Protein AF-A0A1G5JCK6-F1 (afdb_monomer_lite)

Foldseek 3Di:
DDDDPDDPPDWDKDWDQDPNKTWIFTADPVRHGDPPDDIDIDNDPVVVVVVVVVVVVPPPDPVVVVVNVVPDDDPPPDPPVDPVVVVVVVVCCVVVVPDDDDDDDPDDPPDDPPVDPVCVVVVVVVVPDDPPPLPDFFKEKEFEAALPPRQGDWQEWWWFQAPVRDIDIFTQDPRNMDMDTRGRFFTQWTKPPDPAVPPAALQQEWAFDDKDDHRDPPPDDQAWDFPQPPPVPPPPDPRDHHYYFNKDWDQDAFFDFCQNVQVVQVHGSQRQLCHHPVDSDQVVSQVCCCQQQVFDAADPVNRGTTDGSPTVVRTRIDTHMDIDGGDGTPDYMYTHTHRAHGKQKAKEFADLVPPQQQQKKKKKAWPVRSGIIIGGSVNWDDPDHRITIDTGGDDNAQTFIWIWIGGRVDRDIQTLDPRHHPVVSRRPRHDHSDRPPHD

Radius of gyration: 36.02 Å; chains: 1; bounding box: 83×67×106 Å

Sequence (439 aa):
MDTVDLETTQEACDLILTDGVYDFHVLASDGTADPGAETIRYSTVREAEELIETSISCTGDTHDLQSFVAKHHHGSAWTSSDIMLRKKAAELVVTRDIAVELRAVTDTAHGMSANHTPTEAIAKNFSMGSLLPDFGSSTITYKIVEDQPDDYIPGVMLKVTLTDDRYKELISANDGRVVIENVKGRTSGFELDGPGLFGATLDNTFAYVAMGNTPTGSEEESPGKATRVHHRRSIKNRQSMRYIAQINEHKVSEGETLSSIAKDNNTTFRDLAFFNWGTHDREKVLARMTHDVGCKTKSPDGRDLRFTGDESPGIVFVPTPLAISDLPTNTEHTIRVKKTGFDLTYLYKIDLDDPEVKNDTVTLTSDDDTWKYTLPMSDLQEAEENWVRLVFPCPPKKKKYTLTHNSGDTKDAVVIFDSLPEDQLRYDVTKALEPGAFT

Organism: NCBI:txid419481

Structure (mmCIF, N/CA/C/O backbone):
data_AF-A0A1G5JCK6-F1
#
_entry.id   AF-A0A1G5JCK6-F1
#
loop_
_atom_site.group_PDB
_atom_site.id
_atom_site.type_symbol
_atom_site.label_atom_id
_atom_site.label_alt_id
_atom_site.label_comp_id
_atom_site.label_asym_id
_atom_site.label_entity_id
_atom_site.label_seq_id
_atom_site.pdbx_PDB_ins_code
_atom_site.Cartn_x
_atom_site.Cartn_y
_atom_site.Cartn_z
_atom_site.occupancy
_atom_site.B_iso_or_equiv
_atom_site.auth_seq_id
_atom_site.auth_comp_id
_atom_site.auth_asym_id
_atom_site.auth_atom_id
_atom_site.pdbx_PDB_model_num
ATOM 1 N N . MET A 1 1 ? -2.353 -47.856 76.511 1.00 37.41 1 MET A N 1
ATOM 2 C CA . MET A 1 1 ? -2.169 -46.394 76.467 1.00 37.41 1 MET A CA 1
ATOM 3 C C . MET A 1 1 ? -2.928 -45.962 75.244 1.00 37.41 1 MET A C 1
ATOM 5 O O . MET A 1 1 ? -2.419 -46.108 74.142 1.00 37.41 1 MET A O 1
ATOM 9 N N . ASP A 1 2 ? -4.188 -45.622 75.472 1.00 27.52 2 ASP A N 1
ATOM 10 C CA . ASP A 1 2 ? -5.135 -45.263 74.429 1.00 27.52 2 ASP A CA 1
ATOM 11 C C . ASP A 1 2 ? -4.779 -43.875 73.899 1.00 27.52 2 ASP A C 1
ATOM 13 O O . ASP A 1 2 ? -4.561 -42.936 74.668 1.00 27.52 2 ASP A O 1
ATOM 17 N N . THR A 1 3 ? -4.654 -43.773 72.582 1.00 26.03 3 THR A N 1
ATOM 18 C CA . THR A 1 3 ? -4.570 -42.507 71.861 1.00 26.03 3 THR A CA 1
ATOM 19 C C . THR A 1 3 ? -5.957 -41.882 71.861 1.00 26.03 3 THR A C 1
ATOM 21 O O . THR A 1 3 ? -6.896 -42.455 71.316 1.00 26.03 3 THR A O 1
ATOM 24 N N . VAL A 1 4 ? -6.083 -40.732 72.520 1.00 25.19 4 VAL A N 1
ATOM 25 C CA . VAL A 1 4 ? -7.269 -39.878 72.454 1.00 25.19 4 VAL A CA 1
ATOM 26 C C . VAL A 1 4 ? -7.279 -39.228 71.073 1.00 25.19 4 VAL A C 1
ATOM 28 O O . VAL A 1 4 ? -6.418 -38.396 70.785 1.00 25.19 4 VAL A O 1
ATOM 31 N N . ASP A 1 5 ? -8.224 -39.629 70.225 1.00 26.97 5 ASP A N 1
ATOM 32 C CA . ASP A 1 5 ? -8.593 -38.867 69.035 1.00 26.97 5 ASP A CA 1
ATOM 33 C C . ASP A 1 5 ? -9.167 -37.520 69.495 1.00 26.97 5 ASP A C 1
ATOM 35 O O . ASP A 1 5 ? -10.172 -37.460 70.206 1.00 26.97 5 ASP A O 1
ATOM 39 N N . LEU A 1 6 ? -8.491 -36.430 69.134 1.00 24.83 6 LEU A N 1
ATOM 40 C CA . LEU A 1 6 ? -9.034 -35.081 69.249 1.00 24.83 6 LEU A CA 1
ATOM 41 C C . LEU A 1 6 ? -9.969 -34.864 68.056 1.00 24.83 6 LEU A C 1
ATOM 43 O O . LEU A 1 6 ? -9.512 -34.575 66.950 1.00 24.83 6 LEU A O 1
ATOM 47 N N . GLU A 1 7 ? -11.273 -35.022 68.276 1.00 26.86 7 GLU A N 1
ATOM 48 C CA . GLU A 1 7 ? -12.281 -34.532 67.338 1.00 26.86 7 GLU A CA 1
ATOM 49 C C . GLU A 1 7 ? -12.139 -33.009 67.202 1.00 26.86 7 GLU A C 1
ATOM 51 O O . GLU A 1 7 ? -12.117 -32.268 68.185 1.00 26.86 7 GLU A O 1
ATOM 56 N N . THR A 1 8 ? -12.017 -32.534 65.965 1.00 29.70 8 THR A N 1
ATOM 57 C CA . THR A 1 8 ? -12.055 -31.109 65.636 1.00 29.70 8 THR A CA 1
ATOM 58 C C . THR A 1 8 ? -13.509 -30.651 65.677 1.00 29.70 8 THR A C 1
ATOM 60 O O . THR A 1 8 ? -14.268 -30.863 64.735 1.00 29.70 8 THR A O 1
ATOM 63 N N . THR A 1 9 ? -13.923 -30.023 66.773 1.00 32.25 9 THR A N 1
ATOM 64 C CA . THR A 1 9 ? -15.213 -29.331 66.841 1.00 32.25 9 THR A CA 1
ATOM 65 C C . THR A 1 9 ? -15.115 -28.032 66.038 1.00 32.25 9 THR A C 1
ATOM 67 O O . THR A 1 9 ? -14.551 -27.044 66.502 1.00 32.25 9 THR A O 1
ATOM 70 N N . GLN A 1 10 ? -15.605 -28.049 64.794 1.00 41.53 10 GLN A N 1
ATOM 71 C CA . GLN A 1 10 ? -15.808 -26.845 63.982 1.00 41.53 10 GLN A CA 1
ATOM 72 C C . GLN A 1 10 ? -17.083 -26.139 64.453 1.00 41.53 10 GLN A C 1
ATOM 74 O O . GLN A 1 10 ? -18.188 -26.587 64.151 1.00 41.53 10 GLN A O 1
ATOM 79 N N . GLU A 1 11 ? -16.926 -25.047 65.192 1.00 37.81 11 GLU A N 1
ATOM 80 C CA . GLU A 1 11 ? -18.022 -24.140 65.535 1.00 37.81 11 GLU A CA 1
ATOM 81 C C . GLU A 1 11 ? -18.329 -23.237 64.327 1.00 37.81 11 GLU A C 1
ATOM 83 O O . GLU A 1 11 ? -17.421 -22.669 63.716 1.00 37.81 11 GLU A O 1
ATOM 88 N N . ALA A 1 12 ? -19.603 -23.150 63.937 1.00 46.16 12 ALA A N 1
ATOM 89 C CA . ALA A 1 12 ? -20.076 -22.245 62.889 1.00 46.16 12 ALA A CA 1
ATOM 90 C C . ALA A 1 12 ? -20.621 -20.965 63.534 1.00 46.16 12 ALA A C 1
ATOM 92 O O . ALA A 1 12 ? -21.139 -21.023 64.644 1.00 46.16 12 ALA A O 1
ATOM 93 N N . CYS A 1 13 ? -20.543 -19.820 62.853 1.00 41.06 13 CYS A N 1
ATOM 94 C CA . CYS A 1 13 ? -21.027 -18.548 63.397 1.00 41.06 13 CYS A CA 1
ATOM 95 C C . CYS A 1 13 ? -21.953 -17.821 62.419 1.00 41.06 13 CYS A C 1
ATOM 97 O O . CYS A 1 13 ? -21.781 -17.951 61.210 1.00 41.06 13 CYS A O 1
ATOM 99 N N . ASP A 1 14 ? -22.896 -17.031 62.935 1.00 47.75 14 ASP A N 1
ATOM 100 C CA . ASP A 1 14 ? -23.814 -16.198 62.148 1.00 47.75 14 ASP A CA 1
ATOM 101 C C . ASP A 1 14 ? -23.847 -14.755 62.671 1.00 47.75 14 ASP A C 1
ATOM 103 O O . ASP A 1 14 ? -23.675 -14.517 63.869 1.00 47.75 14 ASP A O 1
ATOM 107 N N . LEU A 1 15 ? -24.076 -13.790 61.775 1.00 42.56 15 LEU A N 1
ATOM 108 C CA . LEU A 1 15 ? -24.201 -12.371 62.111 1.00 42.56 15 LEU A CA 1
ATOM 109 C C . LEU A 1 15 ? -25.596 -11.880 61.721 1.00 42.56 15 LEU A C 1
ATOM 111 O O . LEU A 1 15 ? -25.904 -11.692 60.542 1.00 42.56 15 LEU A O 1
ATOM 115 N N . ILE A 1 16 ? -26.435 -11.633 62.722 1.00 50.38 16 ILE A N 1
ATOM 116 C CA . ILE A 1 16 ? -27.846 -11.298 62.536 1.00 50.38 16 ILE A CA 1
ATOM 117 C C . ILE A 1 16 ? -28.070 -9.839 62.940 1.00 50.38 16 ILE A C 1
ATOM 119 O O . ILE A 1 16 ? -27.734 -9.429 64.048 1.00 50.38 16 ILE A O 1
ATOM 123 N N . LEU A 1 17 ? -28.656 -9.032 62.049 1.00 37.78 17 LEU A N 1
ATOM 124 C CA . LEU A 1 17 ? -29.083 -7.672 62.388 1.00 37.78 17 LEU A CA 1
ATOM 125 C C . LEU A 1 17 ? -30.497 -7.712 62.976 1.00 37.78 17 LEU A C 1
ATOM 127 O O . LEU A 1 17 ? -31.464 -7.925 62.242 1.00 37.78 17 LEU A O 1
ATOM 131 N N . THR A 1 18 ? -30.619 -7.437 64.273 1.00 43.97 18 THR A N 1
ATOM 132 C CA . THR A 1 18 ? -31.908 -7.385 64.977 1.00 43.97 18 THR A CA 1
ATOM 133 C C . THR A 1 18 ? -32.078 -6.004 65.608 1.00 43.97 18 THR A C 1
ATOM 135 O O . THR A 1 18 ? -31.216 -5.544 66.349 1.00 43.97 18 THR A O 1
ATOM 138 N N . ASP A 1 19 ? -33.161 -5.295 65.274 1.00 43.72 19 ASP A N 1
ATOM 139 C CA . ASP A 1 19 ? -33.493 -3.964 65.819 1.00 43.72 19 ASP A CA 1
ATOM 140 C C . ASP A 1 19 ? -32.372 -2.900 65.725 1.00 43.72 19 ASP A C 1
ATOM 142 O O . ASP A 1 19 ? -32.271 -1.995 66.553 1.00 43.72 19 ASP A O 1
ATOM 146 N N . GLY A 1 20 ? -31.535 -2.972 64.683 1.00 39.78 20 GLY A N 1
ATOM 147 C CA . GLY A 1 20 ? -30.445 -2.013 64.448 1.00 39.78 20 GLY A CA 1
ATOM 148 C C . GLY A 1 20 ? -29.151 -2.315 65.211 1.00 39.78 20 GLY A C 1
ATOM 149 O O . GLY A 1 20 ? -28.247 -1.481 65.207 1.00 39.78 20 GLY A O 1
ATOM 150 N N . VAL A 1 21 ? -29.053 -3.494 65.828 1.00 42.94 21 VAL A N 1
ATOM 151 C CA . VAL A 1 21 ? -27.868 -4.005 66.526 1.00 42.94 21 VAL A CA 1
ATOM 152 C C . VAL A 1 21 ? -27.429 -5.309 65.858 1.00 42.94 21 VAL A C 1
ATOM 154 O O . VAL A 1 21 ? -28.268 -6.122 65.467 1.00 42.94 21 VAL A O 1
ATOM 157 N N . TYR A 1 22 ? -26.121 -5.480 65.663 1.00 54.12 22 TYR A N 1
ATOM 158 C CA . TYR A 1 22 ? -25.562 -6.697 65.073 1.00 54.12 22 TYR A CA 1
ATOM 159 C C . TYR A 1 22 ? -25.262 -7.696 66.192 1.00 54.12 22 TYR A C 1
ATOM 161 O O . TYR A 1 22 ? -24.405 -7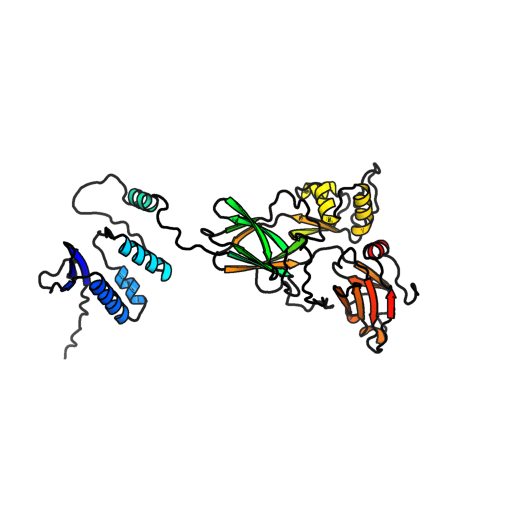.425 67.033 1.00 54.12 22 TYR A O 1
ATOM 169 N N . ASP A 1 23 ? -25.949 -8.834 66.184 1.00 52.75 23 ASP A N 1
ATOM 170 C CA . ASP A 1 23 ? -25.770 -9.918 67.147 1.00 52.75 23 ASP A CA 1
ATOM 171 C C . ASP A 1 23 ? -24.993 -11.063 66.474 1.00 52.75 23 ASP A C 1
ATOM 173 O O . ASP A 1 23 ? -25.353 -11.533 65.392 1.00 52.75 23 ASP A O 1
ATOM 177 N N . PHE A 1 24 ? -23.892 -11.486 67.098 1.00 50.25 24 PHE A N 1
ATOM 178 C CA . PHE A 1 24 ? -23.078 -12.615 66.649 1.00 50.25 24 PHE A CA 1
ATOM 179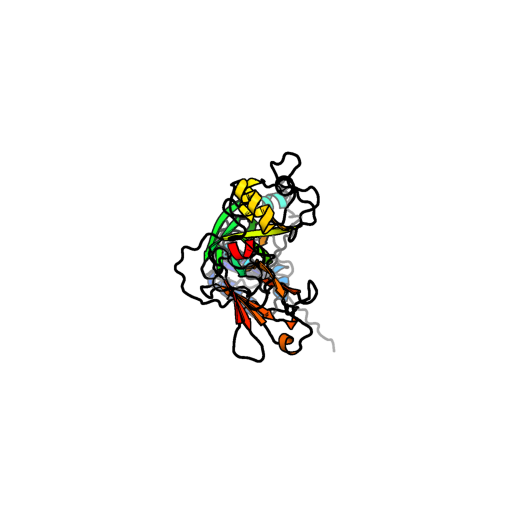 C C . PHE A 1 24 ? -23.435 -13.867 67.445 1.00 50.25 24 PHE A C 1
ATOM 181 O O . PHE A 1 24 ? -23.395 -13.854 68.679 1.00 50.25 24 PHE A O 1
ATOM 188 N N . HIS A 1 25 ? -23.771 -14.940 66.733 1.00 54.22 25 HIS A N 1
ATOM 189 C CA . HIS A 1 25 ? -24.193 -16.210 67.311 1.00 54.22 25 HIS A CA 1
ATOM 190 C C . HIS A 1 25 ? -23.226 -17.323 66.936 1.00 54.22 25 HIS A C 1
ATOM 192 O O . HIS A 1 25 ? -22.870 -17.459 65.767 1.00 54.22 25 HIS A O 1
ATOM 198 N N . VAL A 1 26 ? -22.873 -18.161 67.911 1.00 47.97 26 VAL A N 1
ATOM 199 C CA . VAL A 1 26 ? -22.280 -19.473 67.638 1.00 47.97 26 VAL A CA 1
ATOM 200 C C . VAL A 1 26 ? -23.424 -20.452 67.391 1.00 47.97 26 VAL A C 1
ATOM 202 O O . VAL A 1 26 ? -24.375 -20.544 68.173 1.00 47.97 26 VAL A O 1
ATOM 205 N N . LEU A 1 27 ? -23.369 -21.127 66.252 1.00 48.47 27 LEU A N 1
ATOM 206 C CA . LEU A 1 27 ? -24.352 -22.106 65.828 1.00 48.47 27 LEU A CA 1
ATOM 207 C C . LEU A 1 27 ? -23.920 -23.501 66.274 1.00 48.47 27 LEU A C 1
ATOM 209 O O . LEU A 1 27 ? -22.754 -23.887 66.152 1.00 48.47 27 LEU A O 1
ATOM 213 N N . ALA A 1 28 ? -24.894 -24.285 66.724 1.00 53.06 28 ALA A N 1
ATOM 214 C CA . ALA A 1 28 ? -24.737 -25.717 66.884 1.00 53.06 28 ALA A CA 1
ATOM 215 C C . ALA A 1 28 ? -24.537 -26.397 65.515 1.00 53.06 28 ALA A C 1
ATOM 217 O O . ALA A 1 28 ? -24.781 -25.825 64.450 1.00 53.06 28 ALA A O 1
ATOM 218 N N . SER A 1 29 ? -24.115 -27.662 65.534 1.00 52.84 29 SER A N 1
ATOM 219 C CA . SER A 1 29 ? -23.849 -28.447 64.317 1.00 52.84 29 SER A CA 1
ATOM 220 C C . SER A 1 29 ? -25.069 -28.645 63.403 1.00 52.84 29 SER A C 1
ATOM 222 O O . SER A 1 29 ? -24.902 -28.993 62.234 1.00 52.84 29 SER A O 1
ATOM 224 N N . ASP A 1 30 ? -26.281 -28.398 63.904 1.00 58.72 30 ASP A N 1
ATOM 225 C CA . ASP A 1 30 ? -27.534 -28.435 63.146 1.00 58.72 30 ASP A CA 1
ATOM 226 C C . ASP A 1 30 ? -27.945 -27.075 62.546 1.00 58.72 30 ASP A C 1
ATOM 228 O O . ASP A 1 30 ? -28.999 -26.981 61.917 1.00 58.72 30 ASP A O 1
ATOM 232 N N . GLY A 1 31 ? -27.119 -26.035 62.709 1.00 50.44 31 GLY A N 1
ATOM 233 C CA . GLY A 1 31 ? -27.362 -24.690 62.185 1.00 50.44 31 GLY A CA 1
ATOM 234 C C . GLY A 1 31 ? -28.291 -23.830 63.043 1.00 50.44 31 GLY A C 1
ATOM 235 O O . GLY A 1 31 ? -28.572 -22.691 62.674 1.00 50.44 31 GLY A O 1
ATOM 236 N N . THR A 1 32 ? -28.760 -24.333 64.188 1.00 61.62 32 THR A N 1
ATOM 237 C CA . THR A 1 32 ? -29.529 -23.525 65.141 1.00 61.62 32 THR A CA 1
ATOM 238 C C . THR A 1 32 ? -28.602 -22.733 66.059 1.00 61.62 32 THR A C 1
ATOM 240 O O . THR A 1 32 ? -27.489 -23.164 66.359 1.00 61.62 32 THR A O 1
ATOM 243 N N . ALA A 1 33 ? -29.038 -21.547 66.495 1.00 54.50 33 ALA A N 1
ATOM 244 C CA . ALA A 1 33 ? -28.288 -20.769 67.477 1.00 54.50 33 ALA A CA 1
ATOM 245 C C . ALA A 1 33 ? -28.167 -21.580 68.772 1.00 54.50 33 ALA A C 1
ATOM 247 O O . ALA A 1 33 ? -29.191 -21.985 69.328 1.00 54.50 33 ALA A O 1
ATOM 248 N N . ASP A 1 34 ? -26.937 -21.819 69.237 1.00 62.19 34 ASP A N 1
ATOM 249 C CA . ASP A 1 34 ? -26.717 -22.555 70.477 1.00 62.19 34 ASP A CA 1
ATOM 250 C C . ASP A 1 34 ? -27.310 -21.739 71.642 1.00 62.19 34 ASP A C 1
ATOM 252 O O . ASP A 1 34 ? -26.843 -20.630 71.921 1.00 62.19 34 ASP A O 1
ATOM 256 N N . PRO A 1 35 ? -28.349 -22.245 72.337 1.00 52.44 35 PRO A N 1
ATOM 257 C CA . PRO A 1 35 ? -28.997 -21.510 73.419 1.00 52.44 35 PRO A CA 1
ATOM 258 C C . PRO A 1 35 ? -28.080 -21.292 74.636 1.00 52.44 35 PRO A C 1
ATOM 260 O O . PRO A 1 35 ? -28.446 -20.527 75.530 1.00 52.44 35 PRO A O 1
ATOM 263 N N . GLY A 1 36 ? -26.922 -21.962 74.696 1.00 55.00 36 GLY A N 1
ATOM 264 C CA . GLY A 1 36 ? -25.879 -21.761 75.700 1.00 55.00 36 GLY A CA 1
ATOM 265 C C . GLY A 1 36 ? -24.739 -20.827 75.276 1.00 55.00 36 GLY A C 1
ATOM 266 O O . GLY A 1 36 ? -23.918 -20.485 76.129 1.00 55.00 36 GLY A O 1
ATOM 267 N N . ALA A 1 37 ? -24.674 -20.403 74.009 1.00 54.31 37 ALA A N 1
ATOM 268 C CA . ALA A 1 37 ? -23.577 -19.585 73.501 1.00 54.31 37 ALA A CA 1
ATOM 269 C C . ALA A 1 37 ? -23.735 -18.093 73.836 1.00 54.31 37 ALA A C 1
ATOM 271 O O . ALA A 1 37 ? -24.825 -17.515 73.801 1.00 54.31 37 ALA A O 1
ATOM 272 N N . GLU A 1 38 ? -22.610 -17.450 74.150 1.00 46.50 38 GLU A N 1
ATOM 273 C CA . GLU A 1 38 ? -22.549 -16.023 74.457 1.00 46.50 38 GLU A CA 1
ATOM 274 C C . GLU A 1 38 ? -22.842 -15.196 73.194 1.00 46.50 38 GLU A C 1
ATOM 276 O O . GLU A 1 38 ? -22.148 -15.304 72.186 1.00 46.50 38 GLU A O 1
ATOM 281 N N . THR A 1 39 ? -23.896 -14.373 73.232 1.00 50.88 39 THR A N 1
ATOM 282 C CA . THR A 1 39 ? -24.232 -13.455 72.132 1.00 50.88 39 THR A CA 1
ATOM 283 C C . THR A 1 39 ? -23.423 -12.174 72.280 1.00 50.88 39 THR A C 1
ATOM 285 O O . THR A 1 39 ? -23.599 -11.437 73.255 1.00 50.88 39 THR A O 1
ATOM 288 N N . ILE A 1 40 ? -22.562 -11.881 71.307 1.00 55.03 40 ILE A N 1
ATOM 289 C CA . ILE A 1 40 ? -21.782 -10.640 71.291 1.00 55.03 40 ILE A CA 1
ATOM 290 C C . ILE A 1 40 ? -22.547 -9.600 70.475 1.00 55.03 40 ILE A C 1
ATOM 292 O O . ILE A 1 40 ? -22.866 -9.827 69.309 1.00 55.03 40 ILE A O 1
ATOM 296 N N . ARG A 1 41 ? -22.847 -8.458 71.102 1.00 57.19 41 ARG A N 1
ATOM 297 C CA . ARG A 1 41 ? -23.572 -7.348 70.473 1.00 57.19 41 ARG A CA 1
ATOM 298 C C . ARG A 1 41 ? -22.617 -6.265 70.003 1.00 57.19 41 ARG A C 1
ATOM 300 O O . ARG A 1 41 ? -21.861 -5.730 70.815 1.00 57.19 41 ARG A O 1
ATOM 307 N N . TYR A 1 42 ? -22.727 -5.873 68.740 1.00 61.06 42 TYR A N 1
ATOM 308 C CA . TYR A 1 42 ? -21.967 -4.761 68.176 1.00 61.06 42 TYR A CA 1
ATOM 309 C C . TYR A 1 42 ? -22.856 -3.550 67.941 1.00 61.06 42 TYR A C 1
ATOM 311 O O . TYR A 1 42 ? -23.969 -3.640 67.418 1.00 61.06 42 TYR A O 1
ATOM 319 N N . SER A 1 43 ? -22.336 -2.393 68.337 1.00 43.38 43 SER A N 1
ATOM 320 C CA . SER A 1 43 ? -23.078 -1.137 68.338 1.00 43.38 43 SER A CA 1
ATOM 321 C C . SER A 1 43 ? -22.955 -0.374 67.020 1.00 43.38 43 SER A C 1
ATOM 323 O O . SER A 1 43 ? -23.753 0.526 66.755 1.00 43.38 43 SER A O 1
ATOM 325 N N . THR A 1 44 ? -21.978 -0.729 66.173 1.00 57.78 44 THR A N 1
ATOM 326 C CA . THR A 1 44 ? -21.748 -0.070 64.882 1.00 57.78 44 THR A CA 1
ATOM 327 C C . THR A 1 44 ? -21.336 -1.039 63.769 1.00 57.78 44 THR A C 1
ATOM 329 O O . THR A 1 44 ? -20.717 -2.071 64.009 1.00 57.78 44 THR A O 1
ATOM 332 N N . VAL A 1 45 ? -21.625 -0.660 62.517 1.00 48.28 45 VAL A N 1
ATOM 333 C CA . VAL A 1 45 ? -21.222 -1.400 61.300 1.00 48.28 45 VAL A CA 1
ATOM 334 C C . VAL A 1 45 ? -19.707 -1.584 61.226 1.00 48.28 45 VAL A C 1
ATOM 336 O O . VAL A 1 45 ? -19.232 -2.633 60.811 1.00 48.28 45 VAL A O 1
ATOM 339 N N . ARG A 1 46 ? -18.947 -0.577 61.669 1.00 54.91 46 ARG A N 1
ATOM 340 C CA . ARG A 1 46 ? -17.484 -0.597 61.616 1.00 54.91 46 ARG A CA 1
ATOM 341 C C . ARG A 1 46 ? -16.891 -1.679 62.519 1.00 54.91 46 ARG A C 1
ATOM 343 O O . ARG A 1 46 ? -15.916 -2.301 62.131 1.00 54.91 46 ARG A O 1
ATOM 350 N N . GLU A 1 47 ? -17.498 -1.924 63.680 1.00 54.66 47 GLU A N 1
ATOM 351 C CA . GLU A 1 47 ? -17.077 -2.990 64.603 1.00 54.66 47 GLU A CA 1
ATOM 352 C C . GLU A 1 47 ? -17.321 -4.384 64.003 1.00 54.66 47 GLU A C 1
ATOM 354 O O . GLU A 1 47 ? -16.485 -5.273 64.149 1.00 54.66 47 GLU A O 1
ATOM 359 N N . ALA A 1 48 ? -18.426 -4.561 63.270 1.00 53.41 48 ALA A N 1
ATOM 360 C CA . ALA A 1 48 ? -18.712 -5.804 62.556 1.00 53.41 48 ALA A CA 1
ATOM 361 C C . ALA A 1 48 ? -17.776 -6.009 61.346 1.00 53.41 48 ALA A C 1
ATOM 363 O O . ALA A 1 48 ? -17.283 -7.114 61.128 1.00 53.41 48 ALA A O 1
ATOM 364 N N . GLU A 1 49 ? -17.488 -4.946 60.585 1.00 54.12 49 GLU A N 1
ATOM 365 C CA . GLU A 1 49 ? -16.536 -4.978 59.463 1.00 54.12 49 GLU A CA 1
ATOM 366 C C . GLU A 1 49 ? -15.109 -5.313 59.931 1.00 54.12 49 GLU A C 1
ATOM 368 O O . GLU A 1 49 ? -14.449 -6.150 59.322 1.00 54.12 49 GLU A O 1
ATOM 373 N N . GLU A 1 50 ? -14.652 -4.723 61.039 1.00 57.34 50 GLU A N 1
ATOM 374 C CA . GLU A 1 50 ? -13.309 -4.941 61.593 1.00 57.34 50 GLU A CA 1
ATOM 375 C C . GLU A 1 50 ? -13.136 -6.387 62.094 1.00 57.34 50 GLU A C 1
ATOM 377 O O . GLU A 1 50 ? -12.076 -6.986 61.911 1.00 57.34 50 GLU A O 1
ATOM 382 N N . LEU A 1 51 ? -14.193 -7.010 62.629 1.00 55.84 51 LEU A N 1
ATOM 383 C CA . LEU A 1 51 ? -14.183 -8.424 63.012 1.00 55.84 51 LEU A CA 1
ATOM 384 C C . LEU A 1 51 ? -14.112 -9.354 61.792 1.00 55.84 51 LEU A C 1
ATOM 386 O O . LEU A 1 51 ? -13.349 -10.321 61.813 1.00 55.84 51 LEU A O 1
ATOM 390 N N . ILE A 1 52 ? -14.869 -9.059 60.728 1.00 53.25 52 ILE A N 1
ATOM 391 C CA . ILE A 1 52 ? -14.850 -9.816 59.464 1.00 53.25 52 ILE A CA 1
ATOM 392 C C . ILE A 1 52 ? -13.466 -9.712 58.814 1.00 53.25 52 ILE A C 1
ATOM 394 O O . ILE A 1 52 ? -12.884 -10.721 58.426 1.00 53.25 52 ILE A O 1
ATOM 398 N N . GLU A 1 53 ? -12.886 -8.514 58.755 1.00 50.06 53 GLU A N 1
ATOM 399 C CA . GLU A 1 53 ? -11.530 -8.317 58.235 1.00 50.06 53 GLU A CA 1
ATOM 400 C C . GLU A 1 53 ? -10.477 -9.041 59.088 1.00 50.06 53 GLU A C 1
ATOM 402 O O . GLU A 1 53 ? -9.572 -9.674 58.540 1.00 50.06 53 GLU A O 1
ATOM 407 N N . THR A 1 54 ? -10.621 -9.031 60.418 1.00 47.97 54 THR A N 1
ATOM 408 C CA . THR A 1 54 ? -9.687 -9.710 61.330 1.00 47.97 54 THR A CA 1
ATOM 409 C C . THR A 1 54 ? -9.787 -11.234 61.212 1.00 47.97 54 THR A C 1
ATOM 411 O O . THR A 1 54 ? -8.763 -11.906 61.107 1.00 47.97 54 THR A O 1
ATOM 414 N N . SER A 1 55 ? -10.997 -11.792 61.142 1.00 45.72 55 SER A N 1
ATOM 415 C CA . SER A 1 55 ? -11.221 -13.239 60.992 1.00 45.72 55 SER A CA 1
ATOM 416 C C . SER A 1 55 ? -10.801 -13.765 59.611 1.00 45.72 55 SER A C 1
ATOM 418 O O . SER A 1 55 ? -10.252 -14.863 59.516 1.00 45.72 55 SER A O 1
ATOM 420 N N . ILE A 1 56 ? -10.922 -12.950 58.557 1.00 43.50 56 ILE A N 1
ATOM 421 C CA . ILE A 1 56 ? -10.387 -13.257 57.219 1.00 43.50 56 ILE A CA 1
ATOM 422 C C . ILE A 1 56 ? -8.851 -13.148 57.185 1.00 43.50 56 ILE A C 1
ATOM 424 O O . ILE A 1 56 ? -8.197 -13.919 56.486 1.00 43.50 56 ILE A O 1
ATOM 428 N N . SER A 1 57 ? -8.242 -12.246 57.965 1.00 39.38 57 SER A N 1
ATOM 429 C CA . SER A 1 57 ? -6.775 -12.110 58.031 1.00 39.38 57 SER A CA 1
ATOM 430 C C . SER A 1 57 ? -6.071 -13.302 58.698 1.00 39.38 57 SER A C 1
ATOM 432 O O . SER A 1 57 ? -4.890 -13.541 58.446 1.00 39.38 57 SER A O 1
ATOM 434 N N . CYS A 1 58 ? -6.794 -14.074 59.516 1.00 34.34 58 CYS A N 1
ATOM 435 C CA . CYS A 1 58 ? -6.248 -15.212 60.250 1.00 34.34 58 CYS A CA 1
ATOM 436 C C . CYS A 1 58 ? -6.198 -16.523 59.447 1.00 34.34 58 CYS A C 1
ATOM 438 O O . CYS A 1 58 ? -5.507 -17.440 59.881 1.00 34.34 58 CYS A O 1
ATOM 440 N N . THR A 1 59 ? -6.895 -16.640 58.308 1.00 43.44 59 THR A N 1
ATOM 441 C CA . THR A 1 59 ? -7.051 -17.941 57.623 1.00 43.44 59 THR A CA 1
ATOM 442 C C . THR A 1 59 ? -6.021 -18.236 56.539 1.00 43.44 59 THR A C 1
ATOM 444 O O . THR A 1 59 ? -5.872 -19.402 56.211 1.00 43.44 59 THR A O 1
ATOM 447 N N . GLY A 1 60 ? -5.248 -17.255 56.052 1.00 34.16 60 GLY A N 1
ATOM 448 C CA . GLY A 1 60 ? -3.983 -17.433 55.304 1.00 34.16 60 GLY A CA 1
ATOM 449 C C . GLY A 1 60 ? -4.002 -18.202 53.967 1.00 34.16 60 GLY A C 1
ATOM 450 O O . GLY A 1 60 ? -3.139 -17.950 53.130 1.00 34.16 60 GLY A O 1
ATOM 451 N N . ASP A 1 61 ? -4.982 -19.068 53.725 1.00 36.72 61 ASP A N 1
ATOM 452 C CA . ASP A 1 61 ? -5.089 -19.972 52.590 1.00 36.72 61 ASP A CA 1
ATOM 453 C C . ASP A 1 61 ? -6.423 -19.756 51.870 1.00 36.72 61 ASP A C 1
ATOM 455 O O . ASP A 1 61 ? -7.519 -19.878 52.418 1.00 36.72 61 ASP A O 1
ATOM 459 N N . THR A 1 62 ? -6.328 -19.460 50.577 1.00 38.62 62 THR A N 1
ATOM 460 C CA . THR A 1 62 ? -7.465 -19.225 49.671 1.00 38.62 62 THR A CA 1
ATOM 461 C C . THR A 1 62 ? -8.373 -20.447 49.501 1.00 38.62 62 THR A C 1
ATOM 463 O O . THR A 1 62 ? -9.514 -20.302 49.060 1.00 38.62 62 THR A O 1
ATOM 466 N N . HIS A 1 63 ? -7.911 -21.637 49.898 1.00 33.56 63 HIS A N 1
ATOM 467 C CA . HIS A 1 63 ? -8.704 -22.863 49.871 1.00 33.56 63 HIS A CA 1
ATOM 468 C C . HIS A 1 63 ? -9.790 -22.915 50.957 1.00 33.56 63 HIS A C 1
ATOM 470 O O . HIS A 1 63 ? -10.838 -23.516 50.722 1.00 33.56 63 HIS A O 1
ATOM 476 N N . ASP A 1 64 ? -9.602 -22.238 52.094 1.00 36.78 64 ASP A N 1
ATOM 477 C CA . ASP A 1 64 ? -10.591 -22.245 53.184 1.00 36.78 64 ASP A CA 1
ATOM 478 C C . ASP A 1 64 ? -11.761 -21.280 52.939 1.00 36.78 64 ASP A C 1
ATOM 480 O O . ASP A 1 64 ? -12.866 -21.481 53.443 1.00 36.78 64 ASP A O 1
ATOM 484 N N . LEU A 1 65 ? -11.577 -20.285 52.068 1.00 33.81 65 LEU A N 1
ATOM 485 C CA . LEU A 1 65 ? -12.642 -19.368 51.649 1.00 33.81 65 LEU A CA 1
ATOM 486 C C . LEU A 1 65 ? -13.726 -20.063 50.811 1.00 33.81 65 LEU A C 1
ATOM 488 O O . LEU A 1 65 ? -14.901 -19.711 50.920 1.00 33.81 65 LEU A O 1
ATOM 492 N N . GLN A 1 66 ? -13.368 -21.087 50.028 1.00 31.86 66 GLN A N 1
ATOM 493 C CA . GLN A 1 66 ? -14.359 -21.908 49.322 1.00 31.86 66 GLN A CA 1
ATOM 494 C C . GLN A 1 66 ? -15.220 -22.714 50.303 1.00 31.86 66 GLN A C 1
ATOM 496 O O . GLN A 1 66 ? -16.429 -22.822 50.110 1.00 31.86 66 GLN A O 1
ATOM 501 N N . SER A 1 67 ? -14.630 -23.210 51.393 1.00 30.45 67 SER A N 1
ATOM 502 C CA . SER A 1 67 ? -15.342 -23.920 52.463 1.00 30.45 67 SER A CA 1
ATOM 503 C C . SER A 1 67 ? -16.220 -22.985 53.303 1.00 30.45 67 SER A C 1
ATOM 505 O O . SER A 1 67 ? -17.325 -23.370 53.689 1.00 30.45 67 SER A O 1
ATOM 507 N N . PHE A 1 68 ? -15.761 -21.749 53.533 1.00 32.38 68 PHE A N 1
ATOM 508 C CA . PHE A 1 68 ? -16.497 -20.712 54.264 1.00 32.38 68 PHE A CA 1
ATOM 509 C C . PHE A 1 68 ? -17.773 -20.283 53.524 1.00 32.38 68 PHE A C 1
ATOM 511 O O . PHE A 1 68 ? -18.837 -20.157 54.124 1.00 32.38 68 PHE A O 1
ATOM 518 N N . VAL A 1 69 ? -17.709 -20.144 52.196 1.00 35.94 69 VAL A N 1
ATOM 519 C CA . VAL A 1 69 ? -18.883 -19.791 51.378 1.00 35.94 69 VAL A CA 1
ATOM 520 C C . VAL A 1 69 ? -19.799 -21.002 51.130 1.00 35.94 69 VAL A C 1
ATOM 522 O O . VAL A 1 69 ? -21.011 -20.838 50.999 1.00 35.94 69 VAL A O 1
ATOM 525 N N . ALA A 1 70 ? -19.268 -22.231 51.128 1.00 27.47 70 ALA A N 1
ATOM 526 C CA . ALA A 1 70 ? -20.032 -23.436 50.790 1.00 27.47 70 ALA A CA 1
ATOM 527 C C . ALA A 1 70 ? -20.971 -23.972 51.893 1.00 27.47 70 ALA A C 1
ATOM 529 O O . ALA A 1 70 ? -21.803 -24.832 51.595 1.00 27.47 70 ALA A O 1
ATOM 530 N N . LYS A 1 71 ? -20.871 -23.513 53.151 1.00 31.52 71 LYS A N 1
ATOM 531 C CA . LYS A 1 71 ? -21.644 -24.088 54.278 1.00 31.52 71 LYS A CA 1
ATOM 532 C C . LYS A 1 71 ? -22.716 -23.187 54.898 1.00 31.52 71 LYS A C 1
ATOM 534 O O . LYS A 1 71 ? -23.469 -23.671 55.740 1.00 31.52 71 LYS A O 1
ATOM 539 N N . HIS A 1 72 ? -22.873 -21.940 54.458 1.00 33.31 72 HIS A N 1
ATOM 540 C CA . HIS A 1 72 ? -23.968 -21.090 54.935 1.00 33.31 72 HIS A CA 1
ATOM 541 C C . HIS A 1 72 ? -25.300 -21.459 54.259 1.00 33.31 72 HIS A C 1
ATOM 543 O O . HIS A 1 72 ? -25.625 -20.995 53.167 1.00 33.31 72 HIS A O 1
ATOM 549 N N . HIS A 1 73 ? -26.088 -22.303 54.932 1.00 31.61 73 HIS A N 1
ATOM 550 C CA . HIS A 1 73 ? -27.464 -22.635 54.565 1.00 31.61 73 HIS A CA 1
ATOM 551 C C . HIS A 1 73 ? -28.426 -22.356 55.728 1.00 31.61 73 HIS A C 1
ATOM 553 O O . HIS A 1 73 ? -28.670 -23.213 56.561 1.00 31.61 73 HIS A O 1
ATOM 559 N N . HIS A 1 74 ? -29.072 -21.196 55.681 1.00 28.91 74 HIS A N 1
ATOM 560 C CA . HIS A 1 74 ? -30.525 -21.085 55.782 1.00 28.91 74 HIS A CA 1
ATOM 561 C C . HIS A 1 74 ? -30.951 -19.997 54.791 1.00 28.91 74 HIS A C 1
ATOM 563 O O . HIS A 1 74 ? -30.219 -19.043 54.551 1.00 28.91 74 HIS A O 1
ATOM 569 N N . GLY A 1 75 ? -32.079 -20.207 54.111 1.00 31.16 75 GLY A N 1
ATOM 570 C CA . GLY A 1 75 ? -32.548 -19.420 52.966 1.00 31.16 75 GLY A CA 1
ATOM 571 C C . GLY A 1 75 ? -32.953 -17.973 53.273 1.00 31.16 75 GLY A C 1
ATOM 572 O O . GLY A 1 75 ? -34.092 -17.595 53.022 1.00 31.16 75 GLY A O 1
ATOM 573 N N . SER A 1 76 ? -32.014 -17.153 53.730 1.00 32.25 76 SER A N 1
ATOM 574 C CA . SER A 1 76 ? -32.094 -15.693 53.825 1.00 32.25 76 SER A CA 1
ATOM 575 C C . SER A 1 76 ? -30.903 -15.075 53.089 1.00 32.25 76 SER A C 1
ATOM 577 O O . SER A 1 76 ? -30.102 -14.329 53.643 1.00 32.25 76 SER A O 1
ATOM 579 N N . ALA A 1 77 ? -30.761 -15.398 51.802 1.00 34.53 77 ALA A N 1
ATOM 580 C CA . ALA A 1 77 ? -29.749 -14.782 50.955 1.00 34.53 77 ALA A CA 1
ATOM 581 C C . ALA A 1 77 ? -30.018 -13.267 50.814 1.00 34.53 77 ALA A C 1
ATOM 583 O O . ALA A 1 77 ? -30.915 -12.842 50.090 1.00 34.53 77 ALA A O 1
ATOM 584 N N . TRP A 1 78 ? -29.215 -12.461 51.513 1.00 39.22 78 TRP A N 1
ATOM 585 C CA . TRP A 1 78 ? -28.908 -11.058 51.209 1.00 39.22 78 TRP A CA 1
ATOM 586 C C . T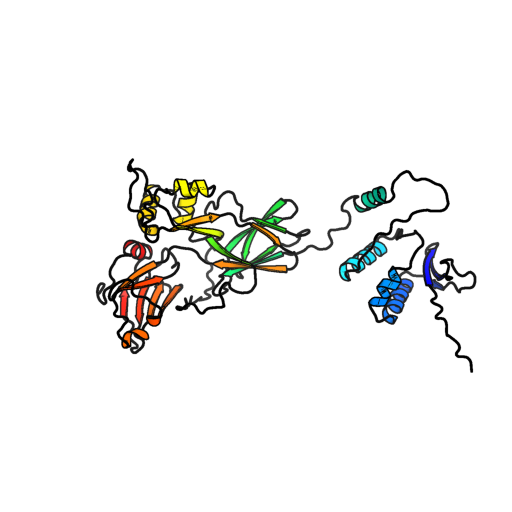RP A 1 78 ? -30.100 -10.105 51.026 1.00 39.22 78 TRP A C 1
ATOM 588 O O . TRP A 1 78 ? -30.097 -9.240 50.149 1.00 39.22 78 TRP A O 1
ATOM 598 N N . THR A 1 79 ? -31.095 -10.159 51.908 1.00 36.72 79 THR A N 1
ATOM 599 C CA . THR A 1 79 ? -32.061 -9.058 52.051 1.00 36.72 79 THR A CA 1
ATOM 600 C C . THR A 1 79 ? -31.557 -8.016 53.046 1.00 36.72 79 THR A C 1
ATOM 602 O O . THR A 1 79 ? -32.293 -7.605 53.938 1.00 36.72 79 THR A O 1
ATOM 605 N N . SER A 1 80 ? -30.306 -7.558 52.924 1.00 41.72 80 SER A N 1
ATOM 606 C CA . SER A 1 80 ? -29.952 -6.316 53.614 1.00 41.72 80 SER A CA 1
ATOM 607 C C . SER A 1 80 ? -30.722 -5.192 52.931 1.00 41.72 80 SER A C 1
ATOM 609 O O . SER A 1 80 ? -30.490 -4.921 51.755 1.00 41.72 80 SER A O 1
ATOM 611 N N . SER A 1 81 ? -31.655 -4.525 53.612 1.00 42.00 81 SER A N 1
ATOM 612 C CA . SER A 1 81 ? -32.279 -3.296 53.092 1.00 42.00 81 SER A CA 1
ATOM 613 C C . SER A 1 81 ? -31.246 -2.195 52.826 1.00 42.00 81 SER A C 1
ATOM 615 O O . SER A 1 81 ? -31.544 -1.240 52.111 1.00 42.00 81 SER A O 1
ATOM 617 N N . ASP A 1 82 ? -30.028 -2.354 53.348 1.00 47.88 82 ASP A N 1
ATOM 618 C CA . ASP A 1 82 ? -28.915 -1.449 53.140 1.00 47.88 82 ASP A CA 1
ATOM 619 C C . ASP A 1 82 ? -28.256 -1.665 51.768 1.00 47.88 82 ASP A C 1
ATOM 621 O O . ASP A 1 82 ? -27.645 -2.694 51.454 1.00 47.88 82 ASP A O 1
ATOM 625 N N . ILE A 1 83 ? -28.397 -0.648 50.923 1.00 49.66 83 ILE A N 1
ATOM 626 C CA . ILE A 1 83 ? -27.862 -0.615 49.564 1.00 49.66 83 ILE A CA 1
ATOM 627 C C . ILE A 1 83 ? -26.328 -0.516 49.528 1.00 49.66 83 ILE A C 1
ATOM 629 O O . ILE A 1 83 ? -25.722 -0.911 48.533 1.00 49.66 83 ILE A O 1
ATOM 633 N N . MET A 1 84 ? -25.688 -0.013 50.589 1.00 51.25 84 MET A N 1
ATOM 634 C CA . MET A 1 84 ? -24.231 0.155 50.652 1.00 51.25 84 MET A CA 1
ATOM 635 C C . MET A 1 84 ? -23.534 -1.187 50.871 1.00 51.25 84 MET A C 1
ATOM 637 O O . MET A 1 84 ? -22.553 -1.486 50.192 1.00 51.25 84 MET A O 1
ATOM 641 N N . LEU A 1 85 ? -24.100 -2.039 51.727 1.00 49.16 85 LEU A N 1
ATOM 642 C CA . LEU A 1 85 ? -23.620 -3.405 51.957 1.00 49.16 85 LEU A CA 1
ATOM 643 C C . LEU A 1 85 ? -23.726 -4.266 50.693 1.00 49.16 85 LEU A C 1
ATOM 645 O O . LEU A 1 85 ? -22.771 -4.946 50.320 1.00 49.16 85 LEU A O 1
ATOM 649 N N . ARG A 1 86 ? -24.848 -4.164 49.966 1.00 52.41 86 ARG A N 1
ATOM 650 C CA . ARG A 1 86 ? -25.016 -4.857 48.677 1.00 52.41 86 ARG A CA 1
ATOM 651 C C . ARG A 1 86 ? -24.008 -4.390 47.624 1.00 52.41 86 ARG A C 1
ATOM 653 O O . ARG A 1 86 ? -23.496 -5.213 46.871 1.00 52.41 86 ARG A O 1
ATOM 660 N N . LYS A 1 87 ? -23.694 -3.090 47.586 1.00 49.47 87 LYS A N 1
ATOM 661 C CA . LYS A 1 87 ? -22.675 -2.538 46.678 1.00 49.47 87 LYS A CA 1
ATOM 662 C C . LYS A 1 87 ? -21.275 -3.059 46.990 1.00 49.47 87 LYS A C 1
ATOM 664 O O . LYS A 1 87 ? -20.596 -3.509 46.076 1.00 49.47 87 LYS A O 1
ATOM 669 N N . LYS A 1 88 ? -20.868 -3.037 48.260 1.00 55.66 88 LYS A N 1
ATOM 670 C CA . LYS A 1 88 ? -19.522 -3.453 48.679 1.00 55.66 88 LYS A CA 1
ATOM 671 C C . LYS A 1 88 ? -19.299 -4.959 48.484 1.00 55.66 88 LYS A C 1
ATOM 673 O O . LYS A 1 88 ? -18.228 -5.374 48.056 1.00 55.66 88 LYS A O 1
ATOM 678 N N . ALA A 1 89 ? -20.338 -5.772 48.689 1.00 52.41 89 ALA A N 1
ATOM 679 C CA . ALA A 1 89 ? -20.303 -7.201 48.376 1.00 52.41 89 ALA A CA 1
ATOM 680 C C . ALA A 1 89 ? -20.162 -7.474 46.867 1.00 52.41 89 ALA A C 1
ATOM 682 O O . ALA A 1 89 ? -19.332 -8.286 46.467 1.00 52.41 89 ALA A O 1
ATOM 683 N N . ALA A 1 90 ? -20.917 -6.765 46.018 1.00 51.12 90 ALA A N 1
ATOM 684 C CA . ALA A 1 90 ? -20.792 -6.892 44.563 1.00 51.12 90 ALA A CA 1
ATOM 685 C C . ALA A 1 90 ? -19.406 -6.450 44.055 1.00 51.12 90 ALA A C 1
ATOM 687 O O . ALA A 1 90 ? -18.827 -7.102 43.189 1.00 51.12 90 ALA A O 1
ATOM 688 N N . GLU A 1 91 ? -18.851 -5.379 44.625 1.00 51.59 91 GLU A N 1
ATOM 689 C CA . GLU A 1 91 ? -17.498 -4.902 44.325 1.00 51.59 91 GLU A CA 1
ATOM 690 C C . GLU A 1 91 ? -16.433 -5.950 44.671 1.00 51.59 91 GLU A C 1
ATOM 692 O O . GLU A 1 91 ? -15.539 -6.209 43.866 1.00 51.59 91 GLU A O 1
ATOM 697 N N . LEU A 1 92 ? -16.547 -6.611 45.825 1.00 51.72 92 LEU A N 1
ATOM 698 C CA . LEU A 1 92 ? -15.623 -7.670 46.237 1.00 51.72 92 LEU A CA 1
ATOM 699 C C . LEU A 1 92 ? -15.690 -8.905 45.331 1.00 51.72 92 LEU A C 1
ATOM 701 O O . LEU A 1 92 ? -14.647 -9.465 45.002 1.00 51.72 92 LEU A O 1
ATOM 705 N N . VAL A 1 93 ? -16.887 -9.300 44.884 1.00 47.81 93 VAL A N 1
ATOM 706 C CA . VAL A 1 93 ? -17.062 -10.430 43.953 1.00 47.81 93 VAL A CA 1
ATOM 707 C C . VAL A 1 93 ? -16.356 -10.164 42.623 1.00 47.81 93 VAL A C 1
ATOM 709 O O . VAL A 1 93 ? -15.654 -11.038 42.122 1.00 47.81 93 VAL A O 1
ATOM 712 N N . VAL A 1 94 ? -16.490 -8.948 42.082 1.00 47.12 94 VAL A N 1
ATOM 713 C CA . VAL A 1 94 ? -15.857 -8.557 40.812 1.00 47.12 94 VAL A CA 1
ATOM 714 C C . VAL A 1 94 ? -14.349 -8.364 40.967 1.00 47.12 94 VAL A C 1
ATOM 716 O O . VAL A 1 94 ? -13.578 -8.852 40.148 1.00 47.12 94 VAL A O 1
ATOM 719 N N . THR A 1 95 ? -13.905 -7.657 42.009 1.00 48.00 95 THR A N 1
ATOM 720 C CA . THR A 1 95 ? -12.478 -7.336 42.194 1.00 48.00 95 THR A CA 1
ATOM 721 C C . THR A 1 95 ? -11.628 -8.548 42.563 1.00 48.00 95 THR A C 1
ATOM 723 O O . THR A 1 95 ? -10.426 -8.533 42.303 1.00 48.00 95 THR A O 1
ATOM 726 N N . ARG A 1 96 ? -12.223 -9.591 43.157 1.00 45.72 96 ARG A N 1
ATOM 727 C CA . ARG A 1 96 ? -11.512 -10.804 43.593 1.00 45.72 96 ARG A CA 1
ATOM 728 C C . ARG A 1 96 ? -11.881 -12.074 42.823 1.00 45.72 96 ARG A C 1
ATOM 730 O O . ARG A 1 96 ? -11.476 -13.148 43.251 1.00 45.72 96 ARG A O 1
ATOM 737 N N . ASP A 1 97 ? -12.613 -11.947 41.716 1.00 42.94 97 ASP A N 1
ATOM 738 C CA . ASP A 1 97 ? -13.001 -13.054 40.824 1.00 42.94 97 ASP A CA 1
ATOM 739 C C . ASP A 1 97 ? -13.649 -14.241 41.569 1.00 42.94 97 ASP A C 1
ATOM 741 O O . ASP A 1 97 ? -13.280 -15.407 41.423 1.00 42.94 97 ASP A O 1
ATOM 745 N N . ILE A 1 98 ? -14.598 -13.928 42.456 1.00 46.88 98 ILE A N 1
ATOM 746 C CA . ILE A 1 98 ? -15.255 -14.931 43.302 1.00 46.88 98 ILE A CA 1
ATOM 747 C C . ILE A 1 98 ? -16.353 -15.626 42.490 1.00 46.88 98 ILE A C 1
ATOM 749 O O . ILE A 1 98 ? -17.338 -15.000 42.095 1.00 46.88 98 ILE A O 1
ATOM 753 N N . ALA A 1 99 ? -16.220 -16.937 42.278 1.00 36.47 99 ALA A N 1
ATOM 754 C CA . ALA A 1 99 ? -17.250 -17.747 41.634 1.00 36.47 99 ALA A CA 1
ATOM 755 C C . ALA A 1 99 ? -18.505 -17.856 42.521 1.00 36.47 99 ALA A C 1
ATOM 757 O O . ALA A 1 99 ? -18.423 -18.243 43.687 1.00 36.47 99 ALA A O 1
ATOM 758 N N . VAL A 1 100 ? -19.674 -17.539 41.959 1.00 38.78 100 VAL A N 1
ATOM 759 C CA . VAL A 1 100 ? -20.970 -17.634 42.647 1.00 38.78 100 VAL A CA 1
ATOM 760 C C . VAL A 1 100 ? -21.783 -18.765 42.020 1.00 38.78 100 VAL A C 1
ATOM 762 O O . VAL A 1 100 ? -22.204 -18.660 40.869 1.00 38.78 100 VAL A O 1
ATOM 765 N N . GLU A 1 101 ? -22.027 -19.845 42.766 1.00 34.12 101 GLU A N 1
ATOM 766 C CA . GLU A 1 101 ? -22.925 -20.923 42.335 1.00 34.12 101 GLU A CA 1
ATOM 767 C C . GLU A 1 101 ? -24.356 -20.703 42.844 1.00 34.12 101 GLU A C 1
ATOM 769 O O . GLU A 1 101 ? -24.602 -20.476 44.029 1.00 34.12 101 GLU A O 1
ATOM 774 N N . LEU A 1 102 ? -25.329 -20.818 41.939 1.00 32.50 102 LEU A N 1
ATOM 775 C CA . LEU A 1 102 ? -26.754 -20.794 42.265 1.00 32.50 102 LEU A CA 1
ATOM 776 C C . LEU A 1 102 ? -27.232 -22.211 42.606 1.00 32.50 102 LEU A C 1
ATOM 778 O O . LEU A 1 102 ? -27.370 -23.051 41.717 1.00 32.50 102 LEU A O 1
ATOM 782 N N . ARG A 1 103 ? -27.559 -22.475 43.877 1.00 31.38 103 ARG A N 1
ATOM 783 C CA . ARG A 1 103 ? -28.309 -23.681 44.267 1.00 31.38 103 ARG A CA 1
ATOM 784 C C . ARG A 1 103 ? -29.808 -23.406 44.295 1.00 31.38 103 ARG A C 1
ATOM 786 O O . ARG A 1 103 ? -30.276 -22.523 45.010 1.00 31.38 103 ARG A O 1
ATOM 793 N N . ALA A 1 104 ? -30.570 -24.205 43.550 1.00 30.95 104 ALA A N 1
ATOM 794 C CA . ALA A 1 104 ? -32.019 -24.261 43.692 1.00 30.95 104 ALA A CA 1
ATOM 795 C C . ALA A 1 104 ? -32.372 -24.943 45.022 1.00 30.95 104 ALA A C 1
ATOM 797 O O . ALA A 1 104 ? -31.936 -26.063 45.281 1.00 30.95 104 ALA A O 1
ATOM 798 N N . VAL A 1 105 ? -33.156 -24.268 45.860 1.00 37.38 105 VAL A N 1
ATOM 799 C CA . VAL A 1 105 ? -33.695 -24.856 47.091 1.00 37.38 105 VAL A CA 1
ATOM 800 C C . VAL A 1 105 ? -35.010 -25.545 46.745 1.00 37.38 105 VAL A C 1
ATOM 802 O O . VAL A 1 105 ? -35.959 -24.891 46.314 1.00 37.38 105 VAL A O 1
ATOM 805 N N . THR A 1 106 ? -35.069 -26.860 46.929 1.00 36.81 106 THR A N 1
ATOM 806 C CA . THR A 1 106 ? -36.327 -27.611 46.976 1.00 36.81 106 THR A CA 1
ATOM 807 C C . THR A 1 106 ? -36.712 -27.851 48.432 1.00 36.81 106 THR A C 1
ATOM 809 O O . THR A 1 106 ? -35.886 -28.308 49.216 1.00 36.81 106 THR A O 1
ATOM 812 N N . ASP A 1 107 ? -37.978 -27.563 48.730 1.00 37.59 107 ASP A N 1
ATOM 813 C CA . ASP A 1 107 ? -38.740 -27.850 49.951 1.00 37.59 107 ASP A CA 1
ATOM 814 C C . ASP A 1 107 ? -38.475 -27.008 51.209 1.00 37.59 107 ASP A C 1
ATOM 816 O O . ASP A 1 107 ? -37.558 -27.235 51.994 1.00 37.59 107 ASP A O 1
ATOM 820 N N . THR A 1 108 ? -39.416 -26.098 51.479 1.00 39.41 108 THR A N 1
ATOM 821 C CA . THR A 1 108 ? -39.748 -25.667 52.840 1.00 39.41 108 THR A CA 1
ATOM 822 C C . THR A 1 108 ? -40.948 -26.470 53.346 1.00 39.41 108 THR A C 1
ATOM 824 O O . THR A 1 108 ? -41.967 -26.613 52.673 1.00 39.41 108 THR A O 1
ATOM 827 N N . ALA A 1 109 ? -40.844 -26.982 54.573 1.00 42.69 109 ALA A N 1
ATOM 828 C CA . ALA A 1 109 ? -41.823 -27.853 55.230 1.00 42.69 109 ALA A CA 1
ATOM 829 C C . ALA A 1 109 ? -43.162 -27.176 55.600 1.00 42.69 109 ALA A C 1
ATOM 831 O O . ALA A 1 109 ? -43.910 -27.694 56.428 1.00 42.69 109 ALA A O 1
ATOM 832 N N . HIS A 1 110 ? -43.481 -26.003 55.053 1.00 41.78 110 HIS A N 1
ATOM 833 C CA . HIS A 1 110 ? -44.731 -25.288 55.312 1.00 41.78 110 HIS A CA 1
ATOM 834 C C . HIS A 1 110 ? -45.398 -25.009 53.970 1.00 41.78 110 HIS A C 1
ATOM 836 O O . HIS A 1 110 ? -44.978 -24.122 53.233 1.00 41.78 110 HIS A O 1
ATOM 842 N N . GLY A 1 111 ? -46.408 -25.820 53.648 1.00 38.56 111 GLY A N 1
ATOM 843 C CA . GLY A 1 111 ? -47.037 -25.916 52.332 1.00 38.56 111 GLY A CA 1
ATOM 844 C C . GLY A 1 111 ? -47.774 -24.655 51.881 1.00 38.56 111 GLY A C 1
ATOM 845 O O . GLY A 1 111 ? -49.000 -24.632 51.823 1.00 38.56 111 GLY A O 1
ATOM 846 N N . MET A 1 112 ? -47.023 -23.630 51.490 1.00 35.12 112 MET A N 1
ATOM 847 C CA . MET A 1 112 ? -47.490 -22.576 50.604 1.00 35.12 112 MET A CA 1
ATOM 848 C C . MET A 1 112 ? -46.819 -22.768 49.247 1.00 35.12 112 MET A C 1
ATOM 850 O O . MET A 1 112 ? -45.674 -22.377 49.038 1.00 35.12 112 MET A O 1
ATOM 854 N N . SER A 1 113 ? -47.544 -23.377 48.308 1.00 34.59 113 SER A N 1
ATOM 855 C CA . SER A 1 113 ? -47.150 -23.385 46.902 1.00 34.59 113 SER A CA 1
ATOM 856 C C . SER A 1 113 ? -47.287 -21.965 46.347 1.00 34.59 113 SER A C 1
ATOM 858 O O . SER A 1 113 ? -48.360 -21.552 45.900 1.00 34.59 113 SER A O 1
ATOM 860 N N . ALA A 1 114 ? -46.208 -21.188 46.379 1.00 39.16 114 ALA A N 1
ATOM 861 C CA . ALA A 1 114 ? -46.085 -20.059 45.472 1.00 39.16 114 ALA A CA 1
ATOM 862 C C . ALA A 1 114 ? -45.954 -20.638 44.053 1.00 39.16 114 ALA A C 1
ATOM 864 O O . ALA A 1 114 ? -44.962 -21.285 43.734 1.00 39.16 114 ALA A O 1
ATOM 865 N N . ASN A 1 115 ? -46.966 -20.431 43.204 1.00 42.47 115 ASN A N 1
ATOM 866 C CA . ASN A 1 115 ? -47.036 -20.922 41.815 1.00 42.47 115 ASN A CA 1
ATOM 867 C C . ASN A 1 115 ? -46.037 -20.241 40.854 1.00 42.47 115 ASN A C 1
ATOM 869 O O . ASN A 1 115 ? -46.279 -20.155 39.652 1.00 42.47 115 ASN A O 1
ATOM 873 N N . HIS A 1 116 ? -44.915 -19.745 41.364 1.00 39.00 116 HIS A N 1
ATOM 874 C CA . HIS A 1 116 ? -43.813 -19.273 40.549 1.00 39.00 116 HIS A CA 1
ATOM 875 C C . HIS A 1 116 ? -42.617 -20.160 40.840 1.00 39.00 116 HIS A C 1
ATOM 877 O O . HIS A 1 116 ? -42.081 -20.149 41.945 1.00 39.00 116 HIS A O 1
ATOM 883 N N . THR A 1 117 ? -42.210 -20.926 39.832 1.00 40.94 117 THR A N 1
ATOM 884 C CA . THR A 1 117 ? -40.906 -21.579 39.773 1.00 40.94 117 THR A CA 1
ATOM 885 C C . THR A 1 117 ? -39.851 -20.550 40.210 1.00 40.94 117 THR A C 1
ATOM 887 O O . THR A 1 117 ? -39.732 -19.513 39.551 1.00 40.94 117 THR A O 1
ATOM 890 N N . PRO A 1 118 ? -39.120 -20.759 41.327 1.00 42.94 118 PRO A N 1
ATOM 891 C CA . PRO A 1 118 ? -38.192 -19.764 41.881 1.00 42.94 118 PRO A CA 1
ATOM 892 C C . PRO A 1 118 ? -37.166 -19.262 40.859 1.00 42.94 118 PRO A C 1
ATOM 894 O O . PRO A 1 118 ? -36.763 -18.100 40.885 1.00 42.94 118 PRO A O 1
ATOM 897 N N . THR A 1 119 ? -36.821 -20.113 39.894 1.00 44.47 119 THR A N 1
ATOM 898 C CA . THR A 1 119 ? -35.971 -19.801 38.746 1.00 44.47 119 THR A CA 1
ATOM 899 C C . THR A 1 119 ? -36.513 -18.657 37.892 1.00 44.47 119 THR A C 1
ATOM 901 O O . THR A 1 119 ? -35.734 -17.814 37.471 1.00 44.47 119 THR A O 1
ATOM 904 N N . GLU A 1 120 ? -37.825 -18.557 37.670 1.00 42.22 120 GLU A N 1
ATOM 905 C CA . GLU A 1 120 ? -38.409 -17.521 36.809 1.00 42.22 120 GLU A CA 1
ATOM 906 C C . GLU A 1 120 ? -38.571 -16.183 37.531 1.00 42.22 120 GLU A C 1
ATOM 908 O O . GLU A 1 120 ? -38.335 -15.142 36.930 1.00 42.22 120 GLU A O 1
ATOM 913 N N . ALA A 1 121 ? -38.921 -16.171 38.821 1.00 42.84 121 ALA A N 1
ATOM 914 C CA . ALA A 1 121 ? -39.061 -14.924 39.580 1.00 42.84 121 ALA A CA 1
ATOM 915 C C . ALA A 1 121 ? -37.700 -14.303 39.940 1.00 42.84 121 ALA A C 1
ATOM 917 O O . ALA A 1 121 ? -37.554 -13.082 39.905 1.00 42.84 121 ALA A O 1
ATOM 918 N N . ILE A 1 122 ? -36.687 -15.125 40.234 1.00 44.56 122 ILE A N 1
ATOM 919 C CA . ILE A 1 122 ? -35.330 -14.654 40.542 1.00 44.56 122 ILE A CA 1
ATOM 920 C C . ILE A 1 122 ? -34.584 -14.293 39.258 1.00 44.56 122 ILE A C 1
ATOM 922 O O . ILE A 1 122 ? -33.989 -13.220 39.216 1.00 44.56 122 ILE A O 1
ATOM 926 N N . ALA A 1 123 ? -34.694 -15.081 38.178 1.00 42.19 123 ALA A N 1
ATOM 927 C CA . ALA A 1 123 ? -34.167 -14.664 36.878 1.00 42.19 123 ALA A CA 1
ATOM 928 C C . ALA A 1 123 ? -34.841 -13.378 36.398 1.00 42.19 123 ALA A C 1
ATOM 930 O O . ALA A 1 123 ? -34.156 -12.524 35.864 1.00 42.19 123 ALA A O 1
ATOM 931 N N . LYS A 1 124 ? -36.138 -13.174 36.659 1.00 39.56 124 LYS A N 1
ATOM 932 C CA . LYS A 1 124 ? -36.838 -11.932 36.306 1.00 39.56 124 LYS A CA 1
ATOM 933 C C . LYS A 1 124 ? -36.499 -10.756 37.225 1.00 39.56 124 LYS A C 1
ATOM 935 O O . LYS A 1 124 ? -36.527 -9.633 36.749 1.00 39.56 124 LYS A O 1
ATOM 940 N N . ASN A 1 125 ? -36.133 -10.978 38.490 1.00 41.91 125 ASN A N 1
ATOM 941 C CA . ASN A 1 125 ? -35.668 -9.920 39.400 1.00 41.91 125 ASN A CA 1
ATOM 942 C C . ASN A 1 125 ? -34.186 -9.561 39.193 1.00 41.91 125 ASN A C 1
ATOM 944 O O . ASN A 1 125 ? -33.827 -8.400 39.356 1.00 41.91 125 ASN A O 1
ATOM 948 N N . PHE A 1 126 ? -33.347 -10.510 38.768 1.00 43.88 126 PHE A N 1
ATOM 949 C CA . PHE A 1 126 ? -31.995 -10.234 38.265 1.00 43.88 126 PHE A CA 1
ATOM 950 C C . PHE A 1 126 ? -32.005 -9.725 36.811 1.00 43.88 126 PHE A C 1
ATOM 952 O O . PHE A 1 126 ? -31.112 -8.975 36.428 1.00 43.88 126 PHE A O 1
ATOM 959 N N . SER A 1 127 ? -33.031 -10.058 36.014 1.00 40.97 127 SER A N 1
ATOM 960 C CA . SER A 1 127 ? -33.268 -9.501 34.670 1.00 40.97 127 SER A CA 1
ATOM 961 C C . SER A 1 127 ? -34.189 -8.278 34.667 1.00 40.97 127 SER A C 1
ATOM 963 O O . SER A 1 127 ? -34.503 -7.763 33.590 1.00 40.97 127 SER A O 1
ATOM 965 N N . MET A 1 128 ? -34.631 -7.783 35.829 1.00 36.91 128 MET A N 1
ATOM 966 C CA . MET A 1 128 ? -35.267 -6.472 35.934 1.00 36.91 128 MET A CA 1
ATOM 967 C C . MET A 1 128 ? -34.164 -5.418 35.834 1.00 36.91 128 MET A C 1
ATOM 969 O O . MET A 1 128 ? -33.636 -4.943 36.830 1.00 36.91 128 MET A O 1
ATOM 973 N N . GLY A 1 129 ? -33.808 -5.103 34.589 1.00 38.00 129 GLY A N 1
ATOM 974 C CA . GLY A 1 129 ? -33.310 -3.805 34.141 1.00 38.00 129 GLY A CA 1
ATOM 975 C C . GLY A 1 129 ? -32.266 -3.107 35.015 1.00 38.00 129 GLY A C 1
ATOM 976 O O . GLY A 1 129 ? -32.603 -2.328 35.899 1.00 38.00 129 GLY A O 1
ATOM 977 N N . SER A 1 130 ? -30.995 -3.278 34.648 1.00 41.72 130 SER A N 1
ATOM 978 C CA . SER A 1 130 ? -30.102 -2.155 34.298 1.00 41.72 130 SER A CA 1
ATOM 979 C C . SER A 1 130 ? -30.041 -0.925 35.232 1.00 41.72 130 SER A C 1
ATOM 981 O O . SER A 1 130 ? -29.905 0.199 34.746 1.00 41.72 130 SER A O 1
ATOM 983 N N . LEU A 1 131 ? -30.142 -1.098 36.551 1.00 41.41 131 LEU A N 1
ATOM 984 C CA . LEU A 1 131 ? -29.931 -0.021 37.535 1.00 41.41 131 LEU A CA 1
ATOM 985 C C . LEU A 1 131 ? -28.721 -0.252 38.444 1.00 41.41 131 LEU A C 1
ATOM 987 O O . LEU A 1 131 ? -28.474 0.550 39.344 1.00 41.41 131 LEU A O 1
ATOM 991 N N . LEU A 1 132 ? -27.925 -1.293 38.192 1.00 43.06 132 LEU A N 1
ATOM 992 C CA . LEU A 1 132 ? -26.521 -1.234 38.584 1.00 43.06 132 LEU A CA 1
ATOM 993 C C . LEU A 1 132 ? -25.869 -0.182 37.675 1.00 43.06 132 LEU A C 1
ATOM 995 O O . LEU A 1 132 ? -25.943 -0.329 36.453 1.00 43.06 132 LEU A O 1
ATOM 999 N N . PRO A 1 133 ? -25.299 0.906 38.222 1.00 45.09 133 PRO A N 1
ATOM 1000 C CA . PRO A 1 133 ? -24.490 1.812 37.428 1.00 45.09 133 PRO A CA 1
ATOM 1001 C C . PRO A 1 133 ? -23.427 0.987 36.709 1.00 45.09 133 PRO A C 1
ATOM 1003 O O . PRO A 1 133 ? -22.823 0.089 37.292 1.00 45.09 133 PRO A O 1
ATOM 1006 N N . ASP A 1 134 ? -23.263 1.269 35.425 1.00 49.59 134 ASP A N 1
ATOM 1007 C CA . ASP A 1 134 ? -22.227 0.706 34.568 1.00 49.59 134 ASP A CA 1
ATOM 1008 C C . ASP A 1 134 ? -20.861 1.102 35.158 1.00 49.59 134 ASP A C 1
ATOM 1010 O O . ASP A 1 134 ? -20.332 2.177 34.878 1.00 49.59 134 ASP A O 1
ATOM 1014 N N . PHE A 1 135 ? -20.349 0.312 36.103 1.00 45.97 135 PHE A N 1
ATOM 1015 C CA . PHE A 1 135 ? -19.267 0.723 37.008 1.00 45.97 135 PHE A CA 1
ATOM 1016 C C . PHE A 1 135 ? -17.858 0.449 36.480 1.00 45.97 135 PHE A C 1
ATOM 1018 O O . PHE A 1 135 ? -16.883 0.538 37.218 1.00 45.97 135 PHE A O 1
ATOM 1025 N N . GLY A 1 136 ? -17.717 0.207 35.184 1.00 57.31 136 GLY A N 1
ATOM 1026 C CA . GLY A 1 136 ? -16.417 0.252 34.535 1.00 57.31 136 GLY A CA 1
ATOM 1027 C C . GLY A 1 136 ? -16.550 0.949 33.203 1.00 57.31 136 GLY A C 1
ATOM 1028 O O . GLY A 1 136 ? -16.811 0.287 32.201 1.00 57.31 136 GLY A O 1
ATOM 1029 N N . SER A 1 137 ? -16.358 2.271 33.170 1.00 73.69 137 SER A N 1
ATOM 1030 C CA . SER A 1 137 ? -16.029 2.957 31.921 1.00 73.69 137 SER A CA 1
ATOM 1031 C C . SER A 1 137 ? -14.757 2.317 31.381 1.00 73.69 137 SER A C 1
ATOM 1033 O O . SER A 1 137 ? -13.655 2.639 31.826 1.00 73.69 137 SER A O 1
ATOM 1035 N N . SER A 1 138 ? -14.909 1.358 30.479 1.00 86.06 138 SER A N 1
ATOM 1036 C CA . SER A 1 138 ? -13.762 0.660 29.933 1.00 86.06 138 SER A CA 1
ATOM 1037 C C . SER A 1 138 ? -13.179 1.495 28.804 1.00 86.06 138 SER A C 1
ATOM 1039 O O . SER A 1 138 ? -13.894 2.224 28.106 1.00 86.06 138 SER A O 1
ATOM 1041 N N . THR A 1 139 ? -11.867 1.437 28.648 1.00 91.50 139 THR A N 1
ATOM 1042 C CA . THR A 1 139 ? -11.165 2.096 27.548 1.00 91.50 139 THR A CA 1
ATOM 1043 C C . THR A 1 139 ? -10.798 1.061 26.500 1.00 91.50 139 THR A C 1
ATOM 1045 O O . THR A 1 139 ? -10.608 -0.106 26.811 1.00 91.50 139 THR A O 1
ATOM 1048 N N . ILE A 1 140 ? -10.706 1.444 25.237 1.00 91.94 140 ILE A N 1
ATOM 1049 C CA . ILE A 1 140 ? -10.058 0.611 24.221 1.00 91.94 140 ILE A CA 1
ATOM 1050 C C . ILE A 1 140 ? -9.093 1.487 23.445 1.00 91.94 140 ILE A C 1
ATOM 1052 O O . ILE A 1 140 ? -9.445 2.592 23.023 1.00 91.94 140 ILE A O 1
ATOM 1056 N N . THR A 1 141 ? -7.867 1.000 23.298 1.00 95.19 141 THR A N 1
ATOM 1057 C CA . THR A 1 141 ? -6.799 1.727 22.621 1.00 95.19 141 THR A CA 1
ATOM 1058 C C . THR A 1 141 ? -6.367 0.933 21.407 1.00 95.19 141 THR A C 1
ATOM 1060 O O . THR A 1 141 ? -6.010 -0.234 21.527 1.00 95.19 141 THR A O 1
ATOM 1063 N N . TYR A 1 142 ? -6.359 1.572 20.246 1.00 95.62 142 TYR A N 1
ATOM 1064 C CA . TYR A 1 142 ? -5.752 1.041 19.034 1.00 95.62 142 TYR A CA 1
ATOM 1065 C C . TYR A 1 142 ? -4.438 1.764 18.789 1.00 95.62 142 TYR A C 1
ATOM 1067 O O . TYR A 1 142 ? -4.382 2.989 18.882 1.00 95.62 142 TYR A O 1
ATOM 1075 N N . LYS A 1 143 ? -3.393 1.020 18.454 1.00 96.81 143 LYS A N 1
ATOM 1076 C CA . LYS A 1 143 ? -2.081 1.533 18.074 1.00 96.81 143 LYS A CA 1
ATOM 1077 C C . LYS A 1 143 ? -1.796 1.081 16.647 1.00 96.81 143 LYS A C 1
ATOM 1079 O O . LYS A 1 143 ? -1.733 -0.112 16.390 1.00 96.81 143 LYS A O 1
ATOM 1084 N N . ILE A 1 144 ? -1.640 2.015 15.719 1.00 96.38 144 ILE A N 1
ATOM 1085 C CA . ILE A 1 144 ? -1.435 1.703 14.301 1.00 96.38 144 ILE A CA 1
ATOM 1086 C C . ILE A 1 144 ? 0.040 1.888 13.963 1.00 96.38 144 ILE A C 1
ATOM 1088 O O . ILE A 1 144 ? 0.580 2.991 14.115 1.00 96.38 144 ILE A O 1
ATOM 1092 N N . VAL A 1 145 ? 0.675 0.816 13.497 1.00 95.88 145 VAL A N 1
ATOM 1093 C CA . VAL A 1 145 ? 2.104 0.786 13.167 1.00 95.88 145 VAL A CA 1
ATOM 1094 C C . VAL A 1 145 ? 2.344 0.196 11.781 1.00 95.88 145 VAL A C 1
ATOM 1096 O O . VAL A 1 145 ? 1.614 -0.690 11.335 1.00 95.88 145 VAL A O 1
ATOM 1099 N N . GLU A 1 146 ? 3.368 0.693 11.093 1.00 94.50 146 GLU A N 1
ATOM 1100 C CA . GLU A 1 146 ? 3.885 0.072 9.878 1.00 94.50 146 GLU A CA 1
ATOM 1101 C C . GLU A 1 146 ? 4.538 -1.256 10.263 1.00 94.50 146 GLU A C 1
ATOM 1103 O O . GLU A 1 146 ? 5.329 -1.296 11.195 1.00 94.50 146 GLU A O 1
ATOM 1108 N N . ASP A 1 147 ? 4.209 -2.349 9.583 1.00 94.25 147 ASP A N 1
ATOM 1109 C CA . ASP A 1 147 ? 4.672 -3.686 9.958 1.00 94.25 147 ASP A CA 1
ATOM 1110 C C . ASP A 1 147 ? 6.205 -3.746 10.020 1.00 94.25 147 ASP A C 1
ATOM 1112 O O . ASP A 1 147 ? 6.762 -4.260 10.986 1.00 94.25 147 ASP A O 1
ATOM 1116 N N . GLN A 1 148 ? 6.874 -3.091 9.067 1.00 87.38 148 GLN A N 1
ATOM 1117 C CA . GLN A 1 148 ? 8.305 -2.805 9.093 1.00 87.38 148 GLN A CA 1
ATOM 1118 C C . GLN A 1 148 ? 8.535 -1.383 8.542 1.00 87.38 148 GLN A C 1
ATOM 1120 O O . GLN A 1 148 ? 8.086 -1.102 7.427 1.00 87.38 148 GLN A O 1
ATOM 1125 N N . PRO A 1 149 ? 9.197 -0.472 9.284 1.00 85.06 149 PRO A N 1
ATOM 1126 C CA . PRO A 1 149 ? 10.076 -0.726 10.433 1.00 85.06 149 PRO A CA 1
ATOM 1127 C C . PRO A 1 149 ? 9.439 -0.542 11.837 1.00 85.06 149 PRO A C 1
ATOM 1129 O O . PRO A 1 149 ? 10.138 -0.133 12.757 1.00 85.06 149 PRO A O 1
ATOM 1132 N N . ASP A 1 150 ? 8.154 -0.856 12.046 1.00 88.25 150 ASP A N 1
ATOM 1133 C CA . ASP A 1 150 ? 7.435 -0.644 13.327 1.00 88.25 150 ASP A CA 1
ATOM 1134 C C . ASP A 1 150 ? 7.165 0.831 13.686 1.00 88.25 150 ASP A C 1
ATOM 1136 O O . ASP A 1 150 ? 7.012 1.206 14.852 1.00 88.25 150 ASP A O 1
ATOM 1140 N N . ASP A 1 151 ? 7.074 1.690 12.670 1.00 90.94 151 ASP A N 1
ATOM 1141 C CA . ASP A 1 151 ? 6.817 3.117 12.854 1.00 90.94 151 ASP A CA 1
ATOM 1142 C C . ASP A 1 151 ? 5.334 3.441 13.045 1.00 90.94 151 ASP A C 1
ATOM 1144 O O . ASP A 1 151 ? 4.454 2.910 12.371 1.00 90.94 151 ASP A O 1
ATOM 1148 N N . TYR A 1 152 ? 5.044 4.392 13.931 1.00 94.12 152 TYR A N 1
ATOM 1149 C CA . TYR A 1 152 ? 3.681 4.858 14.182 1.00 94.12 152 TYR A CA 1
ATOM 1150 C C . TYR A 1 152 ? 3.085 5.585 12.975 1.00 94.12 152 TYR A C 1
ATOM 1152 O O . TYR A 1 152 ? 3.712 6.475 12.391 1.00 94.12 152 TYR A O 1
ATOM 1160 N N . ILE A 1 153 ? 1.824 5.282 12.658 1.00 92.88 153 ILE A N 1
ATOM 1161 C CA . ILE A 1 153 ? 1.130 5.885 11.517 1.00 92.88 153 ILE A CA 1
ATOM 1162 C C . ILE A 1 153 ? 0.032 6.839 12.005 1.00 92.88 153 ILE A C 1
ATOM 1164 O O . ILE A 1 153 ? -1.063 6.403 12.375 1.00 92.88 153 ILE A O 1
ATOM 1168 N N . PRO A 1 154 ? 0.279 8.160 11.969 1.00 93.81 154 PRO A N 1
ATOM 1169 C CA . PRO A 1 154 ? -0.728 9.148 12.328 1.00 93.81 154 PRO A CA 1
ATOM 1170 C C . PRO A 1 154 ? -1.716 9.406 11.187 1.00 93.81 154 PRO A C 1
ATOM 1172 O O . PRO A 1 154 ? -1.421 9.117 10.020 1.00 93.81 154 PRO A O 1
ATOM 1175 N N . GLY A 1 155 ? -2.850 10.031 11.514 1.00 92.50 155 GLY A N 1
ATOM 1176 C CA . GLY A 1 155 ? -3.836 10.511 10.545 1.00 92.50 155 GLY A CA 1
ATOM 1177 C C . GLY A 1 155 ? -4.706 9.418 9.918 1.00 92.50 155 GLY A C 1
ATOM 1178 O O . GLY A 1 155 ? -5.326 9.662 8.883 1.00 92.50 155 GLY A O 1
ATOM 1179 N N . VAL A 1 156 ? -4.728 8.218 10.500 1.00 93.25 156 VAL A N 1
ATOM 1180 C CA . VAL A 1 156 ? -5.516 7.081 10.015 1.00 93.25 156 VAL A CA 1
ATOM 1181 C C . VAL A 1 156 ? -6.919 7.152 10.590 1.00 93.25 156 VAL A C 1
ATOM 1183 O O . VAL A 1 156 ? -7.085 7.184 11.807 1.00 93.25 156 VAL A O 1
ATOM 1186 N N . MET A 1 157 ? -7.919 7.171 9.716 1.00 92.50 157 MET A N 1
ATOM 1187 C CA . MET A 1 157 ? -9.319 7.141 10.104 1.00 92.50 157 MET A CA 1
ATOM 1188 C C . MET A 1 157 ? -9.745 5.709 10.436 1.00 92.50 157 MET A C 1
ATOM 1190 O O . MET A 1 157 ? -9.613 4.808 9.609 1.00 92.50 157 MET A O 1
ATOM 1194 N N . LEU A 1 158 ? -10.274 5.516 11.641 1.00 90.94 158 LEU A N 1
ATOM 1195 C CA . LEU A 1 158 ? -10.882 4.277 12.107 1.00 90.94 158 LEU A CA 1
ATOM 1196 C C . LEU A 1 158 ? -12.368 4.509 12.363 1.00 90.94 158 LEU A C 1
ATOM 1198 O O . LEU A 1 158 ? -12.739 5.428 13.096 1.00 90.94 158 LEU A O 1
ATOM 1202 N N . LYS A 1 159 ? -13.206 3.642 11.797 1.00 90.25 159 LYS A N 1
ATOM 1203 C CA . LYS A 1 159 ? -14.619 3.517 12.150 1.00 90.25 159 LYS A CA 1
ATOM 1204 C C . LYS A 1 159 ? -14.760 2.300 13.062 1.00 90.25 159 LYS A C 1
ATOM 1206 O O . LYS A 1 159 ? -14.444 1.182 12.671 1.00 90.25 159 LYS A O 1
ATOM 1211 N N . VAL A 1 160 ? -15.156 2.529 14.308 1.00 89.06 160 VAL A N 1
ATOM 1212 C CA . VAL A 1 160 ? -15.257 1.479 15.331 1.00 89.06 160 VAL A CA 1
ATOM 1213 C C . VAL A 1 160 ? -16.713 1.297 15.713 1.00 89.06 160 VAL A C 1
ATOM 1215 O O . VAL A 1 160 ? -17.340 2.263 16.151 1.00 89.06 160 VAL A O 1
ATOM 1218 N N . THR A 1 161 ? -17.228 0.079 15.564 1.00 88.50 161 THR A N 1
ATOM 1219 C CA . THR A 1 161 ? -18.595 -0.298 15.930 1.00 88.50 161 THR A CA 1
ATOM 1220 C C . THR A 1 161 ? -18.602 -0.812 17.372 1.00 88.50 161 THR A C 1
ATOM 1222 O O . THR A 1 161 ? -17.802 -1.652 17.789 1.00 88.50 161 THR A O 1
ATOM 1225 N N . LEU A 1 162 ? -19.469 -0.227 18.188 1.00 86.69 162 LEU A N 1
ATOM 1226 C CA . LEU A 1 162 ? -19.660 -0.580 19.588 1.00 86.69 162 LEU A CA 1
ATOM 1227 C C . LEU A 1 162 ? -20.761 -1.645 19.701 1.00 86.69 162 LEU A C 1
ATOM 1229 O O . LEU A 1 162 ? -21.546 -1.853 18.781 1.00 86.69 162 LEU A O 1
ATOM 1233 N N . THR A 1 163 ? -20.837 -2.317 20.848 1.00 82.25 163 THR A N 1
ATOM 1234 C CA . THR A 1 163 ? -21.818 -3.387 21.131 1.00 82.25 163 THR A CA 1
ATOM 1235 C C . THR A 1 163 ? -23.284 -2.969 21.062 1.00 82.25 163 THR A C 1
ATOM 1237 O O . THR A 1 163 ? -24.155 -3.830 21.053 1.00 82.25 163 THR A O 1
ATOM 1240 N N . ASP A 1 164 ? -23.568 -1.671 21.036 1.00 82.69 164 ASP A N 1
ATOM 1241 C CA . ASP A 1 164 ? -24.910 -1.112 20.888 1.00 82.69 164 ASP A CA 1
ATOM 1242 C C . ASP A 1 164 ? -25.210 -0.650 19.451 1.00 82.69 164 ASP A C 1
ATOM 1244 O O . ASP A 1 164 ? -26.057 0.220 19.247 1.00 82.69 164 ASP A O 1
ATOM 1248 N N . ASP A 1 165 ? -24.479 -1.192 18.471 1.00 82.75 165 ASP A N 1
ATOM 1249 C CA . ASP A 1 165 ? -24.542 -0.881 17.036 1.00 82.75 165 ASP A CA 1
ATOM 1250 C C . ASP A 1 165 ? -24.261 0.590 16.683 1.00 82.75 165 ASP A C 1
ATOM 1252 O O . ASP A 1 165 ? -24.385 1.013 15.529 1.00 82.75 165 ASP A O 1
ATOM 1256 N N . ARG A 1 166 ? -23.834 1.407 17.654 1.00 86.81 166 ARG A N 1
ATOM 1257 C CA . ARG A 1 166 ? -23.328 2.752 17.373 1.00 86.81 166 ARG A CA 1
ATOM 1258 C C . ARG A 1 166 ? -21.900 2.654 16.878 1.00 86.81 166 ARG A C 1
ATOM 1260 O O . ARG A 1 166 ? -21.111 1.862 17.382 1.00 86.81 166 ARG A O 1
ATOM 1267 N N . TYR A 1 167 ? -21.528 3.540 15.967 1.00 88.00 167 TYR A N 1
ATOM 1268 C CA . TYR A 1 167 ? -20.147 3.662 15.522 1.00 88.00 167 TYR A CA 1
ATOM 1269 C C . TYR A 1 167 ? -19.528 4.992 15.961 1.00 88.00 167 TYR A C 1
ATOM 1271 O O . TYR A 1 167 ? -20.221 5.990 16.179 1.00 88.00 167 TYR A O 1
ATOM 1279 N N . LYS A 1 168 ? -18.201 5.005 16.089 1.00 90.56 168 LYS A N 1
ATOM 1280 C CA . LYS A 1 168 ? -17.389 6.214 16.258 1.00 90.56 168 LYS A CA 1
ATOM 1281 C C . LYS A 1 168 ? -16.356 6.286 15.144 1.00 90.56 168 LYS A C 1
ATOM 1283 O O . LYS A 1 168 ? -15.673 5.303 14.876 1.00 90.56 168 LYS A O 1
ATOM 1288 N N . GLU A 1 169 ? -16.224 7.460 14.541 1.00 91.94 169 GLU A N 1
ATOM 1289 C CA . GLU A 1 169 ? -15.140 7.777 13.611 1.00 91.94 169 GLU A CA 1
ATOM 1290 C C . GLU A 1 169 ? -14.057 8.552 14.355 1.00 91.94 169 GLU A C 1
ATOM 1292 O O . GLU A 1 169 ? -14.324 9.562 15.011 1.00 91.94 169 GLU A O 1
ATOM 1297 N N . LEU A 1 170 ? -12.833 8.043 14.301 1.00 92.19 170 LEU A N 1
ATOM 1298 C CA . LEU A 1 170 ? -11.693 8.550 15.050 1.00 92.19 170 LEU A CA 1
ATOM 1299 C C . LEU A 1 170 ? -10.477 8.609 14.134 1.00 92.19 170 LEU A C 1
ATOM 1301 O O . LEU A 1 170 ? -10.383 7.851 13.175 1.00 92.19 170 LEU A O 1
ATOM 1305 N N . ILE A 1 171 ? -9.538 9.502 14.431 1.00 93.06 171 ILE A N 1
ATOM 1306 C CA . ILE A 1 171 ? -8.309 9.665 13.651 1.00 93.06 171 ILE A CA 1
ATOM 1307 C C . ILE A 1 171 ? -7.118 9.414 14.571 1.00 93.06 171 ILE A C 1
ATOM 1309 O O . ILE A 1 171 ? -7.075 9.967 15.672 1.00 93.06 171 ILE A O 1
ATOM 1313 N N . SER A 1 172 ? -6.159 8.598 14.130 1.00 94.56 172 SER A N 1
ATOM 1314 C CA . SER A 1 172 ? -4.955 8.317 14.911 1.00 94.56 172 SER A CA 1
ATOM 1315 C C . SER A 1 172 ? -4.116 9.572 15.139 1.00 94.56 172 SER A C 1
ATOM 1317 O O . SER A 1 172 ? -3.869 10.364 14.224 1.00 94.56 172 SER A O 1
ATOM 1319 N N . ALA A 1 173 ? -3.676 9.756 16.382 1.00 94.88 173 ALA A N 1
ATOM 1320 C CA . ALA A 1 173 ? -2.822 10.862 16.787 1.00 94.88 173 ALA A CA 1
ATOM 1321 C C . ALA A 1 173 ? -1.384 10.698 16.254 1.00 94.88 173 ALA A C 1
ATOM 1323 O O . ALA A 1 173 ? -1.057 9.743 15.552 1.00 94.88 173 ALA A O 1
ATOM 1324 N N . ASN A 1 174 ? -0.497 11.644 16.586 1.00 92.62 174 ASN A N 1
ATOM 1325 C CA . ASN A 1 174 ? 0.903 11.652 16.128 1.00 92.62 174 ASN A CA 1
ATOM 1326 C C . ASN A 1 174 ? 1.719 10.420 16.555 1.00 92.62 174 ASN A C 1
ATOM 1328 O O . ASN A 1 174 ? 2.735 10.123 15.936 1.00 92.62 174 ASN A O 1
ATOM 1332 N N . ASP A 1 175 ? 1.289 9.735 17.610 1.00 94.19 175 ASP A N 1
ATOM 1333 C CA . ASP A 1 175 ? 1.844 8.477 18.109 1.00 94.19 175 ASP A CA 1
ATOM 1334 C C . ASP A 1 175 ? 1.090 7.249 17.566 1.00 94.19 175 ASP A C 1
ATOM 1336 O O . ASP A 1 175 ? 1.190 6.164 18.126 1.00 94.19 175 ASP A O 1
ATOM 1340 N N . GLY A 1 176 ? 0.296 7.410 16.502 1.00 94.75 176 GLY A N 1
ATOM 1341 C CA . GLY A 1 176 ? -0.464 6.331 15.875 1.00 94.75 176 GLY A CA 1
ATOM 1342 C C . GLY A 1 176 ? -1.599 5.773 16.737 1.00 94.75 176 GLY A C 1
ATOM 1343 O O . GLY A 1 176 ? -2.203 4.775 16.344 1.00 94.75 176 GLY A O 1
ATOM 1344 N N . ARG A 1 177 ? -1.908 6.384 17.891 1.00 96.75 177 ARG A N 1
ATOM 1345 C CA . ARG A 1 177 ? -2.934 5.881 18.808 1.00 96.75 177 ARG A CA 1
ATOM 1346 C C . ARG A 1 177 ? -4.313 6.473 18.560 1.00 96.75 177 ARG A C 1
ATOM 1348 O O . ARG A 1 177 ? -4.465 7.645 18.220 1.00 96.75 177 ARG A O 1
ATOM 1355 N N . VAL A 1 178 ? -5.323 5.649 18.807 1.00 95.12 178 VAL A N 1
ATOM 1356 C CA . VAL A 1 178 ? -6.737 6.013 18.905 1.00 95.12 178 VAL A CA 1
ATOM 1357 C C . VAL A 1 178 ? -7.255 5.475 20.232 1.00 95.12 178 VAL A C 1
ATOM 1359 O O . VAL A 1 178 ? -7.173 4.276 20.474 1.00 95.12 178 VAL A O 1
ATOM 1362 N N . VAL A 1 179 ? -7.794 6.347 21.084 1.00 95.44 179 VAL A N 1
ATOM 1363 C CA . VAL A 1 179 ? -8.338 5.969 22.396 1.00 95.44 179 VAL A CA 1
ATOM 1364 C C . VAL A 1 179 ? -9.840 6.211 22.402 1.00 95.44 179 VAL A C 1
ATOM 1366 O O . VAL A 1 179 ? -10.300 7.305 22.072 1.00 95.44 179 VAL A O 1
ATOM 1369 N N . ILE A 1 180 ? -10.607 5.194 22.788 1.00 93.31 180 ILE A N 1
ATOM 1370 C CA . ILE A 1 180 ? -12.049 5.301 23.005 1.00 93.31 180 ILE A CA 1
ATOM 1371 C C . ILE A 1 180 ? -12.320 5.104 24.485 1.00 93.31 180 ILE A C 1
ATOM 1373 O O . ILE A 1 180 ? -12.110 4.025 25.030 1.00 93.31 180 ILE A O 1
ATOM 1377 N N . GLU A 1 181 ? -12.814 6.153 25.125 1.00 93.00 181 GLU A N 1
ATOM 1378 C CA . GLU A 1 181 ? -13.231 6.114 26.522 1.00 93.00 181 GLU A CA 1
ATOM 1379 C C . GLU A 1 181 ? -14.716 5.761 26.650 1.00 93.00 181 GLU A C 1
ATOM 1381 O O . GLU A 1 181 ? -15.513 5.979 25.724 1.00 93.00 181 GLU A O 1
ATOM 1386 N N . ASN A 1 182 ? -15.090 5.284 27.841 1.00 88.62 182 ASN A N 1
ATOM 1387 C CA . ASN A 1 182 ? -16.469 4.984 28.227 1.00 88.62 182 ASN A CA 1
ATOM 1388 C C . ASN A 1 182 ? -17.146 3.956 27.303 1.00 88.62 182 ASN A C 1
ATOM 1390 O O . ASN A 1 182 ? -18.309 4.116 26.925 1.00 88.62 182 ASN A O 1
ATOM 1394 N N . VAL A 1 183 ? -16.408 2.914 26.916 1.00 85.50 183 VAL A N 1
ATOM 1395 C CA . VAL A 1 183 ? -16.953 1.768 26.183 1.00 85.50 183 VAL A CA 1
ATOM 1396 C C . VAL A 1 183 ? -17.641 0.831 27.170 1.00 85.50 183 VAL A C 1
ATOM 1398 O O . VAL A 1 183 ? -17.086 0.503 28.220 1.00 85.50 183 VAL A O 1
ATOM 1401 N N . LYS A 1 184 ? -18.870 0.433 26.837 1.00 80.25 184 LYS A N 1
ATOM 1402 C CA . LYS A 1 184 ? -19.663 -0.529 27.604 1.00 80.25 184 LYS A CA 1
ATOM 1403 C C . LYS A 1 184 ? -19.464 -1.919 27.006 1.00 80.25 184 LYS A C 1
ATOM 1405 O O . LYS A 1 184 ? -19.722 -2.110 25.821 1.00 80.25 184 LYS A O 1
ATOM 1410 N N . GLY A 1 185 ? -19.034 -2.885 27.814 1.00 72.81 185 GLY A N 1
ATOM 1411 C CA . GLY A 1 185 ? -18.785 -4.252 27.344 1.00 72.81 185 GLY A CA 1
ATOM 1412 C C . GLY A 1 185 ? -17.644 -4.341 26.323 1.00 72.81 185 GLY A C 1
ATOM 1413 O O . GLY A 1 185 ? -16.750 -3.504 26.323 1.00 72.81 185 GLY A O 1
ATOM 1414 N N . ARG A 1 186 ? -17.661 -5.372 25.468 1.00 67.62 186 ARG A N 1
ATOM 1415 C CA . ARG A 1 186 ? -16.686 -5.556 24.373 1.00 67.62 186 ARG A CA 1
ATOM 1416 C C . ARG A 1 186 ? -16.957 -4.578 23.223 1.00 67.62 186 ARG A C 1
ATOM 1418 O O . ARG A 1 186 ? -17.982 -3.901 23.218 1.00 67.62 186 ARG A O 1
ATOM 1425 N N . THR A 1 187 ? -16.071 -4.501 22.236 1.00 65.75 187 THR A N 1
ATOM 1426 C CA . THR A 1 187 ? -16.451 -3.957 20.924 1.00 65.75 187 THR A CA 1
ATOM 1427 C C . THR A 1 187 ? -16.972 -5.092 20.046 1.00 65.75 187 THR A C 1
ATOM 1429 O O . THR A 1 187 ? -16.432 -6.197 20.071 1.00 65.75 187 THR A O 1
ATOM 1432 N N . SER A 1 188 ? -18.043 -4.839 19.290 1.00 57.62 188 SER A N 1
ATOM 1433 C CA . SER A 1 188 ? -18.533 -5.782 18.272 1.00 57.62 188 SER A CA 1
ATOM 1434 C C . SER A 1 188 ? -17.571 -5.855 17.085 1.00 57.62 188 SER A C 1
ATOM 1436 O O . SER A 1 188 ? -17.512 -6.868 16.399 1.00 57.62 188 SER A O 1
ATOM 1438 N N . GLY A 1 189 ? -16.745 -4.824 16.912 1.00 59.50 189 GLY A N 1
ATOM 1439 C CA . GLY A 1 189 ? -15.555 -4.847 16.083 1.00 59.50 189 GLY A CA 1
ATOM 1440 C C . GLY A 1 189 ? -15.142 -3.461 15.627 1.00 59.50 189 GLY A C 1
ATOM 1441 O O . GLY A 1 189 ? -15.817 -2.469 15.896 1.00 59.50 189 GLY A O 1
ATOM 1442 N N . PHE A 1 190 ? -14.024 -3.363 14.920 1.00 65.38 190 PHE A N 1
ATOM 1443 C CA . PHE A 1 190 ? -13.860 -2.265 13.985 1.00 65.38 190 PHE A CA 1
ATOM 1444 C C . PHE A 1 190 ? -14.230 -2.777 12.600 1.00 65.38 190 PHE A C 1
ATOM 1446 O O . PHE A 1 190 ? -13.676 -3.754 12.099 1.00 65.38 190 PHE A O 1
ATOM 1453 N N . GLU A 1 191 ? -15.214 -2.117 12.013 1.00 61.66 191 GLU A N 1
ATOM 1454 C CA . GLU A 1 191 ? -15.566 -2.281 10.622 1.00 61.66 191 GLU A CA 1
ATOM 1455 C C . GLU A 1 191 ? -14.948 -1.101 9.888 1.00 61.66 191 GLU A C 1
ATOM 1457 O O . GLU A 1 191 ? -15.406 0.036 10.004 1.00 61.66 191 GLU A O 1
ATOM 1462 N N . LEU A 1 192 ? -13.966 -1.376 9.034 1.00 57.66 192 LEU A N 1
ATOM 1463 C CA . LEU A 1 192 ? -13.651 -0.478 7.919 1.00 57.66 192 LEU A CA 1
ATOM 1464 C C . LEU A 1 192 ? -14.678 -0.659 6.791 1.00 57.66 192 LEU A C 1
ATOM 1466 O O . LEU A 1 192 ? -14.378 -0.473 5.615 1.00 57.66 192 LEU A O 1
ATOM 1470 N N . ASP A 1 193 ? -15.901 -1.020 7.176 1.00 44.75 193 ASP A N 1
ATOM 1471 C CA . ASP A 1 193 ? -17.077 -1.151 6.342 1.00 44.75 193 ASP A CA 1
ATOM 1472 C C . ASP A 1 193 ? -17.780 0.214 6.326 1.00 44.75 193 ASP A C 1
ATOM 1474 O O . ASP A 1 193 ? -18.791 0.517 6.974 1.00 44.75 193 ASP A O 1
ATOM 1478 N N . GLY A 1 194 ? -17.123 1.142 5.640 1.00 47.41 194 GLY A N 1
ATOM 1479 C CA . GLY A 1 194 ? -17.856 2.175 4.940 1.00 47.41 194 GLY A CA 1
ATOM 1480 C C . GLY A 1 194 ? -18.254 1.589 3.588 1.00 47.41 194 GLY A C 1
ATOM 1481 O O . GLY A 1 194 ? -17.356 1.134 2.877 1.00 47.41 194 GLY A O 1
ATOM 1482 N N . PRO A 1 195 ? -19.541 1.607 3.187 1.00 41.31 195 PRO A N 1
ATOM 1483 C CA . PRO A 1 195 ? -19.884 1.428 1.786 1.00 41.31 195 PRO A CA 1
ATOM 1484 C C . PRO A 1 195 ? -19.112 2.494 1.016 1.00 41.31 195 PRO A C 1
ATOM 1486 O O . PRO A 1 195 ? -19.388 3.684 1.131 1.00 41.31 195 PRO A O 1
ATOM 1489 N N . GLY A 1 196 ? -18.081 2.034 0.320 1.00 53.22 196 GLY A N 1
ATOM 1490 C CA . GLY A 1 196 ? -17.093 2.847 -0.348 1.00 53.22 196 GLY A CA 1
ATOM 1491 C C . GLY A 1 196 ? -15.980 3.321 0.579 1.00 53.22 196 GLY A C 1
ATOM 1492 O O . GLY A 1 196 ? -16.137 4.205 1.420 1.00 53.22 196 GLY A O 1
ATOM 1493 N N . LEU A 1 197 ? -14.783 2.855 0.248 1.00 63.41 197 LEU A N 1
ATOM 1494 C CA . LEU A 1 197 ? -13.535 3.612 0.296 1.00 63.41 197 LEU A CA 1
ATOM 1495 C C . LEU A 1 197 ? -13.638 4.917 -0.529 1.00 63.41 197 LEU A C 1
ATOM 1497 O O . LEU A 1 197 ? -12.784 5.229 -1.357 1.00 63.41 197 LEU A O 1
ATOM 1501 N N . PHE A 1 198 ? -14.718 5.680 -0.351 1.00 69.62 198 PHE A N 1
ATOM 1502 C CA . PHE A 1 198 ? -15.018 6.907 -1.062 1.00 69.62 198 PHE A CA 1
ATOM 1503 C C . PHE A 1 198 ? -13.972 7.944 -0.671 1.00 69.62 198 PHE A C 1
ATOM 1505 O O . PHE A 1 198 ? -13.958 8.459 0.443 1.00 69.62 198 PHE A O 1
ATOM 1512 N N . GLY A 1 199 ? -13.064 8.235 -1.600 1.00 81.69 199 GLY A N 1
ATOM 1513 C CA . GLY A 1 199 ? -11.927 9.116 -1.344 1.00 81.69 199 GLY A CA 1
ATOM 1514 C C . GLY A 1 199 ? -10.657 8.391 -0.891 1.00 81.69 199 GLY A C 1
ATOM 1515 O O . GLY A 1 199 ? -9.608 9.036 -0.808 1.00 81.69 199 GLY A O 1
ATOM 1516 N N . ALA A 1 200 ? -10.706 7.076 -0.657 1.00 90.06 200 ALA A N 1
ATOM 1517 C CA . ALA A 1 200 ? -9.501 6.281 -0.496 1.00 90.06 200 ALA A CA 1
ATOM 1518 C C . ALA A 1 200 ? -8.903 5.947 -1.866 1.00 90.06 200 ALA A C 1
ATOM 1520 O O . ALA A 1 200 ? -9.582 5.686 -2.857 1.00 90.06 200 ALA A O 1
ATOM 1521 N N . THR A 1 201 ? -7.589 5.974 -1.891 1.00 93.19 201 THR A N 1
ATOM 1522 C CA . THR A 1 201 ? -6.723 5.645 -3.009 1.00 93.19 201 THR A CA 1
ATOM 1523 C C . THR A 1 201 ? -5.636 4.730 -2.472 1.00 93.19 201 THR A C 1
ATOM 1525 O O . THR A 1 201 ? -5.354 4.718 -1.272 1.00 93.19 201 THR A O 1
ATOM 1528 N N . LEU A 1 202 ? -4.968 4.006 -3.352 1.00 92.38 202 LEU A N 1
ATOM 1529 C CA . LEU A 1 202 ? -3.842 3.157 -3.004 1.00 92.38 202 LEU A CA 1
ATOM 1530 C C . LEU A 1 202 ? -2.742 3.961 -2.284 1.00 92.38 202 LEU A C 1
ATOM 1532 O O . LEU A 1 202 ? -2.090 3.458 -1.382 1.00 92.38 202 LEU A O 1
ATOM 1536 N N . ASP A 1 203 ? -2.603 5.255 -2.598 1.00 89.81 203 ASP A N 1
ATOM 1537 C CA . ASP A 1 203 ? -1.576 6.126 -2.011 1.00 89.81 203 ASP A CA 1
ATOM 1538 C C . ASP A 1 203 ? -1.829 6.533 -0.557 1.00 89.81 203 ASP A C 1
ATOM 1540 O O . ASP A 1 203 ? -0.879 6.847 0.165 1.00 89.81 203 ASP A O 1
ATOM 1544 N N . ASN A 1 204 ? -3.093 6.585 -0.132 1.00 91.50 204 ASN A N 1
ATOM 1545 C CA . ASN A 1 204 ? -3.480 6.957 1.231 1.00 91.50 204 ASN A CA 1
ATOM 1546 C C . ASN A 1 204 ? -4.136 5.805 1.998 1.00 91.50 204 ASN A C 1
ATOM 1548 O O . ASN A 1 204 ? -4.699 6.047 3.064 1.00 91.50 204 ASN A O 1
ATOM 1552 N N . THR A 1 205 ? -4.042 4.578 1.487 1.00 92.94 205 THR A N 1
ATOM 1553 C CA . THR A 1 205 ? -4.551 3.375 2.147 1.00 92.94 205 THR A CA 1
ATOM 1554 C C . THR A 1 205 ? -3.391 2.450 2.475 1.00 92.94 205 THR A C 1
ATOM 1556 O O . THR A 1 205 ? -2.543 2.180 1.630 1.00 92.94 205 THR A O 1
ATOM 1559 N N . PHE A 1 206 ? -3.352 1.958 3.707 1.00 93.75 206 PHE A N 1
ATOM 1560 C CA . PHE A 1 206 ? -2.425 0.912 4.114 1.00 93.75 206 PHE A CA 1
ATOM 1561 C C . PHE A 1 206 ? -3.127 -0.447 4.057 1.00 93.75 206 PHE A C 1
ATOM 1563 O O . PHE A 1 206 ? -4.271 -0.569 4.502 1.00 93.75 206 PHE A O 1
ATOM 1570 N N . ALA A 1 207 ? -2.450 -1.467 3.531 1.00 94.62 207 ALA A N 1
ATOM 1571 C CA . ALA A 1 207 ? -2.929 -2.836 3.641 1.00 94.62 207 ALA A CA 1
ATOM 1572 C C . ALA A 1 207 ? -2.774 -3.311 5.079 1.00 94.62 207 ALA A C 1
ATOM 1574 O O . ALA A 1 207 ? -1.694 -3.210 5.661 1.00 94.62 207 ALA A O 1
ATOM 1575 N N . TYR A 1 208 ? -3.836 -3.860 5.640 1.00 95.44 208 TYR A N 1
ATOM 1576 C CA . TYR A 1 208 ? -3.754 -4.593 6.888 1.00 95.44 208 TYR A CA 1
ATOM 1577 C C . TYR A 1 208 ? -2.867 -5.832 6.737 1.00 95.44 208 TYR A C 1
ATOM 1579 O O . TYR A 1 208 ? -2.905 -6.513 5.711 1.00 95.44 208 TYR A O 1
ATOM 1587 N N . VAL A 1 209 ? -2.049 -6.090 7.757 1.00 95.44 209 VAL A N 1
ATOM 1588 C CA . VAL A 1 209 ? -1.146 -7.243 7.806 1.00 95.44 209 VAL A CA 1
ATOM 1589 C C . VAL A 1 209 ? -1.573 -8.186 8.923 1.00 95.44 209 VAL A C 1
ATOM 1591 O O . VAL A 1 209 ? -1.909 -9.335 8.655 1.00 95.44 209 VAL A O 1
ATOM 1594 N N . ALA A 1 210 ? -1.573 -7.702 10.166 1.00 95.50 210 ALA A N 1
ATOM 1595 C CA . ALA A 1 210 ? -1.866 -8.517 11.340 1.00 95.50 210 ALA A CA 1
ATOM 1596 C C . ALA A 1 210 ? -2.255 -7.660 12.555 1.00 95.50 210 ALA A C 1
ATOM 1598 O O . ALA A 1 210 ? -2.081 -6.439 12.576 1.00 95.50 210 ALA A O 1
ATOM 1599 N N . MET A 1 211 ? -2.756 -8.322 13.599 1.00 95.06 211 MET A N 1
ATOM 1600 C CA . MET A 1 211 ? -2.820 -7.770 14.954 1.00 95.06 211 MET A CA 1
ATOM 1601 C C . MET A 1 211 ? -1.634 -8.281 15.770 1.00 95.06 211 MET A C 1
ATOM 1603 O O . MET A 1 211 ? -1.287 -9.456 15.679 1.00 95.06 211 MET A O 1
ATOM 1607 N N . GLY A 1 212 ? -1.070 -7.432 16.625 1.00 94.94 212 GLY A N 1
ATOM 1608 C CA . GLY A 1 212 ? -0.082 -7.843 17.619 1.00 94.94 212 GLY A CA 1
ATOM 1609 C C . GLY A 1 212 ? 1.162 -6.968 17.663 1.00 94.94 212 GLY A C 1
ATOM 1610 O O . GLY A 1 212 ? 1.381 -6.081 16.843 1.00 94.94 212 GLY A O 1
ATOM 1611 N N . ASN A 1 213 ? 1.997 -7.224 18.666 1.00 94.00 213 ASN A N 1
ATOM 1612 C CA . ASN A 1 213 ? 3.153 -6.382 18.971 1.00 94.00 213 ASN A CA 1
ATOM 1613 C C . ASN A 1 213 ? 4.419 -6.763 18.197 1.00 94.00 213 ASN A C 1
ATOM 1615 O O . ASN A 1 213 ? 5.401 -6.038 18.297 1.00 94.00 213 ASN A O 1
ATOM 1619 N N . THR A 1 214 ? 4.408 -7.823 17.390 1.00 93.25 214 THR A N 1
ATOM 1620 C CA . THR A 1 214 ? 5.576 -8.293 16.626 1.00 93.25 214 THR A CA 1
ATOM 1621 C C . THR A 1 214 ? 5.356 -8.138 15.120 1.00 93.25 214 THR A C 1
ATOM 1623 O O . THR A 1 214 ? 4.290 -8.544 14.653 1.00 93.25 214 THR A O 1
ATOM 1626 N N . PRO A 1 215 ? 6.320 -7.571 14.369 1.00 91.75 215 PRO A N 1
ATOM 1627 C CA . PRO A 1 215 ? 6.284 -7.534 12.909 1.00 91.75 215 PRO A CA 1
ATOM 1628 C C . PRO A 1 215 ? 6.008 -8.903 12.291 1.00 91.75 215 PRO A C 1
ATOM 1630 O O . PRO A 1 215 ? 6.480 -9.928 12.786 1.00 91.75 215 PRO A O 1
ATOM 1633 N N . THR A 1 216 ? 5.278 -8.914 11.185 1.00 88.44 216 THR A N 1
ATOM 1634 C CA . THR A 1 216 ? 4.998 -10.133 10.431 1.00 88.44 216 THR A CA 1
ATOM 1635 C C . THR A 1 216 ? 6.202 -10.426 9.534 1.00 88.44 216 THR A C 1
ATOM 1637 O O . THR A 1 216 ? 6.650 -9.570 8.778 1.00 88.44 216 THR A O 1
ATOM 1640 N N . GLY A 1 217 ? 6.787 -11.622 9.639 1.00 78.94 217 GLY A N 1
ATOM 1641 C CA . GLY A 1 217 ? 7.951 -12.003 8.824 1.00 78.94 217 GLY A CA 1
ATOM 1642 C C . GLY A 1 217 ? 9.319 -11.621 9.401 1.00 78.94 217 GLY A C 1
ATOM 1643 O O . GLY A 1 217 ? 10.285 -11.531 8.653 1.00 78.94 217 GLY A O 1
ATOM 1644 N N . SER A 1 218 ? 9.445 -11.436 10.719 1.00 64.69 218 SER A N 1
ATOM 1645 C CA . SER A 1 218 ? 10.739 -11.200 11.383 1.00 64.69 218 SER A CA 1
ATOM 1646 C C . SER A 1 218 ? 11.691 -12.413 11.417 1.00 64.69 218 SER A C 1
ATOM 1648 O O . SER A 1 218 ? 12.656 -12.380 12.175 1.00 64.69 218 SER A O 1
ATOM 1650 N N . GLU A 1 219 ? 11.435 -13.483 10.657 1.00 52.06 219 GLU A N 1
ATOM 1651 C CA . GLU A 1 219 ? 12.231 -14.723 10.723 1.00 52.06 219 GLU A CA 1
ATOM 1652 C C . GLU A 1 219 ? 13.213 -14.940 9.564 1.00 52.06 219 GLU A C 1
ATOM 1654 O O . GLU A 1 219 ? 14.116 -15.755 9.715 1.00 52.06 219 GLU A O 1
ATOM 1659 N N . GLU A 1 220 ? 13.168 -14.169 8.476 1.00 54.91 220 GLU A N 1
ATOM 1660 C CA . GLU A 1 220 ? 14.207 -14.237 7.439 1.00 54.91 220 GLU A CA 1
ATOM 1661 C C . GLU A 1 220 ? 14.592 -12.824 7.006 1.00 54.91 220 GLU A C 1
ATOM 1663 O O . GLU A 1 220 ? 13.756 -12.051 6.535 1.00 54.91 220 GLU A O 1
ATOM 1668 N N . GLU A 1 221 ? 15.861 -12.459 7.216 1.00 52.16 221 GLU A N 1
ATOM 1669 C CA . GLU A 1 221 ? 16.437 -11.208 6.725 1.00 52.16 221 GLU A CA 1
ATOM 1670 C C . GLU A 1 221 ? 16.291 -11.170 5.201 1.00 52.16 221 GLU A C 1
ATOM 1672 O O . GLU A 1 221 ? 17.120 -11.710 4.472 1.00 52.16 221 GLU A O 1
ATOM 1677 N N . SER A 1 222 ? 15.210 -10.554 4.715 1.00 53.69 222 SER A N 1
ATOM 1678 C CA . SER A 1 222 ? 15.050 -10.303 3.290 1.00 53.69 222 SER A CA 1
ATOM 1679 C C . SER A 1 222 ? 16.249 -9.471 2.820 1.00 53.69 222 SER A C 1
ATOM 1681 O O . SER A 1 222 ? 16.536 -8.428 3.425 1.00 53.69 222 SER A O 1
ATOM 1683 N N . PRO A 1 223 ? 16.967 -9.927 1.785 1.00 48.59 223 PRO A N 1
ATOM 1684 C CA . PRO A 1 223 ? 18.113 -9.209 1.260 1.00 48.59 223 PRO A CA 1
ATOM 1685 C C . PRO A 1 223 ? 17.652 -7.848 0.699 1.00 48.59 223 PRO A C 1
ATOM 1687 O O . PRO A 1 223 ? 16.690 -7.781 -0.065 1.00 48.59 223 PRO A O 1
ATOM 1690 N N . GLY A 1 224 ? 18.266 -6.749 1.151 1.00 56.97 224 GLY A N 1
ATOM 1691 C CA . GLY A 1 224 ? 17.850 -5.372 0.835 1.00 56.97 224 GLY A CA 1
ATOM 1692 C C . GLY A 1 224 ? 17.056 -4.669 1.948 1.00 56.97 224 GLY A C 1
ATOM 1693 O O . GLY A 1 224 ? 15.825 -4.612 1.946 1.00 56.97 224 GLY A O 1
ATOM 1694 N N . LYS A 1 225 ? 17.759 -4.043 2.905 1.00 55.53 225 LYS A N 1
ATOM 1695 C CA . LYS A 1 225 ? 17.125 -3.189 3.927 1.00 55.53 225 LYS A CA 1
ATOM 1696 C C . LYS A 1 225 ? 16.765 -1.828 3.330 1.00 55.53 225 LYS A C 1
ATOM 1698 O O . LYS A 1 225 ? 17.620 -0.952 3.182 1.00 55.53 225 LYS A O 1
ATOM 1703 N N . ALA A 1 226 ? 15.474 -1.613 3.083 1.00 55.22 226 ALA A N 1
ATOM 1704 C CA . ALA A 1 226 ? 14.904 -0.277 2.944 1.00 55.22 226 ALA A CA 1
ATOM 1705 C C . ALA A 1 226 ? 15.203 0.532 4.213 1.00 55.22 226 ALA A C 1
ATOM 1707 O O . ALA A 1 226 ? 14.519 0.400 5.226 1.00 55.22 226 ALA A O 1
ATOM 1708 N N . THR A 1 227 ? 16.226 1.378 4.198 1.00 56.28 227 THR A N 1
ATOM 1709 C CA . THR A 1 227 ? 16.436 2.322 5.295 1.00 56.28 227 THR A CA 1
ATOM 1710 C C . THR A 1 227 ? 15.643 3.579 4.987 1.00 56.28 227 THR A C 1
ATOM 1712 O O . THR A 1 227 ? 16.142 4.523 4.376 1.00 56.28 227 THR A O 1
ATOM 1715 N N . ARG A 1 228 ? 14.377 3.619 5.425 1.00 57.59 228 ARG A N 1
ATOM 1716 C CA . ARG A 1 228 ? 13.679 4.902 5.513 1.00 57.59 228 ARG A CA 1
ATOM 1717 C C . ARG A 1 228 ? 14.379 5.736 6.576 1.00 57.59 228 ARG A C 1
ATOM 1719 O O . ARG A 1 228 ? 14.281 5.476 7.773 1.00 57.59 228 ARG A O 1
ATOM 1726 N N . VAL A 1 229 ? 15.104 6.756 6.132 1.00 55.72 229 VAL A N 1
ATOM 1727 C CA . VAL A 1 229 ? 15.655 7.768 7.026 1.00 55.72 229 VAL A CA 1
ATOM 1728 C C . VAL A 1 229 ? 14.487 8.641 7.472 1.00 55.72 229 VAL A C 1
ATOM 1730 O O . VAL A 1 229 ? 14.169 9.658 6.861 1.00 55.72 229 VAL A O 1
ATOM 1733 N N . HIS A 1 230 ? 13.814 8.238 8.548 1.00 50.34 230 HIS A N 1
ATOM 1734 C CA . HIS A 1 230 ? 12.780 9.054 9.168 1.00 50.34 230 HIS A CA 1
ATOM 1735 C C . HIS A 1 230 ? 13.437 10.269 9.828 1.00 50.34 230 HIS A C 1
ATOM 1737 O O . HIS A 1 230 ? 13.702 10.303 11.030 1.00 50.34 230 HIS A O 1
ATOM 1743 N N . HIS A 1 231 ? 13.696 11.316 9.041 1.00 50.94 231 HIS A N 1
ATOM 1744 C CA . HIS A 1 231 ? 13.876 12.644 9.602 1.00 50.94 231 HIS A CA 1
ATOM 1745 C C . HIS A 1 231 ? 12.570 12.992 10.304 1.00 50.94 231 HIS A C 1
ATOM 1747 O O . HIS A 1 231 ? 11.577 13.349 9.668 1.00 50.94 231 HIS A O 1
ATOM 1753 N N . ARG A 1 232 ? 12.579 12.873 11.637 1.00 53.66 232 ARG A N 1
ATOM 1754 C CA . ARG A 1 232 ? 11.509 13.263 12.563 1.00 53.66 232 ARG A CA 1
ATOM 1755 C C . ARG A 1 232 ? 11.357 14.788 12.563 1.00 53.66 232 ARG A C 1
ATOM 1757 O O . ARG A 1 232 ? 11.413 15.447 13.598 1.00 53.66 232 ARG A O 1
ATOM 1764 N N . ARG A 1 233 ? 11.227 15.393 11.380 1.00 53.22 233 ARG A N 1
ATOM 1765 C CA . ARG A 1 233 ? 10.844 16.786 11.235 1.00 53.22 233 ARG A CA 1
ATOM 1766 C C . ARG A 1 233 ? 9.425 16.881 11.771 1.00 53.22 233 ARG A C 1
ATOM 1768 O O . ARG A 1 233 ? 8.543 16.117 11.397 1.00 53.22 233 ARG A O 1
ATOM 1775 N N . SER A 1 234 ? 9.229 17.825 12.679 1.00 51.56 234 SER A N 1
ATOM 1776 C CA . SER A 1 234 ? 7.922 18.294 13.122 1.00 51.56 234 SER A CA 1
ATOM 1777 C C . SER A 1 234 ? 7.204 18.909 11.916 1.00 51.56 234 SER A C 1
ATOM 1779 O O . SER A 1 234 ? 7.266 20.113 11.669 1.00 51.56 234 SER A O 1
ATOM 1781 N N . ILE A 1 235 ? 6.616 18.066 11.067 1.00 53.66 235 ILE A N 1
ATOM 1782 C CA . ILE A 1 235 ? 5.887 18.528 9.895 1.00 53.66 235 ILE A CA 1
ATOM 1783 C C . ILE A 1 235 ? 4.502 18.946 10.393 1.00 53.66 235 ILE A C 1
ATOM 1785 O O . ILE A 1 235 ? 3.615 18.118 10.578 1.00 53.66 235 ILE A O 1
ATOM 1789 N N . LYS A 1 236 ? 4.299 20.258 10.565 1.00 54.41 236 LYS A N 1
ATOM 1790 C CA . LYS A 1 236 ? 2.977 20.902 10.711 1.00 54.41 236 LYS A CA 1
ATOM 1791 C C . LYS A 1 236 ? 2.129 20.797 9.425 1.00 54.41 236 LYS A C 1
ATOM 1793 O O . LYS A 1 236 ? 1.371 21.710 9.107 1.00 54.41 236 LYS A O 1
ATOM 1798 N N . ASN A 1 237 ? 2.278 19.728 8.642 1.00 54.22 237 ASN A N 1
ATOM 1799 C CA . ASN A 1 237 ? 1.439 19.501 7.475 1.00 54.22 237 ASN A CA 1
ATOM 1800 C C . ASN A 1 237 ? 0.082 19.044 7.972 1.00 54.22 237 ASN A C 1
ATOM 1802 O O . ASN A 1 237 ? -0.011 18.170 8.834 1.00 54.22 237 ASN A O 1
ATOM 1806 N N . ARG A 1 238 ? -0.967 19.621 7.384 1.00 59.59 238 ARG A N 1
ATOM 1807 C CA . ARG A 1 238 ? -2.310 19.046 7.410 1.00 59.59 238 ARG A CA 1
ATOM 1808 C C . ARG A 1 238 ? -2.175 17.567 7.065 1.00 59.59 238 ARG A C 1
ATOM 1810 O O . ARG A 1 238 ? -1.838 17.241 5.929 1.00 59.59 238 ARG A O 1
ATOM 1817 N N . GLN A 1 239 ? -2.355 16.701 8.058 1.00 65.50 239 GLN A N 1
ATOM 1818 C CA . GLN A 1 239 ? -2.308 15.264 7.851 1.00 65.50 239 GLN A CA 1
ATOM 1819 C C . GLN A 1 239 ? -3.422 14.937 6.865 1.00 65.50 239 GLN A C 1
ATOM 1821 O O . GLN A 1 239 ? -4.599 15.158 7.150 1.00 65.50 239 GLN A O 1
ATOM 1826 N N . SER A 1 240 ? -3.048 14.516 5.658 1.00 80.00 240 SER A N 1
ATOM 1827 C CA . SER A 1 240 ? -4.021 13.985 4.716 1.00 80.00 240 SER A CA 1
ATOM 1828 C C . SER A 1 240 ? -4.630 12.742 5.352 1.00 80.00 240 SER A C 1
ATOM 1830 O O . SER A 1 240 ? -3.891 11.907 5.874 1.00 80.00 240 SER A O 1
ATOM 1832 N N . MET A 1 241 ? -5.954 12.639 5.310 1.00 88.94 241 MET A N 1
ATOM 1833 C CA . MET A 1 241 ? -6.682 11.491 5.838 1.00 88.94 241 MET A CA 1
ATOM 1834 C C . MET A 1 241 ? -6.163 10.198 5.196 1.00 88.94 241 MET A C 1
ATOM 1836 O O . MET A 1 241 ? -6.017 10.124 3.969 1.00 88.94 241 MET A O 1
ATOM 1840 N N . ARG A 1 242 ? -5.842 9.218 6.042 1.00 92.19 242 ARG A N 1
ATOM 1841 C CA . ARG A 1 242 ? -5.344 7.892 5.667 1.00 92.19 242 ARG A CA 1
ATOM 1842 C C . ARG A 1 242 ? -6.355 6.824 6.063 1.00 92.19 242 ARG A C 1
ATOM 1844 O O . ARG A 1 242 ? -7.135 7.023 6.990 1.00 92.19 242 ARG A O 1
ATOM 1851 N N . TYR A 1 243 ? -6.293 5.690 5.384 1.00 92.75 243 TYR A N 1
ATOM 1852 C CA . TYR A 1 243 ? -7.208 4.567 5.547 1.00 92.75 243 TYR A CA 1
ATOM 1853 C C . TYR A 1 243 ? -6.425 3.277 5.787 1.00 92.75 243 TYR A C 1
ATOM 1855 O O . TYR A 1 243 ? -5.238 3.191 5.467 1.00 92.75 243 TYR A O 1
ATOM 1863 N N . ILE A 1 244 ? -7.105 2.270 6.323 1.00 93.06 244 ILE A N 1
ATOM 1864 C CA . ILE A 1 244 ? -6.642 0.882 6.335 1.00 93.06 244 ILE A CA 1
ATOM 1865 C C . ILE A 1 244 ? -7.656 0.075 5.519 1.00 93.06 244 ILE A C 1
ATOM 1867 O O . ILE A 1 244 ? -8.841 0.404 5.500 1.00 93.06 244 ILE A O 1
ATOM 1871 N N . ALA A 1 245 ? -7.206 -0.946 4.804 1.00 92.44 245 ALA A N 1
ATOM 1872 C CA . ALA A 1 245 ? -8.090 -1.894 4.136 1.00 92.44 245 ALA A CA 1
ATOM 1873 C C . ALA A 1 245 ? -7.414 -3.259 4.046 1.00 92.44 245 ALA A C 1
ATOM 1875 O O . ALA A 1 245 ? -6.187 -3.356 4.090 1.00 92.44 245 ALA A O 1
ATOM 1876 N N . GLN A 1 246 ? -8.201 -4.313 3.859 1.00 93.12 246 GLN A N 1
ATOM 1877 C CA . GLN A 1 246 ? -7.654 -5.567 3.365 1.00 93.12 246 GLN A CA 1
ATOM 1878 C C . GLN A 1 246 ? -7.451 -5.403 1.855 1.00 93.12 246 GLN A C 1
ATOM 1880 O O . GLN A 1 246 ? -8.420 -5.272 1.111 1.00 93.12 246 GLN A O 1
ATOM 1885 N N . ILE A 1 247 ? -6.204 -5.345 1.389 1.00 94.56 247 ILE A N 1
ATOM 1886 C CA . ILE A 1 247 ? -5.898 -5.141 -0.034 1.00 94.56 247 ILE A CA 1
ATOM 1887 C C . ILE A 1 247 ? -5.449 -6.470 -0.631 1.00 94.56 247 ILE A C 1
ATOM 1889 O O . ILE A 1 247 ? -4.453 -7.038 -0.188 1.00 94.56 247 ILE A O 1
ATOM 1893 N N . ASN A 1 248 ? -6.181 -6.949 -1.635 1.00 94.56 248 ASN A N 1
ATOM 1894 C CA . ASN A 1 248 ? -5.815 -8.118 -2.421 1.00 94.56 248 ASN A CA 1
ATOM 1895 C C . ASN A 1 248 ? -5.093 -7.694 -3.709 1.00 94.56 248 ASN A C 1
ATOM 1897 O O . ASN A 1 248 ? -5.548 -6.793 -4.417 1.00 94.56 248 ASN A O 1
ATOM 1901 N N . GLU A 1 249 ? -3.987 -8.359 -4.020 1.00 95.31 249 GLU A N 1
ATOM 1902 C CA . GLU A 1 249 ? -3.267 -8.211 -5.284 1.00 95.31 249 GLU A CA 1
ATOM 1903 C C . GLU A 1 249 ? -3.870 -9.173 -6.308 1.00 95.31 249 GLU A C 1
ATOM 1905 O O . GLU A 1 249 ? -3.533 -10.355 -6.367 1.00 95.31 249 GLU A O 1
ATOM 1910 N N . HIS A 1 250 ? -4.809 -8.676 -7.113 1.00 96.00 250 HIS A N 1
ATOM 1911 C CA . HIS A 1 250 ? -5.466 -9.482 -8.135 1.00 96.00 250 HIS A CA 1
ATOM 1912 C C . HIS A 1 250 ? -4.586 -9.565 -9.381 1.00 96.00 250 HIS A C 1
ATOM 1914 O O . HIS A 1 250 ? -4.472 -8.592 -10.135 1.00 96.00 250 HIS A O 1
ATOM 1920 N N . LYS A 1 251 ? -3.977 -10.733 -9.611 1.00 96.38 251 LYS A N 1
ATOM 1921 C CA . LYS A 1 251 ? -3.299 -11.048 -10.872 1.00 96.38 251 LYS A CA 1
ATOM 1922 C C . LYS A 1 251 ? -4.348 -11.257 -11.962 1.00 96.38 251 LYS A C 1
ATOM 1924 O O . LYS A 1 251 ? -5.135 -12.200 -11.903 1.00 96.38 251 LYS A O 1
ATOM 1929 N N . VAL A 1 252 ? -4.347 -10.368 -12.949 1.00 96.25 252 VAL A N 1
ATOM 1930 C CA . VAL A 1 252 ? -5.312 -10.394 -14.049 1.00 96.25 252 VAL A CA 1
ATOM 1931 C C . VAL A 1 252 ? -5.136 -11.654 -14.893 1.00 96.25 252 VAL A C 1
ATOM 1933 O O . VAL A 1 252 ? -4.017 -12.094 -15.161 1.00 96.25 252 VAL A O 1
ATOM 1936 N N . SER A 1 253 ? -6.258 -12.230 -15.303 1.00 96.25 253 SER A N 1
ATOM 1937 C CA . SER A 1 253 ? -6.333 -13.431 -16.131 1.00 96.25 253 SER A CA 1
ATOM 1938 C C . SER A 1 253 ? -6.842 -13.112 -17.533 1.00 96.25 253 SER A C 1
ATOM 1940 O O . SER A 1 253 ? -7.477 -12.079 -17.772 1.00 96.25 253 SER A O 1
ATOM 1942 N N . GLU A 1 254 ? -6.591 -14.024 -18.475 1.00 96.00 254 GLU A N 1
ATOM 1943 C CA . GLU A 1 254 ? -7.067 -13.867 -19.845 1.00 96.00 254 GLU A CA 1
ATOM 1944 C C . GLU A 1 254 ? -8.586 -13.671 -19.879 1.00 96.00 254 GLU A C 1
ATOM 1946 O O . GLU A 1 254 ? -9.384 -14.452 -19.361 1.00 96.00 254 GLU A O 1
ATOM 1951 N N . GLY A 1 255 ? -8.985 -12.604 -20.553 1.00 91.88 255 GLY A N 1
ATOM 1952 C CA . GLY A 1 255 ? -10.362 -12.287 -20.841 1.00 91.88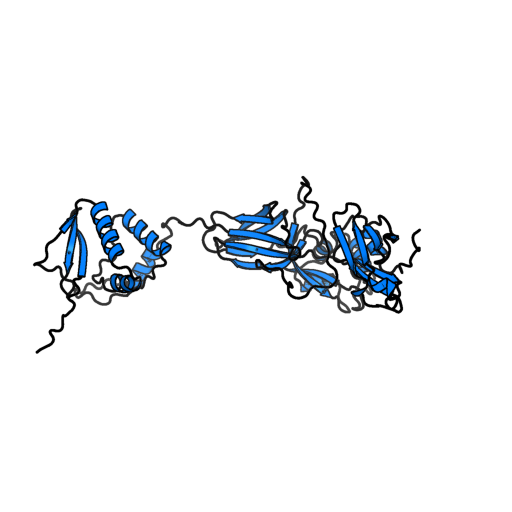 255 GLY A CA 1
ATOM 1953 C C . GLY A 1 255 ? -11.084 -11.472 -19.778 1.00 91.88 255 GLY A C 1
ATOM 1954 O O . GLY A 1 255 ? -12.209 -11.036 -20.058 1.00 91.88 255 GLY A O 1
ATOM 1955 N N . GLU A 1 256 ? -10.451 -11.223 -18.631 1.00 94.88 256 GLU A N 1
ATOM 1956 C CA . GLU A 1 256 ? -10.956 -10.318 -17.607 1.00 94.88 256 GLU A CA 1
ATOM 1957 C C . GLU A 1 256 ? -10.986 -8.862 -18.099 1.00 94.88 256 GLU A C 1
ATOM 1959 O O . GLU A 1 256 ? -10.307 -8.448 -19.044 1.00 94.88 256 GLU A O 1
ATOM 1964 N N . THR A 1 257 ? -11.796 -8.055 -17.423 1.00 94.25 257 THR A N 1
ATOM 1965 C CA . THR A 1 257 ? -11.854 -6.600 -17.578 1.00 94.25 257 THR A CA 1
ATOM 1966 C C . THR A 1 257 ? -11.850 -5.970 -16.194 1.00 94.25 257 THR A C 1
ATOM 1968 O O . THR A 1 257 ? -12.240 -6.609 -15.218 1.00 94.25 257 THR A O 1
ATOM 1971 N N . LEU A 1 258 ? -11.504 -4.686 -16.082 1.00 94.38 258 LEU A N 1
ATOM 1972 C CA . LEU A 1 258 ? -11.598 -4.010 -14.784 1.00 94.38 258 LEU A CA 1
ATOM 1973 C C . LEU A 1 258 ? -13.033 -4.040 -14.222 1.00 94.38 258 LEU A C 1
ATOM 1975 O O . LEU A 1 258 ? -13.234 -4.142 -13.016 1.00 94.38 258 LEU A O 1
ATOM 1979 N N . SER A 1 259 ? -14.036 -4.003 -15.103 1.00 93.88 259 SER A N 1
ATOM 1980 C CA . SER A 1 259 ? -15.449 -4.107 -14.732 1.00 93.88 259 SER A CA 1
ATOM 1981 C C . SER A 1 259 ? -15.826 -5.483 -14.182 1.00 93.88 259 SER A C 1
ATOM 1983 O O . SER A 1 259 ? -16.617 -5.543 -13.243 1.00 93.88 259 SER A O 1
ATOM 1985 N N . SER A 1 260 ? -15.289 -6.577 -14.740 1.00 95.12 260 SER A N 1
ATOM 1986 C CA . SER A 1 260 ? -15.542 -7.922 -14.203 1.00 95.12 260 SER A CA 1
ATOM 1987 C C . SER A 1 260 ? -14.874 -8.097 -12.843 1.00 95.12 260 SER A C 1
ATOM 1989 O O . SER A 1 260 ? -15.559 -8.476 -11.903 1.00 95.12 260 SER A O 1
ATOM 1991 N N . ILE A 1 261 ? -13.610 -7.676 -12.699 1.00 95.69 261 ILE A N 1
ATOM 1992 C CA . ILE A 1 261 ? -12.889 -7.712 -11.413 1.00 95.69 261 ILE A CA 1
ATOM 1993 C C . ILE A 1 261 ? -13.651 -6.921 -10.343 1.00 95.69 261 ILE A C 1
ATOM 1995 O O . ILE A 1 261 ? -13.853 -7.403 -9.231 1.00 95.69 261 ILE A O 1
ATOM 1999 N N . ALA A 1 262 ? -14.117 -5.713 -10.678 1.00 93.88 262 ALA A N 1
ATOM 2000 C CA . ALA A 1 262 ? -14.899 -4.894 -9.758 1.00 93.88 262 ALA A CA 1
ATOM 2001 C C . ALA A 1 262 ? -16.198 -5.593 -9.327 1.00 93.88 262 ALA A C 1
ATOM 2003 O O . ALA A 1 262 ? -16.502 -5.658 -8.137 1.00 93.88 262 ALA A O 1
ATOM 2004 N N . LYS A 1 263 ? -16.939 -6.153 -10.290 1.00 93.94 263 LYS A N 1
ATOM 2005 C CA . LYS A 1 263 ? -18.196 -6.859 -10.032 1.00 93.94 263 LYS A CA 1
ATOM 2006 C C . LYS A 1 263 ? -17.993 -8.068 -9.119 1.00 93.94 263 LYS A C 1
ATOM 2008 O O . LYS A 1 263 ? -18.767 -8.240 -8.182 1.00 93.94 263 LYS A O 1
ATOM 2013 N N . ASP A 1 264 ? -16.959 -8.862 -9.373 1.00 94.88 264 ASP A N 1
ATOM 2014 C CA . ASP A 1 264 ? -16.666 -10.077 -8.606 1.00 94.88 264 ASP A CA 1
ATOM 2015 C C . ASP A 1 264 ? -16.260 -9.764 -7.156 1.00 94.88 264 ASP A C 1
ATOM 2017 O O . ASP A 1 264 ? -16.400 -10.605 -6.272 1.00 94.88 264 ASP A O 1
ATOM 2021 N N . ASN A 1 265 ? -15.844 -8.522 -6.891 1.00 91.38 265 ASN A N 1
ATOM 2022 C CA . ASN A 1 265 ? -15.462 -8.024 -5.571 1.00 91.38 265 ASN A CA 1
ATOM 2023 C C . ASN A 1 265 ? -16.465 -7.008 -4.995 1.00 91.38 265 ASN A C 1
ATOM 2025 O O . ASN A 1 265 ? -16.105 -6.191 -4.150 1.00 91.38 265 ASN A O 1
ATOM 2029 N N . ASN A 1 266 ? -17.726 -7.043 -5.445 1.00 91.25 266 ASN A N 1
ATOM 2030 C CA . ASN A 1 266 ? -18.818 -6.195 -4.946 1.00 91.25 266 ASN A CA 1
ATOM 2031 C C . ASN A 1 266 ? -18.507 -4.684 -4.951 1.00 91.25 266 ASN A C 1
ATOM 2033 O O . ASN A 1 266 ? -18.976 -3.937 -4.094 1.00 91.25 266 ASN A O 1
ATOM 2037 N N . THR A 1 267 ? -17.733 -4.215 -5.931 1.00 90.56 267 THR A N 1
ATOM 2038 C CA . THR A 1 267 ? -17.411 -2.797 -6.126 1.00 90.56 267 THR A CA 1
ATOM 2039 C C . THR A 1 267 ? -17.750 -2.353 -7.548 1.00 90.56 267 THR A C 1
ATOM 2041 O O . THR A 1 267 ? -18.173 -3.142 -8.397 1.00 90.56 267 THR A O 1
ATOM 2044 N N . THR A 1 268 ? -17.617 -1.061 -7.834 1.00 92.69 268 THR A N 1
ATOM 2045 C CA . THR A 1 268 ? -17.841 -0.530 -9.181 1.00 92.69 268 THR A CA 1
ATOM 2046 C C . THR A 1 268 ? -16.520 -0.329 -9.910 1.00 92.69 268 THR A C 1
ATOM 2048 O O . THR A 1 268 ? -15.487 -0.063 -9.298 1.00 92.69 268 THR A O 1
ATOM 2051 N N . PHE A 1 269 ? -16.552 -0.382 -11.246 1.00 93.00 269 PHE A N 1
ATOM 2052 C CA . PHE A 1 269 ? -15.411 0.010 -12.085 1.00 93.00 269 PHE A CA 1
ATOM 2053 C C . PHE A 1 269 ? -14.839 1.368 -11.654 1.00 93.00 269 PHE A C 1
ATOM 2055 O O . PHE A 1 269 ? -13.627 1.554 -11.582 1.00 93.00 269 PHE A O 1
ATOM 2062 N N . ARG A 1 270 ? -15.730 2.321 -11.358 1.00 93.44 270 ARG A N 1
ATOM 2063 C CA . ARG A 1 270 ? -15.375 3.697 -11.026 1.00 93.44 270 ARG A CA 1
ATOM 2064 C C . ARG A 1 270 ? -14.647 3.790 -9.685 1.00 93.44 270 ARG A C 1
ATOM 2066 O O . ARG A 1 270 ? -13.700 4.571 -9.589 1.00 93.44 270 ARG A O 1
ATOM 2073 N N . ASP A 1 271 ? -15.077 3.014 -8.697 1.00 92.94 271 ASP A N 1
ATOM 2074 C CA . ASP A 1 271 ? -14.478 2.994 -7.361 1.00 92.94 271 ASP A CA 1
ATOM 2075 C C . ASP A 1 271 ? -13.163 2.215 -7.361 1.00 92.94 271 ASP A C 1
ATOM 2077 O O . ASP A 1 271 ? -12.175 2.696 -6.815 1.00 92.94 271 ASP A O 1
ATOM 2081 N N . LEU A 1 272 ? -13.099 1.081 -8.066 1.00 94.62 272 LEU A N 1
ATOM 2082 C CA . LEU A 1 272 ? -11.861 0.317 -8.221 1.00 94.62 272 LEU A CA 1
ATOM 2083 C C . LEU A 1 272 ? -10.786 1.121 -8.970 1.00 94.62 272 LEU A C 1
ATOM 2085 O O . LEU A 1 272 ? -9.621 1.135 -8.569 1.00 94.62 272 LEU A O 1
ATOM 2089 N N . ALA A 1 273 ? -11.175 1.843 -10.025 1.00 95.31 273 ALA A N 1
ATOM 2090 C CA . ALA A 1 273 ? -10.270 2.720 -10.761 1.00 95.31 273 ALA A CA 1
ATOM 2091 C C . ALA A 1 273 ? -9.792 3.912 -9.919 1.00 95.31 273 ALA A C 1
ATOM 2093 O O . ALA A 1 273 ? -8.615 4.281 -9.957 1.00 95.31 273 ALA A O 1
ATOM 2094 N N . PHE A 1 274 ? -10.687 4.500 -9.124 1.00 94.88 274 PHE A N 1
ATOM 2095 C CA . PHE A 1 274 ? -10.319 5.570 -8.206 1.00 94.88 274 PHE A CA 1
ATOM 2096 C C . PHE A 1 274 ? -9.387 5.083 -7.108 1.00 94.88 274 PHE A C 1
ATOM 2098 O O . PHE A 1 274 ? -8.412 5.762 -6.801 1.00 94.88 274 PHE A O 1
ATOM 2105 N N . PHE A 1 275 ? -9.637 3.893 -6.570 1.00 94.75 275 PHE A N 1
ATOM 2106 C CA . PHE A 1 275 ? -8.757 3.290 -5.590 1.00 94.75 275 PHE A CA 1
ATOM 2107 C C . PHE A 1 275 ? -7.350 3.109 -6.170 1.00 94.75 275 PHE A C 1
ATOM 2109 O O . PHE A 1 275 ? -6.392 3.645 -5.625 1.00 94.75 275 PHE A O 1
ATOM 2116 N N . ASN A 1 276 ? -7.209 2.458 -7.326 1.00 94.44 276 ASN A N 1
ATOM 2117 C CA . ASN A 1 276 ? -5.892 2.177 -7.908 1.00 94.44 276 ASN A CA 1
ATOM 2118 C C . ASN A 1 276 ? -5.146 3.440 -8.382 1.00 94.44 276 ASN A C 1
ATOM 2120 O O . ASN A 1 276 ? -3.938 3.570 -8.164 1.00 94.44 276 ASN A O 1
ATOM 2124 N N . TRP A 1 277 ? -5.849 4.387 -9.014 1.00 93.56 277 TRP A N 1
ATOM 2125 C CA . TRP A 1 277 ? -5.209 5.477 -9.768 1.00 93.56 277 TRP A CA 1
ATOM 2126 C C . TRP A 1 277 ? -5.666 6.889 -9.391 1.00 93.56 277 TRP A C 1
ATOM 2128 O O . TRP A 1 277 ? -5.205 7.863 -9.990 1.00 93.56 277 TRP A O 1
ATOM 2138 N N . GLY A 1 278 ? -6.564 7.037 -8.417 1.00 92.81 278 GLY A N 1
ATOM 2139 C CA . GLY A 1 278 ? -7.043 8.337 -7.938 1.00 92.81 278 GLY A CA 1
ATOM 2140 C C . GLY A 1 278 ? -7.843 9.126 -8.975 1.00 92.81 278 GLY A C 1
ATOM 2141 O O . GLY A 1 278 ? -7.896 10.355 -8.917 1.00 92.81 278 GLY A O 1
ATOM 2142 N N . THR A 1 279 ? -8.429 8.456 -9.972 1.00 93.75 279 THR A N 1
ATOM 2143 C CA . THR A 1 279 ? -9.183 9.118 -11.037 1.00 93.75 279 THR A CA 1
ATOM 2144 C C . THR A 1 279 ? -10.371 8.288 -11.512 1.00 93.75 279 THR A C 1
ATOM 2146 O O . THR A 1 279 ? -10.330 7.063 -11.527 1.00 93.75 279 THR A O 1
ATOM 2149 N N . HIS A 1 280 ? -11.437 8.982 -11.910 1.00 93.81 280 HIS A N 1
ATOM 2150 C CA . HIS A 1 280 ? -12.611 8.400 -12.567 1.00 93.81 280 HIS A CA 1
ATOM 2151 C C . HIS A 1 280 ? -12.651 8.703 -14.069 1.00 93.81 280 HIS A C 1
ATOM 2153 O O . HIS A 1 280 ? -13.584 8.293 -14.759 1.00 93.81 280 HIS A O 1
ATOM 2159 N N . ASP A 1 281 ? -11.692 9.490 -14.560 1.00 94.56 281 ASP A N 1
ATOM 2160 C CA . ASP A 1 281 ? -11.622 9.875 -15.961 1.00 94.56 281 ASP A CA 1
ATOM 2161 C C . ASP A 1 281 ? -11.225 8.662 -16.801 1.00 94.56 281 ASP A C 1
ATOM 2163 O O . ASP A 1 281 ? -10.160 8.080 -16.596 1.00 94.56 281 ASP A O 1
ATOM 2167 N N . ARG A 1 282 ? -12.095 8.260 -17.729 1.00 92.50 282 ARG A N 1
ATOM 2168 C CA . ARG A 1 282 ? -11.932 7.013 -18.481 1.00 92.50 282 ARG A CA 1
ATOM 2169 C C . ARG A 1 282 ? -10.628 6.976 -19.272 1.00 92.50 282 ARG A C 1
ATOM 2171 O O . ARG A 1 282 ? -9.969 5.944 -19.271 1.00 92.50 282 ARG A O 1
ATOM 2178 N N . GLU A 1 283 ? -10.243 8.070 -19.923 1.00 91.94 283 GLU A N 1
ATOM 2179 C CA . GLU A 1 283 ? -9.011 8.110 -20.717 1.00 91.94 283 GLU A CA 1
ATOM 2180 C C . GLU A 1 283 ? -7.784 7.949 -19.820 1.00 91.94 283 GLU A C 1
ATOM 2182 O O . GLU A 1 283 ? -6.893 7.155 -20.127 1.00 91.94 283 GLU A O 1
ATOM 2187 N N . LYS A 1 284 ? -7.775 8.615 -18.658 1.00 93.44 284 LYS A N 1
ATOM 2188 C CA . LYS A 1 284 ? -6.711 8.437 -17.662 1.00 93.44 284 LYS A CA 1
ATOM 2189 C C . LYS A 1 284 ? -6.681 7.022 -17.097 1.00 93.44 284 LYS A C 1
ATOM 2191 O O . LYS A 1 284 ? -5.593 6.492 -16.903 1.00 93.44 284 LYS A O 1
ATOM 2196 N N . VAL A 1 285 ? -7.836 6.402 -16.855 1.00 94.62 285 VAL A N 1
ATOM 2197 C CA . VAL A 1 285 ? -7.912 5.008 -16.394 1.00 94.62 285 VAL A CA 1
ATOM 2198 C C . VAL A 1 285 ? -7.336 4.056 -17.440 1.00 94.62 285 VAL A C 1
ATOM 2200 O O . VAL A 1 285 ? -6.486 3.244 -17.101 1.00 94.62 285 VAL A O 1
ATOM 2203 N N . LEU A 1 286 ? -7.720 4.176 -18.714 1.00 92.00 286 LEU A N 1
ATOM 2204 C CA . LEU A 1 286 ? -7.189 3.320 -19.783 1.00 92.00 286 LEU A CA 1
ATOM 2205 C C . LEU A 1 286 ? -5.680 3.525 -19.994 1.00 92.00 286 LEU A C 1
ATOM 2207 O O . LEU A 1 286 ? -4.943 2.555 -20.190 1.00 92.00 286 LEU A O 1
ATOM 2211 N N . ALA A 1 287 ? -5.201 4.769 -19.892 1.00 90.44 287 ALA A N 1
ATOM 2212 C CA . ALA A 1 287 ? -3.771 5.063 -19.916 1.00 90.44 287 ALA A CA 1
ATOM 2213 C C . ALA A 1 287 ? -3.048 4.374 -18.747 1.00 90.44 287 ALA A C 1
ATOM 2215 O O . ALA A 1 287 ? -2.030 3.717 -18.950 1.00 90.44 287 ALA A O 1
ATOM 2216 N N . ARG A 1 288 ? -3.615 4.449 -17.537 1.00 91.62 288 ARG A N 1
ATOM 2217 C CA . ARG A 1 288 ? -3.078 3.812 -16.328 1.00 91.62 288 ARG A CA 1
ATOM 2218 C C . ARG A 1 288 ? -3.142 2.287 -16.366 1.00 91.62 288 ARG A C 1
ATOM 2220 O O . ARG A 1 288 ? -2.211 1.648 -15.907 1.00 91.62 288 ARG A O 1
ATOM 2227 N N . MET A 1 289 ? -4.168 1.689 -16.963 1.00 92.88 289 MET A N 1
ATOM 2228 C CA . MET A 1 289 ? -4.237 0.238 -17.175 1.00 92.88 289 MET A CA 1
ATOM 2229 C C . MET A 1 289 ? -3.148 -0.249 -18.134 1.00 92.88 289 MET A C 1
ATOM 2231 O O . MET A 1 289 ? -2.481 -1.243 -17.861 1.00 92.88 289 MET A O 1
ATOM 2235 N N . THR A 1 290 ? -2.931 0.469 -19.238 1.00 90.06 290 THR A N 1
ATOM 2236 C CA . THR A 1 290 ? -1.816 0.165 -20.151 1.00 90.06 290 THR A CA 1
ATOM 2237 C C . THR A 1 290 ? -0.478 0.251 -19.426 1.00 90.06 290 THR A C 1
ATOM 2239 O O . THR A 1 290 ? 0.387 -0.598 -19.606 1.00 90.06 290 THR A O 1
ATOM 2242 N N . HIS A 1 291 ? -0.340 1.274 -18.590 1.00 84.25 291 HIS A N 1
ATOM 2243 C CA . HIS A 1 291 ? 0.904 1.653 -17.954 1.00 84.25 291 HIS A CA 1
ATOM 2244 C C . HIS A 1 291 ? 1.246 0.820 -16.707 1.00 84.25 291 HIS A C 1
ATOM 2246 O O . HIS A 1 291 ? 2.258 0.136 -16.660 1.00 84.25 291 HIS A O 1
ATOM 2252 N N . ASP A 1 292 ? 0.407 0.911 -15.676 1.00 87.19 292 ASP A N 1
ATOM 2253 C CA . ASP A 1 292 ? 0.664 0.352 -14.349 1.00 87.19 292 ASP A CA 1
ATOM 2254 C C . ASP A 1 292 ? 0.352 -1.153 -14.293 1.00 87.19 292 ASP A C 1
ATOM 2256 O O . ASP A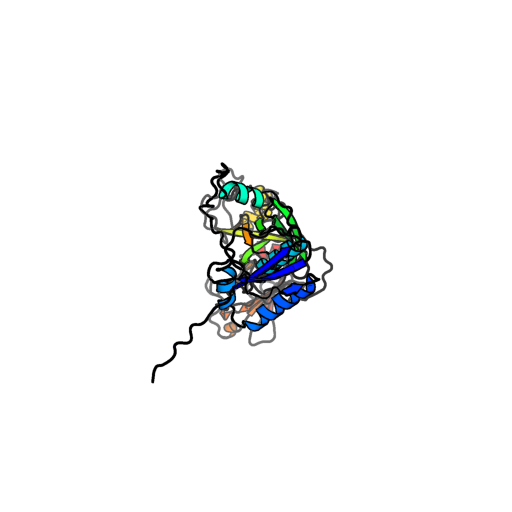 1 292 ? 0.936 -1.871 -13.488 1.00 87.19 292 ASP A O 1
ATOM 2260 N N . VAL A 1 293 ? -0.561 -1.637 -15.147 1.00 90.81 293 VAL A N 1
ATOM 2261 C CA . VAL A 1 293 ? -0.938 -3.062 -15.208 1.00 90.81 293 VAL A CA 1
ATOM 2262 C C . VAL A 1 293 ? -0.244 -3.771 -16.372 1.00 90.81 293 VAL A C 1
ATOM 2264 O O . VAL A 1 293 ? 0.045 -4.955 -16.257 1.00 90.81 293 VAL A O 1
ATOM 2267 N N . GLY A 1 294 ? 0.071 -3.070 -17.467 1.00 89.06 294 GLY A N 1
ATOM 2268 C CA . GLY A 1 294 ? 0.704 -3.646 -18.661 1.00 89.06 294 GLY A CA 1
ATOM 2269 C C . GLY A 1 294 ? -0.279 -4.080 -19.755 1.00 89.06 294 GLY A C 1
ATOM 2270 O O . GLY A 1 294 ? 0.111 -4.793 -20.678 1.00 89.06 294 GLY A O 1
ATOM 2271 N N . CYS A 1 295 ? -1.551 -3.675 -19.669 1.00 91.75 295 CYS A N 1
ATOM 2272 C CA . CYS A 1 295 ? -2.602 -4.136 -20.578 1.00 91.75 295 CYS A CA 1
ATOM 2273 C C . CYS A 1 295 ? -2.504 -3.484 -21.968 1.00 91.75 295 CYS A C 1
ATOM 2275 O O . CYS A 1 295 ? -2.709 -2.281 -22.119 1.00 91.75 295 CYS A O 1
ATOM 2277 N N . LYS A 1 296 ? -2.219 -4.274 -23.009 1.00 90.31 296 LYS A N 1
ATOM 2278 C CA . LYS A 1 296 ? -2.009 -3.770 -24.387 1.00 90.31 296 LYS A CA 1
ATOM 2279 C C . LYS A 1 296 ? -3.200 -4.010 -25.313 1.00 90.31 296 LYS A C 1
ATOM 2281 O O . LYS A 1 296 ? -3.307 -3.383 -26.370 1.00 90.31 296 LYS A O 1
ATOM 2286 N N . THR A 1 297 ? -4.089 -4.919 -24.933 1.00 92.50 297 THR A N 1
ATOM 2287 C CA . THR A 1 297 ? -5.126 -5.438 -25.819 1.00 92.50 297 THR A CA 1
ATOM 2288 C C . THR A 1 297 ? -6.408 -4.629 -25.677 1.00 92.50 297 THR A C 1
ATOM 2290 O O . THR A 1 297 ? -7.012 -4.550 -24.609 1.00 92.50 297 THR A O 1
ATOM 2293 N N . LYS A 1 298 ? -6.854 -4.029 -26.783 1.00 90.38 298 LYS A N 1
ATOM 2294 C CA . LYS A 1 298 ? -8.173 -3.388 -26.855 1.00 90.38 298 LYS A CA 1
ATOM 2295 C C . LYS A 1 298 ? -9.263 -4.446 -26.979 1.00 90.38 298 LYS A C 1
ATOM 2297 O O . LYS A 1 298 ? -9.083 -5.461 -27.651 1.00 90.38 298 LYS A O 1
ATOM 2302 N N . SER A 1 299 ? -10.413 -4.187 -26.370 1.00 84.56 299 SER A N 1
ATOM 2303 C CA . SER A 1 299 ? -11.619 -4.977 -26.595 1.00 84.56 299 SER A CA 1
ATOM 2304 C C . SER A 1 299 ? -12.035 -4.934 -28.077 1.00 84.56 299 SER A C 1
ATOM 2306 O O . SER A 1 299 ? -11.691 -3.985 -28.788 1.00 84.56 299 SER A O 1
ATOM 2308 N N . PRO A 1 300 ? -12.807 -5.922 -28.572 1.00 85.94 300 PRO A N 1
ATOM 2309 C CA . PRO A 1 300 ? -13.253 -5.953 -29.970 1.00 85.94 300 PRO A CA 1
ATOM 2310 C C . PRO A 1 300 ? -14.038 -4.711 -30.419 1.00 85.94 300 PRO A C 1
ATOM 2312 O O . PRO A 1 300 ? -14.012 -4.356 -31.593 1.00 85.94 300 PRO A O 1
ATOM 2315 N N . ASP A 1 301 ? -14.729 -4.038 -29.496 1.00 84.31 301 ASP A N 1
ATOM 2316 C CA . ASP A 1 301 ? -15.451 -2.787 -29.757 1.00 84.31 301 ASP A CA 1
ATOM 2317 C C . ASP A 1 301 ? -14.555 -1.533 -29.679 1.00 84.31 301 ASP A C 1
ATOM 2319 O O . ASP A 1 301 ? -15.017 -0.422 -29.944 1.00 84.31 301 ASP A O 1
ATOM 2323 N N . GLY A 1 302 ? -13.280 -1.702 -29.316 1.00 83.06 302 GLY A N 1
ATOM 2324 C CA . GLY A 1 302 ? -12.276 -0.650 -29.184 1.00 83.06 302 GLY A CA 1
ATOM 2325 C C . GLY A 1 302 ? -12.513 0.319 -28.027 1.00 83.06 302 GLY A C 1
ATOM 2326 O O . GLY A 1 302 ? -11.806 1.325 -27.942 1.00 83.06 302 GLY A O 1
ATOM 2327 N N . ARG A 1 303 ? -13.510 0.064 -27.168 1.00 81.94 303 ARG A N 1
ATOM 2328 C CA . ARG A 1 303 ? -13.916 0.995 -26.108 1.00 81.94 303 ARG A CA 1
ATOM 2329 C C . ARG A 1 303 ? -13.192 0.751 -24.797 1.00 81.94 303 ARG A C 1
ATOM 2331 O O . ARG A 1 303 ? -12.973 1.722 -24.075 1.00 81.94 303 ARG A O 1
ATOM 2338 N N . ASP A 1 304 ? -12.859 -0.493 -24.483 1.00 83.56 304 ASP A N 1
ATOM 2339 C CA . ASP A 1 304 ? -12.211 -0.909 -23.241 1.00 83.56 304 ASP A CA 1
ATOM 2340 C C . ASP A 1 304 ? -10.885 -1.627 -23.530 1.00 83.56 304 ASP A C 1
ATOM 2342 O O . ASP A 1 304 ? -10.517 -1.901 -24.676 1.00 83.56 304 ASP A O 1
ATOM 2346 N N . LEU A 1 305 ? -10.140 -1.905 -22.466 1.00 89.31 305 LEU A N 1
ATOM 2347 C CA . LEU A 1 305 ? -8.996 -2.806 -22.497 1.00 89.31 305 LEU A CA 1
ATOM 2348 C C . LEU A 1 305 ? -9.423 -4.159 -21.930 1.00 89.31 305 LEU A C 1
ATOM 2350 O O . LEU A 1 305 ? -10.244 -4.228 -21.010 1.00 89.31 305 LEU A O 1
ATOM 2354 N N . ARG A 1 306 ? -8.881 -5.228 -22.503 1.00 92.62 306 ARG A N 1
ATOM 2355 C CA . ARG A 1 306 ? -9.132 -6.599 -22.072 1.00 92.62 306 ARG A CA 1
ATOM 2356 C C . ARG A 1 306 ? -7.813 -7.225 -21.671 1.00 92.62 306 ARG A C 1
ATOM 2358 O O . ARG A 1 306 ? -6.853 -7.130 -22.430 1.00 92.62 306 ARG A O 1
ATOM 2365 N N . PHE A 1 307 ? -7.801 -7.871 -20.514 1.00 95.38 307 PHE A N 1
ATOM 2366 C CA . PHE A 1 307 ? -6.606 -8.549 -20.049 1.00 95.38 307 PHE A CA 1
ATOM 2367 C C . PHE A 1 307 ? -6.351 -9.812 -20.875 1.00 95.38 307 PHE A C 1
ATOM 2369 O O . PHE A 1 307 ? -7.294 -10.513 -21.253 1.00 95.38 307 PHE A O 1
ATOM 2376 N N . THR A 1 308 ? -5.091 -10.082 -21.188 1.00 93.00 308 THR A N 1
ATOM 2377 C CA . THR A 1 308 ? -4.636 -11.277 -21.911 1.00 93.00 308 THR A CA 1
ATOM 2378 C C . THR A 1 308 ? -3.940 -12.288 -20.998 1.00 93.00 308 THR A C 1
ATOM 2380 O O . THR A 1 308 ? -3.703 -13.414 -21.417 1.00 93.00 308 THR A O 1
ATOM 2383 N N . GLY A 1 309 ? -3.686 -11.934 -19.736 1.00 90.19 309 GLY A N 1
ATOM 2384 C CA . GLY A 1 309 ? -3.034 -12.771 -18.724 1.00 90.19 309 GLY A CA 1
ATOM 2385 C C . GLY A 1 309 ? -1.502 -12.746 -18.793 1.00 90.19 309 GLY A C 1
ATOM 2386 O O . GLY A 1 309 ? -0.836 -13.116 -17.827 1.00 90.19 309 GLY A O 1
ATOM 2387 N N . ASP A 1 310 ? -0.934 -12.271 -19.903 1.00 90.12 310 ASP A N 1
ATOM 2388 C CA . ASP A 1 310 ? 0.500 -12.045 -20.108 1.00 90.12 310 ASP A CA 1
ATOM 2389 C C . ASP A 1 310 ? 0.946 -10.633 -19.684 1.00 90.12 310 ASP A C 1
ATOM 2391 O O . ASP A 1 310 ? 2.099 -10.244 -19.887 1.00 90.12 310 ASP A O 1
ATOM 2395 N N . GLU A 1 311 ? 0.052 -9.856 -19.065 1.00 88.06 311 GLU A N 1
ATOM 2396 C CA . GLU A 1 311 ? 0.390 -8.548 -18.533 1.00 88.06 311 GLU A CA 1
ATOM 2397 C C . GLU A 1 311 ? 1.493 -8.620 -17.472 1.00 88.06 311 GLU A C 1
ATOM 2399 O O . GLU A 1 311 ? 1.450 -9.416 -16.525 1.00 88.06 311 GLU A O 1
ATOM 2404 N N . SER A 1 312 ? 2.446 -7.697 -17.589 1.00 81.00 312 SER A N 1
ATOM 2405 C CA . SER A 1 312 ? 3.523 -7.487 -16.627 1.00 81.00 312 SER A CA 1
ATOM 2406 C C . SER A 1 312 ? 3.467 -6.035 -16.133 1.00 81.00 312 SER A C 1
ATOM 2408 O O . SER A 1 312 ? 3.696 -5.135 -16.942 1.00 81.00 312 SER A O 1
ATOM 2410 N N . PRO A 1 313 ? 3.153 -5.787 -14.844 1.00 87.12 313 PRO A N 1
ATOM 2411 C CA . PRO A 1 313 ? 3.014 -6.779 -13.771 1.00 87.12 313 PRO A CA 1
ATOM 2412 C C . PRO A 1 313 ? 1.679 -7.541 -13.774 1.00 87.12 313 PRO A C 1
ATOM 2414 O O . PRO A 1 313 ? 1.593 -8.608 -13.170 1.00 87.12 313 PRO A O 1
ATOM 2417 N N . GLY A 1 314 ? 0.642 -7.037 -14.447 1.00 92.38 314 GLY A N 1
ATOM 2418 C CA . GLY A 1 314 ? -0.683 -7.660 -14.483 1.00 92.38 314 GLY A CA 1
ATOM 2419 C C . GLY A 1 314 ? -1.408 -7.649 -13.139 1.00 92.38 314 GLY A C 1
ATOM 2420 O O . GLY A 1 314 ? -2.183 -8.554 -12.870 1.00 92.38 314 GLY A O 1
ATOM 2421 N N . ILE A 1 315 ? -1.139 -6.672 -12.272 1.00 94.12 315 ILE A N 1
ATOM 2422 C CA . ILE A 1 315 ? -1.725 -6.604 -10.928 1.00 94.12 315 ILE A CA 1
ATOM 2423 C C . ILE A 1 315 ? -2.726 -5.452 -10.852 1.00 94.12 315 ILE A C 1
ATOM 2425 O O . ILE A 1 315 ? -2.429 -4.327 -11.256 1.00 94.12 315 ILE A O 1
ATOM 2429 N N . VAL A 1 316 ? -3.903 -5.732 -10.295 1.00 95.94 316 VAL A N 1
ATOM 2430 C CA . VAL A 1 316 ? -4.889 -4.734 -9.869 1.00 95.94 316 VAL A CA 1
ATOM 2431 C C . VAL A 1 316 ? -5.094 -4.879 -8.367 1.00 95.94 316 VAL A C 1
ATOM 2433 O O . VAL A 1 316 ? -5.346 -5.974 -7.874 1.00 95.94 316 VAL A O 1
ATOM 2436 N N . PHE A 1 317 ? -5.021 -3.777 -7.626 1.00 96.12 317 PHE A N 1
ATOM 2437 C CA . PHE A 1 317 ? -5.261 -3.801 -6.189 1.00 96.12 317 PHE A CA 1
ATOM 2438 C C . PHE A 1 317 ? -6.756 -3.708 -5.919 1.00 96.12 317 PHE A C 1
ATOM 2440 O O . PHE A 1 317 ? -7.411 -2.728 -6.285 1.00 96.12 317 PHE A O 1
ATOM 2447 N N . VAL A 1 318 ? -7.297 -4.730 -5.270 1.00 95.31 318 VAL A N 1
ATOM 2448 C CA . VAL A 1 318 ? -8.713 -4.821 -4.944 1.00 95.31 318 VAL A CA 1
ATOM 2449 C C . VAL A 1 318 ? -8.875 -4.658 -3.441 1.00 95.31 318 VAL A C 1
ATOM 2451 O O . VAL A 1 318 ? -8.441 -5.525 -2.679 1.00 95.31 318 VAL A O 1
ATOM 2454 N N . PRO A 1 319 ? -9.474 -3.554 -2.980 1.00 93.06 319 PRO A N 1
ATOM 2455 C CA . PRO A 1 319 ? -9.737 -3.407 -1.571 1.00 93.06 319 PRO A CA 1
ATOM 2456 C C . PRO A 1 319 ? -10.973 -4.210 -1.166 1.00 93.06 319 PRO A C 1
ATOM 2458 O O . PRO A 1 319 ? -11.991 -4.213 -1.857 1.00 93.06 319 PRO A O 1
ATOM 2461 N N . THR A 1 320 ? -10.894 -4.825 0.002 1.00 87.50 320 THR A N 1
ATOM 2462 C CA . THR A 1 320 ? -11.987 -5.532 0.663 1.00 87.50 320 THR A CA 1
ATOM 2463 C C . THR A 1 320 ? -12.209 -4.933 2.054 1.00 87.50 320 THR A C 1
ATOM 2465 O O . THR A 1 320 ? -11.243 -4.467 2.679 1.00 87.50 320 THR A O 1
ATOM 2468 N N . PRO A 1 321 ? -13.465 -4.889 2.537 1.00 80.62 321 PRO A N 1
ATOM 2469 C CA . PRO A 1 321 ? -13.751 -4.446 3.893 1.00 80.62 321 PRO A CA 1
ATOM 2470 C C . PRO A 1 321 ? -12.955 -5.266 4.906 1.00 80.62 321 PRO A C 1
ATOM 2472 O O . PRO A 1 321 ? -12.881 -6.491 4.818 1.00 80.62 321 PRO A O 1
ATOM 2475 N N . LEU A 1 322 ? -12.351 -4.576 5.869 1.00 86.44 322 LEU A N 1
ATOM 2476 C CA . LEU A 1 322 ? -11.676 -5.206 6.994 1.00 86.44 322 LEU A CA 1
ATOM 2477 C C . LEU A 1 322 ? -12.596 -5.132 8.209 1.00 86.44 322 LEU A C 1
ATOM 2479 O O . LEU A 1 322 ? -12.945 -4.034 8.648 1.00 86.44 322 LEU A O 1
ATOM 2483 N N . ALA A 1 323 ? -12.951 -6.294 8.747 1.00 86.69 323 ALA A N 1
ATOM 2484 C CA . ALA A 1 323 ? -13.722 -6.422 9.973 1.00 86.69 323 ALA A CA 1
ATOM 2485 C C . ALA A 1 323 ? -12.906 -7.216 10.997 1.00 86.69 323 ALA A C 1
ATOM 2487 O O . ALA A 1 323 ? -12.516 -8.354 10.736 1.00 86.69 323 ALA A O 1
ATOM 2488 N N . ILE A 1 324 ? -12.640 -6.613 12.155 1.00 87.62 324 ILE A N 1
ATOM 2489 C CA . ILE A 1 324 ? -12.022 -7.298 13.296 1.00 87.62 324 ILE A CA 1
ATOM 2490 C C . ILE A 1 324 ? -12.956 -7.147 14.486 1.00 87.62 324 ILE A C 1
ATOM 2492 O O . ILE A 1 324 ? -13.141 -6.036 14.979 1.00 87.62 324 ILE A O 1
ATOM 2496 N N . SER A 1 325 ? -13.548 -8.253 14.928 1.00 88.00 325 SER A N 1
ATOM 2497 C CA . SER A 1 325 ? -14.520 -8.308 16.021 1.00 88.00 325 SER A CA 1
ATOM 2498 C C . SER A 1 325 ? -13.894 -8.712 17.356 1.00 88.00 325 SER A C 1
ATOM 2500 O O . SER A 1 325 ? -12.718 -9.069 17.436 1.00 88.00 325 SER A O 1
ATOM 2502 N N . ASP A 1 326 ? -14.705 -8.648 18.414 1.00 86.12 326 ASP A N 1
ATOM 2503 C CA . ASP A 1 326 ? -14.452 -9.300 19.707 1.00 86.12 326 ASP A CA 1
ATOM 2504 C C . ASP A 1 326 ? -13.180 -8.857 20.441 1.00 86.12 326 ASP A C 1
ATOM 2506 O O . ASP A 1 326 ? -12.606 -9.601 21.241 1.00 86.12 326 ASP A O 1
ATOM 2510 N N . LEU A 1 327 ? -12.750 -7.615 20.216 1.00 88.94 327 LEU A N 1
ATOM 2511 C CA . LEU A 1 327 ? -11.575 -7.075 20.880 1.00 88.94 327 LEU A CA 1
ATOM 2512 C C . LEU A 1 327 ? -11.893 -6.762 22.355 1.00 88.94 327 LEU A C 1
ATOM 2514 O O . LEU A 1 327 ? -12.859 -6.042 22.643 1.00 88.94 327 LEU A O 1
ATOM 2518 N N . PRO A 1 328 ? -11.105 -7.287 23.317 1.00 88.69 328 PRO A N 1
ATOM 2519 C CA . PRO A 1 328 ? -11.296 -6.975 24.725 1.00 88.69 328 PRO A CA 1
ATOM 2520 C C . PRO A 1 328 ? -11.099 -5.481 24.985 1.00 88.69 328 PRO A C 1
ATOM 2522 O O . PRO A 1 328 ? -10.296 -4.806 24.337 1.00 88.69 328 PRO A O 1
ATOM 2525 N N . THR A 1 329 ? -11.850 -4.962 25.949 1.00 88.88 329 THR A N 1
ATOM 2526 C CA . THR A 1 329 ? -11.621 -3.626 26.488 1.00 88.88 329 THR A CA 1
ATOM 2527 C C . THR A 1 329 ? -10.551 -3.656 27.574 1.00 88.88 329 THR A C 1
ATOM 2529 O O . THR A 1 329 ? -10.165 -4.707 28.077 1.00 88.88 329 THR A O 1
ATOM 2532 N N . ASN A 1 330 ? -10.078 -2.473 27.946 1.00 90.69 330 ASN A N 1
ATOM 2533 C CA . ASN A 1 330 ? -8.968 -2.207 28.856 1.00 90.69 330 ASN A CA 1
ATOM 2534 C C . ASN A 1 330 ? -7.636 -2.805 28.378 1.00 90.69 330 ASN A C 1
ATOM 2536 O O . ASN A 1 330 ? -6.742 -3.073 29.178 1.00 90.69 330 ASN A O 1
ATOM 2540 N N . THR A 1 331 ? -7.491 -2.983 27.063 1.00 90.94 331 THR A N 1
ATOM 2541 C CA . THR A 1 331 ? -6.265 -3.454 26.414 1.00 90.94 331 THR A CA 1
ATOM 2542 C C . THR A 1 331 ? -5.867 -2.528 25.265 1.00 90.94 331 THR A C 1
ATOM 2544 O O . THR A 1 331 ? -6.715 -1.905 24.618 1.00 90.94 331 THR A O 1
ATOM 2547 N N . GLU A 1 332 ? -4.561 -2.445 25.006 1.00 95.12 332 GLU A N 1
ATOM 2548 C CA . GLU A 1 332 ? -4.018 -1.824 23.796 1.00 95.12 332 GLU A CA 1
ATOM 2549 C C . GLU A 1 332 ? -3.898 -2.877 22.690 1.00 95.12 332 GLU A C 1
ATOM 2551 O O . GLU A 1 332 ? -3.320 -3.944 22.889 1.00 95.12 332 GLU A O 1
ATOM 2556 N N . HIS A 1 333 ? -4.442 -2.553 21.524 1.00 95.00 333 HIS A N 1
ATOM 2557 C CA . HIS A 1 333 ? -4.475 -3.393 20.338 1.00 95.00 333 HIS A CA 1
ATOM 2558 C C . HIS A 1 333 ? -3.578 -2.803 19.258 1.00 95.00 333 HIS A C 1
ATOM 2560 O O . HIS A 1 333 ? -3.871 -1.729 18.730 1.00 95.00 333 HIS A O 1
ATOM 2566 N N . THR A 1 334 ? -2.499 -3.497 18.905 1.00 96.62 334 THR A N 1
ATOM 2567 C CA . THR A 1 334 ? -1.599 -3.049 17.835 1.00 96.62 334 THR A CA 1
ATOM 2568 C C . THR A 1 334 ? -2.088 -3.570 16.484 1.00 96.62 334 THR A C 1
ATOM 2570 O O . THR A 1 334 ? -2.093 -4.778 16.258 1.00 96.62 334 THR A O 1
ATOM 2573 N N . ILE A 1 335 ? -2.486 -2.662 15.592 1.00 96.12 335 ILE A N 1
ATOM 2574 C CA . ILE A 1 335 ? -2.842 -2.931 14.196 1.00 96.12 335 ILE A CA 1
ATOM 2575 C C . ILE A 1 335 ? -1.591 -2.703 13.347 1.00 96.12 335 ILE A C 1
ATOM 2577 O O . ILE A 1 335 ? -1.111 -1.571 13.232 1.00 96.12 335 ILE A O 1
ATOM 2581 N N . ARG A 1 336 ? -1.078 -3.773 12.740 1.00 96.19 336 ARG A N 1
ATOM 2582 C CA . ARG A 1 336 ? 0.068 -3.724 11.831 1.00 96.19 336 ARG A CA 1
ATOM 2583 C C . ARG A 1 336 ? -0.411 -3.597 10.403 1.00 96.19 336 ARG A C 1
ATOM 2585 O O . ARG A 1 336 ? -1.281 -4.348 9.953 1.00 96.19 336 ARG A O 1
ATOM 2592 N N . VAL A 1 337 ? 0.158 -2.639 9.689 1.00 95.75 337 VAL A N 1
ATOM 2593 C CA . VAL A 1 337 ? -0.217 -2.348 8.308 1.00 95.75 337 VAL A CA 1
ATOM 2594 C C . VAL A 1 337 ? 1.022 -2.149 7.451 1.00 95.75 337 VAL A C 1
ATOM 2596 O O . VAL A 1 337 ? 2.074 -1.776 7.949 1.00 95.75 337 VAL A O 1
ATOM 2599 N N . LYS A 1 338 ? 0.920 -2.352 6.146 1.00 93.88 338 LYS A N 1
ATOM 2600 C CA . LYS A 1 338 ? 1.999 -2.070 5.199 1.00 93.88 338 LYS A CA 1
ATOM 2601 C C . LYS A 1 338 ? 1.513 -1.102 4.141 1.00 93.88 338 LYS A C 1
ATOM 2603 O O . LYS A 1 338 ? 0.333 -1.083 3.787 1.00 93.88 338 LYS A O 1
ATOM 2608 N N . LYS A 1 339 ? 2.418 -0.275 3.626 1.00 90.44 339 LYS A N 1
ATOM 2609 C CA . LYS A 1 339 ? 2.104 0.512 2.439 1.00 90.44 339 LYS A CA 1
ATOM 2610 C C . LYS A 1 339 ? 2.022 -0.431 1.239 1.00 90.44 339 LYS A C 1
ATOM 2612 O O . LYS A 1 339 ? 2.872 -1.302 1.085 1.00 90.44 339 LYS A O 1
ATOM 2617 N N . THR A 1 340 ? 1.010 -0.241 0.407 1.00 86.81 340 THR A N 1
ATOM 2618 C CA . THR A 1 340 ? 0.808 -1.020 -0.818 1.00 86.81 340 THR A CA 1
ATOM 2619 C C . THR A 1 340 ? 0.803 -0.070 -2.001 1.00 86.81 340 THR A C 1
ATOM 2621 O O . THR A 1 340 ? 0.448 1.102 -1.872 1.00 86.81 340 THR A O 1
ATOM 2624 N N . GLY A 1 341 ? 1.262 -0.540 -3.149 1.00 84.31 341 GLY A N 1
ATOM 2625 C CA . GLY A 1 341 ? 1.533 0.315 -4.287 1.00 84.31 341 GLY A CA 1
ATOM 2626 C C . GLY A 1 341 ? 2.164 -0.469 -5.420 1.00 84.31 341 GLY A C 1
ATOM 2627 O O . GLY A 1 341 ? 2.490 -1.641 -5.287 1.00 84.31 341 GLY A O 1
ATOM 2628 N N . PHE A 1 342 ? 2.336 0.210 -6.545 1.00 81.12 342 PHE A N 1
ATOM 2629 C CA . PHE A 1 342 ? 3.121 -0.330 -7.645 1.00 81.12 342 PHE A CA 1
ATOM 2630 C C . PHE A 1 342 ? 4.602 -0.106 -7.361 1.00 81.12 342 PHE A C 1
ATOM 2632 O O . PHE A 1 342 ? 5.000 1.025 -7.049 1.00 81.12 342 PHE A O 1
ATOM 2639 N N . ASP A 1 343 ? 5.384 -1.163 -7.515 1.00 84.25 343 ASP A N 1
ATOM 2640 C CA . ASP A 1 343 ? 6.837 -1.111 -7.438 1.00 84.25 343 ASP A CA 1
ATOM 2641 C C . ASP A 1 343 ? 7.413 -0.423 -8.676 1.00 84.25 343 ASP A C 1
ATOM 2643 O O . ASP A 1 343 ? 6.866 -0.524 -9.778 1.00 84.25 343 ASP A O 1
ATOM 2647 N N . LEU A 1 344 ? 8.534 0.280 -8.507 1.00 85.06 344 LEU A N 1
ATOM 2648 C CA . LEU A 1 344 ? 9.328 0.727 -9.649 1.00 85.06 344 LEU A CA 1
ATOM 2649 C C . LEU A 1 344 ? 10.300 -0.384 -10.014 1.00 85.06 344 LEU A C 1
ATOM 2651 O O . LEU A 1 344 ? 11.163 -0.743 -9.216 1.00 85.06 344 LEU A O 1
ATOM 2655 N N . THR A 1 345 ? 10.144 -0.919 -11.220 1.00 84.00 345 THR A N 1
ATOM 2656 C CA . THR A 1 345 ? 11.013 -1.967 -11.752 1.00 84.00 345 THR A CA 1
ATOM 2657 C C . THR A 1 345 ? 11.868 -1.407 -12.883 1.00 84.00 345 THR A C 1
ATOM 2659 O O . THR A 1 345 ? 11.341 -0.708 -13.742 1.00 84.00 345 THR A O 1
ATOM 2662 N N . TYR A 1 346 ? 13.160 -1.728 -12.911 1.00 86.12 346 TYR A N 1
ATOM 2663 C CA . TYR A 1 346 ? 14.062 -1.372 -14.012 1.00 86.12 346 TYR A CA 1
ATOM 2664 C C . TYR A 1 346 ? 14.865 -2.582 -14.470 1.00 86.12 346 TYR A C 1
ATOM 2666 O O . TYR A 1 346 ? 15.192 -3.449 -13.661 1.00 86.12 346 TYR A O 1
ATOM 2674 N N . LEU A 1 347 ? 15.228 -2.602 -15.752 1.00 86.50 347 LEU A N 1
ATOM 2675 C CA . LEU A 1 347 ? 16.294 -3.456 -16.261 1.00 86.50 347 LEU A CA 1
ATOM 2676 C C . LEU A 1 347 ? 17.591 -2.648 -16.278 1.00 86.50 347 LEU A C 1
ATOM 2678 O O . LEU A 1 347 ? 17.685 -1.607 -16.934 1.00 86.50 347 LEU A O 1
ATOM 2682 N N . TYR A 1 348 ? 18.576 -3.120 -15.527 1.00 89.94 348 TYR A N 1
ATOM 2683 C CA . TYR A 1 348 ? 19.873 -2.478 -15.379 1.00 89.94 348 TYR A CA 1
ATOM 2684 C C . TYR A 1 348 ? 20.956 -3.381 -15.954 1.00 89.94 348 TYR A C 1
ATOM 2686 O O . TYR A 1 348 ? 21.016 -4.560 -15.608 1.00 89.94 348 TYR A O 1
ATOM 2694 N N . LYS A 1 349 ? 21.771 -2.845 -16.869 1.00 91.56 349 LYS A N 1
ATOM 2695 C CA . LYS A 1 349 ? 22.802 -3.636 -17.539 1.00 91.56 349 LYS A CA 1
ATOM 2696 C C . LYS A 1 349 ? 24.032 -3.733 -16.654 1.00 91.56 349 LYS A C 1
ATOM 2698 O O . LYS A 1 349 ? 24.697 -2.721 -16.428 1.00 91.56 349 LYS A O 1
ATOM 2703 N N . ILE A 1 350 ? 24.338 -4.929 -16.180 1.00 91.56 350 ILE A N 1
ATOM 2704 C CA . ILE A 1 350 ? 25.518 -5.198 -15.370 1.00 91.56 350 ILE A CA 1
ATOM 2705 C C . ILE A 1 350 ? 25.899 -6.673 -15.467 1.00 91.56 350 ILE A C 1
ATOM 2707 O O . ILE A 1 350 ? 25.025 -7.530 -15.566 1.00 91.56 350 ILE A O 1
ATOM 2711 N N . ASP A 1 351 ? 27.198 -6.942 -15.449 1.00 92.44 351 ASP A N 1
ATOM 2712 C CA . ASP A 1 351 ? 27.755 -8.291 -15.369 1.00 92.44 351 ASP A CA 1
ATOM 2713 C C . ASP A 1 351 ? 27.830 -8.699 -13.887 1.00 92.44 351 ASP A C 1
ATOM 2715 O O . ASP A 1 351 ? 28.606 -8.121 -13.124 1.00 92.44 351 ASP A O 1
ATOM 2719 N N . LEU A 1 352 ? 26.977 -9.637 -13.454 1.00 92.38 352 LEU A N 1
ATOM 2720 C CA . LEU A 1 352 ? 26.975 -10.134 -12.068 1.00 92.38 352 LEU A CA 1
ATOM 2721 C C . LEU A 1 352 ? 28.091 -11.157 -11.791 1.00 92.38 352 LEU A C 1
ATOM 2723 O O . LEU A 1 352 ? 28.357 -11.471 -10.622 1.00 92.38 352 LEU A O 1
ATOM 2727 N N . ASP A 1 353 ? 28.747 -11.678 -12.832 1.00 91.94 353 ASP A N 1
ATOM 2728 C CA . ASP A 1 353 ? 29.887 -12.582 -12.688 1.00 91.94 353 ASP A CA 1
ATOM 2729 C C . ASP A 1 353 ? 31.180 -11.822 -12.356 1.00 91.94 353 ASP A C 1
ATOM 2731 O O . ASP A 1 353 ? 32.115 -12.422 -11.806 1.00 91.94 353 ASP A O 1
ATOM 2735 N N . ASP A 1 354 ? 31.219 -10.506 -12.599 1.00 92.69 354 ASP A N 1
ATOM 2736 C CA . ASP A 1 354 ? 32.320 -9.640 -12.185 1.00 92.69 354 ASP A CA 1
ATOM 2737 C C . ASP A 1 354 ? 32.434 -9.610 -10.643 1.00 92.69 354 ASP A C 1
ATOM 2739 O O . ASP A 1 354 ? 31.529 -9.140 -9.941 1.00 92.69 354 ASP A O 1
ATOM 2743 N N . PRO A 1 355 ? 33.537 -10.119 -10.058 1.00 90.56 355 PRO A N 1
ATOM 2744 C CA . PRO A 1 355 ? 33.717 -10.115 -8.613 1.00 90.56 355 PRO A CA 1
ATOM 2745 C C . PRO A 1 355 ? 33.776 -8.705 -8.010 1.00 90.56 355 PRO A C 1
ATOM 2747 O O . PRO A 1 355 ? 33.472 -8.582 -6.822 1.00 90.56 355 PRO A O 1
ATOM 2750 N N . GLU A 1 356 ? 34.139 -7.672 -8.782 1.00 90.06 356 GLU A N 1
ATOM 2751 C CA . GLU A 1 356 ? 34.163 -6.279 -8.310 1.00 90.06 356 GLU A CA 1
ATOM 2752 C C . GLU A 1 356 ? 32.739 -5.760 -8.048 1.00 90.06 356 GLU A C 1
ATOM 2754 O O . GLU A 1 356 ? 32.507 -5.042 -7.080 1.00 90.06 356 GLU A O 1
ATOM 2759 N N . VAL A 1 357 ? 31.752 -6.230 -8.820 1.00 91.19 357 VAL A N 1
ATOM 2760 C CA . VAL A 1 357 ? 30.346 -5.805 -8.721 1.00 91.19 357 VAL A CA 1
ATOM 2761 C C . VAL A 1 357 ? 29.628 -6.390 -7.503 1.00 91.19 357 VAL A C 1
ATOM 2763 O O . VAL A 1 357 ? 28.647 -5.828 -7.019 1.00 91.19 357 VAL A O 1
ATOM 2766 N N . LYS A 1 358 ? 30.090 -7.518 -6.953 1.00 89.19 358 LYS A N 1
ATOM 2767 C CA . LYS A 1 358 ? 29.356 -8.236 -5.889 1.00 89.19 358 LYS A CA 1
ATOM 2768 C C . LYS A 1 358 ? 29.152 -7.421 -4.613 1.00 89.19 358 LYS A C 1
ATOM 2770 O O . LYS A 1 358 ? 28.193 -7.673 -3.886 1.00 89.19 358 LYS A O 1
ATOM 2775 N N . ASN A 1 359 ? 30.040 -6.464 -4.351 1.00 91.69 359 ASN A N 1
ATOM 2776 C CA . ASN A 1 359 ? 29.959 -5.572 -3.194 1.00 91.69 359 ASN A CA 1
ATOM 2777 C C . ASN A 1 359 ? 29.256 -4.245 -3.510 1.00 91.69 359 ASN A C 1
ATOM 2779 O O . ASN A 1 359 ? 29.097 -3.407 -2.617 1.00 91.69 359 ASN A O 1
ATOM 2783 N N . ASP A 1 360 ? 28.850 -4.038 -4.760 1.00 94.62 360 ASP A N 1
ATOM 2784 C CA . ASP A 1 360 ? 28.214 -2.808 -5.191 1.00 94.62 360 ASP A CA 1
ATOM 2785 C C . ASP A 1 360 ? 26.761 -2.743 -4.715 1.00 94.62 360 ASP A C 1
ATOM 2787 O O . ASP A 1 360 ? 26.108 -3.738 -4.376 1.00 94.62 360 ASP A O 1
ATOM 2791 N N . THR A 1 361 ? 26.226 -1.525 -4.692 1.00 95.00 361 THR A N 1
ATOM 2792 C CA . THR A 1 361 ? 24.827 -1.287 -4.341 1.00 95.00 361 THR A CA 1
ATOM 2793 C C . THR A 1 361 ? 24.186 -0.270 -5.271 1.00 95.00 361 THR A C 1
ATOM 2795 O O . THR A 1 361 ? 24.786 0.752 -5.619 1.00 95.00 361 THR A O 1
ATOM 2798 N N . VAL A 1 362 ? 22.919 -0.492 -5.615 1.00 94.81 362 VAL A N 1
ATOM 2799 C CA . VAL A 1 362 ? 22.095 0.508 -6.298 1.00 94.81 362 VAL A CA 1
ATOM 2800 C C . VAL A 1 362 ? 21.161 1.159 -5.300 1.00 94.81 362 VAL A C 1
ATOM 2802 O O . VAL A 1 362 ? 20.427 0.485 -4.586 1.00 94.81 362 VAL A O 1
ATOM 2805 N N . THR A 1 363 ? 21.153 2.484 -5.259 1.00 94.94 363 THR A N 1
ATOM 2806 C CA . THR A 1 363 ? 20.292 3.252 -4.367 1.00 94.94 363 THR A CA 1
ATOM 2807 C C . THR A 1 363 ? 19.367 4.155 -5.166 1.00 94.94 363 THR A C 1
ATOM 2809 O O . THR A 1 363 ? 19.830 4.999 -5.925 1.00 94.94 363 THR A O 1
ATOM 2812 N N . LEU A 1 364 ? 18.061 4.051 -4.924 1.00 94.62 364 LEU A N 1
ATOM 2813 C CA . LEU A 1 364 ? 17.080 5.040 -5.361 1.00 94.62 364 LEU A CA 1
ATOM 2814 C C . LEU A 1 364 ? 16.753 5.967 -4.182 1.00 94.62 364 LEU A C 1
ATOM 2816 O O . LEU A 1 364 ? 16.333 5.500 -3.122 1.00 94.62 364 LEU A O 1
ATOM 2820 N N . THR A 1 365 ? 16.949 7.274 -4.356 1.00 94.75 365 THR A N 1
ATOM 2821 C CA . THR A 1 365 ? 16.720 8.288 -3.310 1.00 94.75 365 THR A CA 1
ATOM 2822 C C . THR A 1 365 ? 15.752 9.349 -3.809 1.00 94.75 365 THR A C 1
ATOM 2824 O O . THR A 1 365 ? 15.871 9.797 -4.949 1.00 94.75 365 THR A O 1
ATOM 2827 N N . SER A 1 366 ? 14.776 9.738 -2.987 1.00 94.50 366 SER A N 1
ATOM 2828 C CA . SER A 1 366 ? 13.890 10.865 -3.292 1.00 94.50 366 SER A CA 1
ATOM 2829 C C . SER A 1 366 ? 14.629 12.197 -3.156 1.00 94.50 366 SER A C 1
ATOM 2831 O O . SER A 1 366 ? 15.461 12.349 -2.271 1.00 94.50 366 SER A O 1
ATOM 2833 N N . ASP A 1 367 ? 14.255 13.193 -3.950 1.00 94.62 367 ASP A N 1
ATOM 2834 C CA . ASP A 1 367 ? 14.847 14.539 -3.963 1.00 94.62 367 ASP A CA 1
ATOM 2835 C C . ASP A 1 367 ? 14.816 15.299 -2.624 1.00 94.62 367 ASP A C 1
ATOM 2837 O O . ASP A 1 367 ? 15.584 16.239 -2.427 1.00 94.62 367 ASP A O 1
ATOM 2841 N N . ASP A 1 368 ? 13.935 14.914 -1.703 1.00 90.88 368 ASP A N 1
ATOM 2842 C CA . ASP A 1 368 ? 13.847 15.471 -0.351 1.00 90.88 368 ASP A CA 1
ATOM 2843 C C . ASP A 1 368 ? 14.428 14.568 0.750 1.00 90.88 368 ASP A C 1
ATOM 2845 O O . ASP A 1 368 ? 14.202 14.837 1.934 1.00 90.88 368 ASP A O 1
ATOM 2849 N N . ASP A 1 369 ? 15.125 13.491 0.369 1.00 88.94 369 ASP A N 1
ATOM 2850 C CA . ASP A 1 369 ? 15.720 12.477 1.249 1.00 88.94 369 ASP A CA 1
ATOM 2851 C C . ASP A 1 369 ? 14.735 11.815 2.236 1.00 88.94 369 ASP A C 1
ATOM 2853 O O . ASP A 1 369 ? 15.144 11.167 3.201 1.00 88.94 369 ASP A O 1
ATOM 2857 N N . THR A 1 370 ? 13.419 11.950 2.024 1.00 86.00 370 THR A N 1
ATOM 2858 C CA . THR A 1 370 ? 12.410 11.319 2.895 1.00 86.00 370 THR A CA 1
ATOM 2859 C C . THR A 1 370 ? 12.226 9.833 2.617 1.00 86.00 370 THR A C 1
ATOM 2861 O O . THR A 1 370 ? 11.641 9.116 3.432 1.00 86.00 370 THR A O 1
ATOM 2864 N N . TRP A 1 371 ? 12.718 9.356 1.475 1.00 88.56 371 TRP A N 1
ATOM 2865 C CA . TRP A 1 371 ? 12.675 7.962 1.081 1.00 88.56 371 TRP A CA 1
ATOM 2866 C C . TRP A 1 371 ? 13.973 7.569 0.373 1.00 88.56 371 TRP A C 1
ATOM 2868 O O . TRP A 1 371 ? 14.463 8.269 -0.513 1.00 88.56 371 TRP A O 1
ATOM 2878 N N . LYS A 1 372 ? 14.519 6.423 0.770 1.00 92.44 372 LYS A N 1
ATOM 2879 C CA . LYS A 1 372 ? 15.735 5.838 0.215 1.00 92.44 372 LYS A CA 1
ATOM 2880 C C . LYS A 1 372 ? 15.598 4.322 0.245 1.00 92.44 372 LYS A C 1
ATOM 2882 O O . LYS A 1 372 ? 15.142 3.768 1.247 1.00 92.44 372 LYS A O 1
ATOM 2887 N N . TYR A 1 373 ? 15.993 3.663 -0.835 1.00 91.62 373 TYR A N 1
ATOM 2888 C CA . TYR A 1 373 ? 16.011 2.208 -0.915 1.00 91.62 373 TYR A CA 1
ATOM 2889 C C . TYR A 1 373 ? 17.281 1.748 -1.617 1.00 91.62 373 TYR A C 1
ATOM 2891 O O . TYR A 1 373 ? 17.600 2.237 -2.701 1.00 91.62 373 TYR A O 1
ATOM 2899 N N . THR A 1 374 ? 17.998 0.824 -0.983 1.00 93.56 374 THR A N 1
ATOM 2900 C CA . THR A 1 374 ? 19.297 0.331 -1.439 1.00 93.56 374 THR A CA 1
ATOM 2901 C C . THR A 1 374 ? 19.205 -1.170 -1.696 1.00 93.56 374 THR A C 1
ATOM 2903 O O . THR A 1 374 ? 18.849 -1.930 -0.798 1.00 93.56 374 THR A O 1
ATOM 2906 N N . LEU A 1 375 ? 19.528 -1.566 -2.924 1.00 93.19 375 LEU A N 1
ATOM 2907 C CA . LEU A 1 375 ? 19.617 -2.940 -3.403 1.00 93.19 375 LEU A CA 1
ATOM 2908 C C . LEU A 1 375 ? 21.093 -3.361 -3.454 1.00 93.19 375 LEU A C 1
ATOM 2910 O O . LEU A 1 375 ? 21.859 -2.730 -4.190 1.00 93.19 375 LEU A O 1
ATOM 2914 N N . PRO A 1 376 ? 21.514 -4.387 -2.702 1.00 93.62 376 PRO A N 1
ATOM 2915 C CA . PRO A 1 376 ? 22.826 -5.004 -2.875 1.00 93.62 376 PRO A CA 1
ATOM 2916 C C . PRO A 1 376 ? 22.864 -5.791 -4.183 1.00 93.62 376 PRO A C 1
ATOM 2918 O O . PRO A 1 376 ? 21.928 -6.533 -4.473 1.00 93.62 376 PRO A O 1
ATOM 2921 N N . MET A 1 377 ? 23.938 -5.666 -4.966 1.00 92.62 377 MET A N 1
ATOM 2922 C CA . MET A 1 377 ? 24.067 -6.437 -6.212 1.00 92.62 377 MET A CA 1
ATOM 2923 C C . MET A 1 377 ? 24.115 -7.945 -5.959 1.00 92.62 377 MET A C 1
ATOM 2925 O O . MET A 1 377 ? 23.611 -8.712 -6.775 1.00 92.62 377 MET A O 1
ATOM 2929 N N . SER A 1 378 ? 24.646 -8.366 -4.806 1.00 90.44 378 SER A N 1
ATOM 2930 C CA . SER A 1 378 ? 24.674 -9.765 -4.358 1.00 90.44 378 SER A CA 1
ATOM 2931 C C . SER A 1 378 ? 23.302 -10.435 -4.290 1.00 90.44 378 SER A C 1
ATOM 2933 O O . SER A 1 378 ? 23.217 -11.661 -4.318 1.00 90.44 378 SER A O 1
ATOM 2935 N N . ASP A 1 379 ? 22.248 -9.632 -4.170 1.00 89.94 379 ASP A N 1
ATOM 2936 C CA . ASP A 1 379 ? 20.887 -10.091 -3.914 1.00 89.94 379 ASP A CA 1
ATOM 2937 C C . ASP A 1 379 ? 20.045 -10.137 -5.195 1.00 89.94 379 ASP A C 1
ATOM 2939 O O . ASP A 1 379 ? 18.913 -10.628 -5.197 1.00 89.94 379 ASP A O 1
ATOM 2943 N N . LEU A 1 380 ? 20.582 -9.597 -6.289 1.00 90.50 380 LEU A N 1
ATOM 2944 C CA . LEU A 1 380 ? 19.896 -9.519 -7.566 1.00 90.50 380 LEU A CA 1
ATOM 2945 C C . LEU A 1 380 ? 20.073 -10.811 -8.363 1.00 90.50 380 LEU A C 1
ATOM 2947 O O . LEU A 1 380 ? 21.060 -11.531 -8.238 1.00 90.50 380 LEU A O 1
ATOM 2951 N N . GLN A 1 381 ? 19.094 -11.085 -9.220 1.00 88.88 381 GLN A N 1
ATOM 2952 C CA . GLN A 1 381 ? 19.136 -12.185 -10.177 1.00 88.88 381 GLN A CA 1
ATOM 2953 C C . GLN A 1 381 ? 19.121 -11.623 -11.594 1.00 88.88 381 GLN A C 1
ATOM 2955 O O . GLN A 1 381 ? 18.418 -10.643 -11.880 1.00 88.88 381 GLN A O 1
ATOM 2960 N N . GLU A 1 382 ? 19.881 -12.259 -12.483 1.00 87.94 382 GLU A N 1
ATOM 2961 C CA . GLU A 1 382 ? 19.818 -11.962 -13.908 1.00 87.94 382 GLU A CA 1
ATOM 2962 C C . GLU A 1 382 ? 18.422 -12.289 -14.445 1.00 87.94 382 GLU A C 1
ATOM 2964 O O . GLU A 1 382 ? 17.895 -13.389 -14.269 1.00 87.94 382 GLU A O 1
ATOM 2969 N N . ALA A 1 383 ? 17.811 -11.302 -15.091 1.00 85.88 383 ALA A N 1
ATOM 2970 C CA . ALA A 1 383 ? 16.588 -11.477 -15.856 1.00 85.88 383 ALA A CA 1
ATOM 2971 C C . ALA A 1 383 ? 16.906 -11.909 -17.297 1.00 85.88 383 ALA A C 1
ATOM 2973 O O . ALA A 1 383 ? 16.181 -12.726 -17.864 1.00 85.88 383 ALA A O 1
ATOM 2974 N N . GLU A 1 384 ? 17.983 -11.364 -17.869 1.00 88.44 384 GLU A N 1
ATOM 2975 C CA . GLU A 1 384 ? 18.554 -11.701 -19.178 1.00 88.44 384 GLU A CA 1
ATOM 2976 C C . GLU A 1 384 ? 20.088 -11.585 -19.092 1.00 88.44 384 GLU A C 1
ATOM 2978 O O . GLU A 1 384 ? 20.607 -11.088 -18.094 1.00 88.44 384 GLU A O 1
ATOM 2983 N N . GLU A 1 385 ? 20.818 -12.017 -20.125 1.00 90.69 385 GLU A N 1
ATOM 2984 C CA . GLU A 1 385 ? 22.291 -11.964 -20.155 1.00 90.69 385 GLU A CA 1
ATOM 2985 C C . GLU A 1 385 ? 22.804 -10.537 -19.876 1.00 90.69 385 GLU A C 1
ATOM 2987 O O . GLU A 1 385 ? 22.587 -9.626 -20.681 1.00 90.69 385 GLU A O 1
ATOM 2992 N N . ASN A 1 386 ? 23.492 -10.349 -18.743 1.00 89.44 386 ASN A N 1
ATOM 2993 C CA . ASN A 1 386 ? 23.963 -9.057 -18.224 1.00 89.44 386 ASN A CA 1
ATOM 2994 C C . ASN A 1 386 ? 22.863 -8.023 -17.920 1.00 89.44 386 ASN A C 1
ATOM 2996 O O . ASN A 1 386 ? 23.127 -6.819 -17.922 1.00 89.44 386 ASN A O 1
ATOM 3000 N N . TRP A 1 387 ? 21.622 -8.449 -17.696 1.00 91.31 387 TRP A N 1
ATOM 3001 C CA . TRP A 1 387 ? 20.521 -7.571 -17.305 1.00 91.31 387 TRP A CA 1
ATOM 3002 C C . TRP A 1 387 ? 19.916 -8.039 -15.998 1.00 91.31 387 TRP A C 1
ATOM 3004 O O . TRP A 1 387 ? 19.332 -9.118 -15.915 1.00 91.31 387 TRP A O 1
ATOM 3014 N N . VAL A 1 388 ? 19.964 -7.177 -14.990 1.00 91.19 388 VAL A N 1
ATOM 3015 C CA . VAL A 1 388 ? 19.350 -7.437 -13.689 1.00 91.19 388 VAL A CA 1
ATOM 3016 C C . VAL A 1 388 ? 18.073 -6.638 -13.532 1.00 91.19 388 VAL A C 1
ATOM 3018 O O . VAL A 1 388 ? 17.938 -5.519 -14.035 1.00 91.19 388 VAL A O 1
ATOM 3021 N N . ARG A 1 389 ? 17.118 -7.212 -12.801 1.00 89.75 389 ARG A N 1
ATOM 3022 C CA . ARG A 1 389 ? 15.875 -6.529 -12.458 1.00 89.75 389 ARG A CA 1
ATOM 3023 C C . ARG A 1 389 ? 16.031 -5.803 -11.125 1.00 89.75 389 ARG A C 1
ATOM 3025 O O . ARG A 1 389 ? 16.102 -6.437 -10.079 1.00 89.75 389 ARG A O 1
ATOM 3032 N N . LEU A 1 390 ? 16.019 -4.475 -11.156 1.00 91.25 390 LEU A N 1
ATOM 3033 C CA . LEU A 1 390 ? 15.958 -3.648 -9.953 1.00 91.25 390 LEU A CA 1
ATOM 3034 C C . LEU A 1 390 ? 14.498 -3.458 -9.554 1.00 91.25 390 LEU A C 1
ATOM 3036 O O . LEU A 1 390 ? 13.734 -2.928 -10.356 1.00 91.25 390 LEU A O 1
ATOM 3040 N N . VAL A 1 391 ? 14.114 -3.857 -8.342 1.00 88.19 391 VAL A N 1
ATOM 3041 C CA . VAL A 1 391 ? 12.749 -3.677 -7.822 1.00 88.19 391 VAL A CA 1
ATOM 3042 C C . VAL A 1 391 ? 12.792 -2.763 -6.606 1.00 88.19 391 VAL A C 1
ATOM 3044 O O . VAL A 1 391 ? 13.378 -3.090 -5.579 1.00 88.19 391 VAL A O 1
ATOM 3047 N N . PHE A 1 392 ? 12.160 -1.602 -6.727 1.00 90.00 392 PHE A N 1
ATOM 3048 C CA . PHE A 1 392 ? 12.046 -0.615 -5.664 1.00 90.00 392 PHE A CA 1
ATOM 3049 C C . PHE A 1 392 ? 10.604 -0.590 -5.152 1.00 90.00 392 PHE A C 1
ATOM 3051 O O . PHE A 1 392 ? 9.714 -0.134 -5.881 1.00 90.00 392 PHE A O 1
ATOM 3058 N N . PRO A 1 393 ? 10.347 -1.056 -3.919 1.00 84.25 393 PRO A N 1
ATOM 3059 C CA . PRO A 1 393 ? 8.992 -1.271 -3.454 1.00 84.25 393 PRO A CA 1
ATOM 3060 C C . PRO A 1 393 ? 8.278 0.037 -3.115 1.00 84.25 393 PRO A C 1
ATOM 3062 O O . PRO A 1 393 ? 8.725 0.818 -2.266 1.00 84.25 393 PRO A O 1
ATOM 3065 N N . CYS A 1 394 ? 7.131 0.251 -3.761 1.00 84.69 394 CYS A N 1
ATOM 3066 C CA . CYS A 1 394 ? 6.164 1.308 -3.442 1.00 84.69 394 CYS A CA 1
ATOM 3067 C C . CYS A 1 394 ? 6.750 2.723 -3.162 1.00 84.69 394 CYS A C 1
ATOM 3069 O O . CYS A 1 394 ? 6.405 3.343 -2.136 1.00 84.69 394 CYS A O 1
ATOM 3071 N N . PRO A 1 395 ? 7.612 3.281 -4.035 1.00 87.94 395 PRO A N 1
ATOM 3072 C CA . PRO A 1 395 ? 8.194 4.599 -3.814 1.00 87.94 395 PRO A CA 1
ATOM 3073 C C . PRO A 1 395 ? 7.103 5.688 -3.770 1.00 87.94 395 PRO A C 1
ATOM 3075 O O . PRO A 1 395 ? 6.084 5.595 -4.462 1.00 87.94 395 PRO A O 1
ATOM 3078 N N . PRO A 1 396 ? 7.250 6.729 -2.929 1.00 86.69 396 PRO A N 1
ATOM 3079 C CA . PRO A 1 396 ? 6.301 7.839 -2.866 1.00 86.69 396 PRO A CA 1
ATOM 3080 C C . PRO A 1 396 ? 6.010 8.509 -4.225 1.00 86.69 396 PRO A C 1
ATOM 3082 O O . PRO A 1 396 ? 6.904 9.002 -4.913 1.00 86.69 396 PRO A O 1
ATOM 3085 N N . LYS A 1 397 ? 4.732 8.623 -4.591 1.00 86.06 397 LYS A N 1
ATOM 3086 C CA . LYS A 1 397 ? 4.334 9.334 -5.815 1.00 86.06 397 LYS A CA 1
ATOM 3087 C C . LYS A 1 397 ? 4.596 10.837 -5.737 1.00 86.06 397 LYS A C 1
ATOM 3089 O O . LYS A 1 397 ? 4.679 11.412 -4.649 1.00 86.06 397 LYS A O 1
ATOM 3094 N N . LYS A 1 398 ? 4.627 11.493 -6.906 1.00 86.56 398 LYS A N 1
ATOM 3095 C CA . LYS A 1 398 ? 4.807 12.958 -7.057 1.00 86.56 398 LYS A CA 1
ATOM 3096 C C . LYS A 1 398 ? 6.109 13.482 -6.434 1.00 86.56 398 LYS A C 1
ATOM 3098 O O . LYS A 1 398 ? 6.180 14.637 -6.014 1.00 86.56 398 LYS A O 1
ATOM 3103 N N . LYS A 1 399 ? 7.116 12.619 -6.353 1.00 91.81 399 LYS A N 1
ATOM 3104 C CA . LYS A 1 399 ? 8.489 12.957 -5.986 1.00 91.81 399 LYS A CA 1
ATOM 3105 C C . LYS A 1 399 ? 9.373 12.884 -7.213 1.00 91.81 399 LYS A C 1
ATOM 3107 O O . LYS A 1 399 ? 8.957 12.359 -8.248 1.00 91.81 399 LYS A O 1
ATOM 3112 N N . LYS A 1 400 ? 10.577 13.421 -7.091 1.00 94.56 400 LYS A N 1
ATOM 3113 C CA . LYS A 1 400 ? 11.647 13.154 -8.041 1.00 94.56 400 LYS A CA 1
ATOM 3114 C C . LYS A 1 400 ? 12.642 12.209 -7.397 1.00 94.56 400 LYS A C 1
ATOM 3116 O O . LYS A 1 400 ? 12.781 12.228 -6.176 1.00 94.56 400 LYS A O 1
ATOM 3121 N N . TYR A 1 401 ? 13.311 11.399 -8.202 1.00 94.81 401 TYR A N 1
ATOM 3122 C CA . TYR A 1 401 ? 14.288 10.448 -7.702 1.00 94.81 401 TYR A CA 1
ATOM 3123 C C . TYR A 1 401 ? 15.606 10.534 -8.446 1.00 94.81 401 TYR A C 1
ATOM 3125 O O . TYR A 1 401 ? 15.653 10.852 -9.634 1.00 94.81 401 TYR A O 1
ATOM 3133 N N . THR A 1 402 ? 16.651 10.170 -7.719 1.00 94.88 402 THR A N 1
ATOM 3134 C CA . THR A 1 402 ? 18.009 9.997 -8.212 1.00 94.88 402 THR A CA 1
ATOM 3135 C C . THR A 1 402 ? 18.404 8.547 -7.961 1.00 94.88 402 THR A C 1
ATOM 3137 O O . THR A 1 402 ? 18.256 8.045 -6.841 1.00 94.88 402 THR A O 1
ATOM 3140 N N . LEU A 1 403 ? 18.864 7.864 -9.007 1.00 94.81 403 LEU A N 1
ATOM 3141 C CA . LEU A 1 403 ? 19.369 6.496 -8.930 1.00 94.81 403 LEU A CA 1
ATOM 3142 C C . LEU A 1 403 ? 20.891 6.538 -8.981 1.00 94.81 403 LEU A C 1
ATOM 3144 O O . LEU A 1 403 ? 21.466 7.051 -9.942 1.00 94.81 403 LEU A O 1
ATOM 3148 N N . THR A 1 404 ? 21.540 6.002 -7.955 1.00 95.06 404 THR A N 1
ATOM 3149 C CA . THR A 1 404 ? 22.997 5.964 -7.849 1.00 95.06 404 THR A CA 1
ATOM 3150 C C . THR A 1 404 ? 23.502 4.535 -7.757 1.00 95.06 404 THR A C 1
ATOM 3152 O O . THR A 1 404 ? 22.961 3.715 -7.017 1.00 95.06 404 THR A O 1
ATOM 3155 N N . HIS A 1 405 ? 24.560 4.246 -8.503 1.00 94.88 405 HIS A N 1
ATOM 3156 C CA . HIS A 1 405 ? 25.357 3.041 -8.368 1.00 94.88 405 HIS A CA 1
ATOM 3157 C C . HIS A 1 405 ? 26.574 3.368 -7.501 1.00 94.88 405 HIS A C 1
ATOM 3159 O O . HIS A 1 405 ? 27.364 4.246 -7.839 1.00 94.88 405 HIS A O 1
ATOM 3165 N N . ASN A 1 406 ? 26.698 2.707 -6.355 1.00 94.38 406 ASN A N 1
ATOM 3166 C CA . ASN A 1 406 ? 27.809 2.894 -5.431 1.00 94.38 406 ASN A CA 1
ATOM 3167 C C . ASN A 1 406 ? 28.694 1.660 -5.536 1.00 94.38 406 ASN A C 1
ATOM 3169 O O . ASN A 1 406 ? 28.251 0.575 -5.151 1.00 94.38 406 ASN A O 1
ATOM 3173 N N . SER A 1 407 ? 29.908 1.843 -6.051 1.00 92.06 407 SER A N 1
ATOM 3174 C CA . SER A 1 407 ? 30.881 0.761 -6.103 1.00 92.06 407 SER A CA 1
ATOM 3175 C C . SER A 1 407 ? 31.412 0.482 -4.695 1.00 92.06 407 SER A C 1
ATOM 3177 O O . SER A 1 407 ? 31.742 1.418 -3.968 1.00 92.06 407 SER A O 1
ATOM 3179 N N . GLY A 1 408 ? 31.461 -0.782 -4.277 1.00 85.19 408 GLY A N 1
ATOM 3180 C CA . GLY A 1 408 ? 31.888 -1.168 -2.928 1.00 85.19 408 GLY A CA 1
ATOM 3181 C C . GLY A 1 408 ? 33.344 -0.793 -2.625 1.00 85.19 408 GLY A C 1
ATOM 3182 O O . GLY A 1 408 ? 33.688 -0.500 -1.477 1.00 85.19 408 GLY A O 1
ATOM 3183 N N . ASP A 1 409 ? 34.177 -0.733 -3.666 1.00 81.94 409 ASP A N 1
ATOM 3184 C CA . ASP A 1 409 ? 35.623 -0.522 -3.561 1.00 81.94 409 ASP A CA 1
ATOM 3185 C C . ASP A 1 409 ? 36.045 0.945 -3.725 1.00 81.94 409 ASP A C 1
ATOM 3187 O O . ASP A 1 409 ? 37.140 1.340 -3.306 1.00 81.94 409 ASP A O 1
ATOM 3191 N N . THR A 1 410 ? 35.180 1.788 -4.296 1.00 77.31 410 THR A N 1
ATOM 3192 C CA . THR A 1 410 ? 35.477 3.203 -4.544 1.00 77.31 410 THR A CA 1
ATOM 3193 C C . THR A 1 410 ? 34.507 4.116 -3.800 1.00 77.31 410 THR A C 1
ATOM 3195 O O . THR A 1 410 ? 33.360 3.783 -3.533 1.00 77.31 410 THR A O 1
ATOM 3198 N N . LYS A 1 411 ? 34.964 5.314 -3.418 1.00 76.25 411 LYS A N 1
ATOM 3199 C CA . LYS A 1 411 ? 34.091 6.302 -2.755 1.00 76.25 411 LYS A CA 1
ATOM 3200 C C . LYS A 1 411 ? 33.199 7.072 -3.733 1.00 76.25 411 LYS A C 1
ATOM 3202 O O . LYS A 1 411 ? 32.422 7.917 -3.288 1.00 76.25 411 LYS A O 1
ATOM 3207 N N . ASP A 1 412 ? 33.318 6.803 -5.028 1.00 87.44 412 ASP A N 1
ATOM 3208 C CA . ASP A 1 412 ? 32.678 7.595 -6.066 1.00 87.44 412 ASP A CA 1
ATOM 3209 C C . ASP A 1 412 ? 31.375 6.918 -6.498 1.00 87.44 412 ASP A C 1
ATOM 3211 O O . ASP A 1 412 ? 31.363 5.889 -7.169 1.00 87.44 412 ASP A O 1
ATOM 3215 N N . ALA A 1 413 ? 30.251 7.505 -6.088 1.00 92.12 413 ALA A N 1
ATOM 3216 C CA . ALA A 1 413 ? 28.935 7.084 -6.544 1.00 92.12 413 ALA A CA 1
ATOM 3217 C C . ALA A 1 413 ? 28.691 7.587 -7.974 1.00 92.12 413 ALA A C 1
ATOM 3219 O O . ALA A 1 413 ? 28.790 8.786 -8.248 1.00 92.12 413 ALA A O 1
ATOM 3220 N N . VAL A 1 414 ? 28.316 6.684 -8.876 1.00 93.50 414 VAL A N 1
ATOM 3221 C CA . VAL A 1 414 ? 27.912 7.021 -10.242 1.00 93.50 414 VAL A CA 1
ATOM 3222 C C . VAL A 1 414 ? 26.412 7.299 -10.253 1.00 93.50 414 VAL A C 1
ATOM 3224 O O . VAL A 1 414 ? 25.603 6.441 -9.906 1.00 93.50 414 VAL A O 1
ATOM 3227 N N . VAL A 1 415 ? 26.018 8.505 -10.657 1.00 93.25 415 VAL A N 1
ATOM 3228 C CA . VAL A 1 415 ? 24.605 8.861 -10.832 1.00 93.25 415 VAL A CA 1
ATOM 3229 C C . VAL A 1 415 ? 24.123 8.317 -12.176 1.00 93.25 415 VAL A C 1
ATOM 3231 O O . VAL A 1 415 ? 24.606 8.743 -13.221 1.00 93.25 415 VAL A O 1
ATOM 3234 N N . ILE A 1 416 ? 23.180 7.372 -12.153 1.00 91.69 416 ILE A N 1
ATOM 3235 C CA . ILE A 1 416 ? 22.587 6.783 -13.364 1.00 91.69 416 ILE A CA 1
ATOM 3236 C C . ILE A 1 416 ? 21.571 7.754 -13.970 1.00 91.69 416 ILE A C 1
ATOM 3238 O O . ILE A 1 416 ? 21.578 7.993 -15.174 1.00 91.69 416 ILE A O 1
ATOM 3242 N N . PHE A 1 417 ? 20.714 8.335 -13.130 1.00 92.56 417 PHE A N 1
ATOM 3243 C CA . PHE A 1 417 ? 19.858 9.462 -13.485 1.00 92.56 417 PHE A CA 1
ATOM 3244 C C . PHE A 1 417 ? 19.640 10.356 -12.270 1.00 92.56 417 PHE A C 1
ATOM 3246 O O . PHE A 1 417 ? 19.677 9.882 -11.131 1.00 92.56 417 PHE A O 1
ATOM 3253 N N . ASP A 1 418 ? 19.363 11.635 -12.521 1.00 93.88 418 ASP A N 1
ATOM 3254 C CA . ASP A 1 418 ? 19.163 12.634 -11.477 1.00 93.88 418 ASP A CA 1
ATOM 3255 C C . ASP A 1 418 ? 17.792 13.306 -11.564 1.00 93.88 418 ASP A C 1
ATOM 3257 O O . ASP A 1 418 ? 17.365 13.761 -12.626 1.00 93.88 418 ASP A O 1
ATOM 3261 N N . SER A 1 419 ? 17.122 13.401 -10.414 1.00 92.19 419 SER A N 1
ATOM 3262 C CA . SER A 1 419 ? 15.902 14.183 -10.213 1.00 92.19 419 SER A CA 1
ATOM 3263 C C . SER A 1 419 ? 14.785 13.921 -11.241 1.00 92.19 419 SER A C 1
ATOM 3265 O O . SER A 1 419 ? 14.060 14.837 -11.652 1.00 92.19 419 SER A O 1
ATOM 3267 N N . LEU A 1 420 ? 14.597 12.662 -11.643 1.00 91.38 420 LEU A N 1
ATOM 3268 C CA . LEU A 1 420 ? 13.521 12.284 -12.555 1.00 91.38 420 LEU A CA 1
ATOM 3269 C C . LEU A 1 420 ? 12.181 12.180 -11.811 1.00 91.38 420 LEU A C 1
ATOM 3271 O O . LEU A 1 420 ? 12.111 11.514 -10.775 1.00 91.38 420 LEU A O 1
ATOM 3275 N N . PRO A 1 421 ? 11.105 12.816 -12.310 1.00 89.75 421 PRO A N 1
ATOM 3276 C CA . PRO A 1 421 ? 9.764 12.661 -11.759 1.00 89.75 421 PRO A CA 1
ATOM 3277 C C . PRO A 1 421 ? 9.309 11.198 -11.720 1.00 89.75 421 PRO A C 1
ATOM 3279 O O . PRO A 1 421 ? 9.484 10.453 -12.679 1.00 89.75 421 PRO A O 1
ATOM 3282 N N . GLU A 1 422 ? 8.670 10.801 -10.623 1.00 87.31 422 GLU A N 1
ATOM 3283 C CA . GLU A 1 422 ? 8.171 9.439 -10.396 1.00 87.31 422 GLU A CA 1
ATOM 3284 C C . GLU A 1 422 ? 7.246 8.919 -11.501 1.00 87.31 422 GLU A C 1
ATOM 3286 O O . GLU A 1 422 ? 7.264 7.736 -11.830 1.00 87.31 422 GLU A O 1
ATOM 3291 N N . ASP A 1 423 ? 6.448 9.800 -12.099 1.00 79.56 423 ASP A N 1
ATOM 3292 C CA . ASP A 1 423 ? 5.594 9.440 -13.219 1.00 79.56 423 ASP A CA 1
ATOM 3293 C C . ASP A 1 423 ? 6.412 9.158 -14.484 1.00 79.56 423 ASP A C 1
ATOM 3295 O O . ASP A 1 423 ? 6.110 8.193 -15.174 1.00 79.56 423 ASP A O 1
ATOM 3299 N N . GLN A 1 424 ? 7.483 9.907 -14.759 1.00 82.38 424 GLN A N 1
ATOM 3300 C CA . GLN A 1 424 ? 8.400 9.608 -15.871 1.00 82.38 424 GLN A CA 1
ATOM 3301 C C . GLN A 1 424 ? 9.148 8.290 -15.672 1.00 82.38 424 GLN A C 1
ATOM 3303 O O . GLN A 1 424 ? 9.299 7.523 -16.617 1.00 82.38 424 GLN A O 1
ATOM 3308 N N . LEU A 1 425 ? 9.555 8.008 -14.435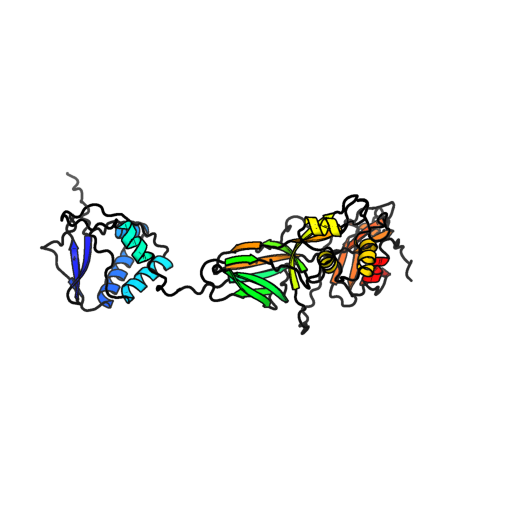 1.00 82.19 425 LEU A N 1
ATOM 3309 C CA . LEU A 1 425 ? 10.207 6.751 -14.068 1.00 82.19 425 LEU A CA 1
ATOM 3310 C C . LEU A 1 425 ? 9.327 5.532 -14.320 1.00 82.19 425 LEU A C 1
ATOM 3312 O O . LEU A 1 425 ? 9.811 4.470 -14.693 1.00 82.19 425 LEU A O 1
ATOM 3316 N N . ARG A 1 426 ? 8.022 5.716 -14.153 1.00 70.94 426 ARG A N 1
ATOM 3317 C CA . ARG A 1 426 ? 6.993 4.747 -14.496 1.00 70.94 426 ARG A CA 1
ATOM 3318 C C . ARG A 1 426 ? 6.863 4.563 -16.015 1.00 70.94 426 ARG A C 1
ATOM 3320 O O . ARG A 1 426 ? 6.899 3.427 -16.476 1.00 70.94 426 ARG A O 1
ATOM 3327 N N . TYR A 1 427 ? 6.770 5.650 -16.791 1.00 59.59 427 TYR A N 1
ATOM 3328 C CA . TYR A 1 427 ? 6.545 5.591 -18.251 1.00 59.59 427 TYR A CA 1
ATOM 3329 C C . TYR A 1 427 ? 7.669 4.906 -19.042 1.00 59.59 427 TYR A C 1
ATOM 3331 O O . TYR A 1 427 ? 7.415 4.410 -20.139 1.00 59.59 427 TYR A O 1
ATOM 3339 N N . ASP A 1 428 ? 8.878 4.845 -18.482 1.00 56.03 428 ASP A N 1
ATOM 3340 C CA . ASP A 1 428 ? 10.092 4.352 -19.140 1.00 56.03 428 ASP A CA 1
ATOM 3341 C C . ASP A 1 428 ? 10.600 3.002 -18.573 1.00 56.03 428 ASP A C 1
ATOM 3343 O O . ASP A 1 428 ? 11.774 2.676 -18.724 1.00 56.03 428 ASP A O 1
ATOM 3347 N N . VAL A 1 429 ? 9.735 2.181 -17.956 1.00 45.84 429 VAL A N 1
ATOM 3348 C CA . VAL A 1 429 ? 10.075 0.907 -17.256 1.00 45.84 429 VAL A CA 1
ATOM 3349 C C . VAL A 1 429 ? 10.764 -0.168 -18.131 1.00 45.84 429 VAL A C 1
ATOM 3351 O O . VAL A 1 429 ? 11.295 -1.149 -17.617 1.00 45.84 429 VAL A O 1
ATOM 3354 N N . THR A 1 430 ? 10.864 0.030 -19.447 1.00 48.31 430 THR A N 1
ATOM 3355 C CA . THR A 1 430 ? 11.697 -0.792 -20.353 1.00 48.31 430 THR A CA 1
ATOM 3356 C C . THR A 1 430 ? 12.883 -0.044 -20.965 1.00 48.31 430 THR A C 1
ATOM 3358 O O . THR A 1 430 ? 13.412 -0.467 -21.993 1.00 48.31 430 THR A O 1
ATOM 3361 N N . LYS A 1 431 ? 13.336 1.071 -20.382 1.00 53.44 431 LYS A N 1
ATOM 3362 C CA . LYS A 1 431 ? 14.648 1.606 -20.744 1.00 53.44 431 LYS A CA 1
ATOM 3363 C C . LYS A 1 431 ? 15.720 0.753 -20.093 1.00 53.44 431 LYS A C 1
ATOM 3365 O O . LYS A 1 431 ? 15.917 0.773 -18.885 1.00 53.44 431 LYS A O 1
ATOM 3370 N N . ALA A 1 432 ? 16.415 0.039 -20.962 1.00 59.09 432 ALA A N 1
ATOM 3371 C CA . ALA A 1 432 ? 17.785 -0.378 -20.782 1.00 59.09 432 ALA A CA 1
ATOM 3372 C C . ALA A 1 432 ? 18.607 0.771 -20.164 1.00 59.09 432 ALA A C 1
ATOM 3374 O O . ALA A 1 432 ? 18.947 1.735 -20.852 1.00 59.09 432 ALA A O 1
ATOM 3375 N N . LEU A 1 433 ? 18.879 0.704 -18.860 1.00 70.69 433 LEU A N 1
ATOM 3376 C CA . LEU A 1 433 ? 19.814 1.616 -18.214 1.00 70.69 433 LEU A CA 1
ATOM 3377 C C . LEU A 1 433 ? 21.226 1.103 -18.513 1.00 70.69 433 LEU A C 1
ATOM 3379 O O . LEU A 1 433 ? 21.696 0.164 -17.871 1.00 70.69 433 LEU A O 1
ATOM 3383 N N . GLU A 1 434 ? 21.881 1.691 -19.515 1.00 68.94 434 GLU A N 1
ATOM 3384 C CA . GLU A 1 434 ? 23.316 1.493 -19.729 1.00 68.94 434 GLU A CA 1
ATOM 3385 C C . GLU A 1 434 ? 24.103 2.541 -18.923 1.00 68.94 434 GLU A C 1
ATOM 3387 O O . GLU A 1 434 ? 23.701 3.713 -18.888 1.00 68.94 434 GLU A O 1
ATOM 3392 N N . PRO A 1 435 ? 25.225 2.164 -18.285 1.00 61.66 435 PRO A N 1
ATOM 3393 C CA . PRO A 1 435 ? 26.115 3.126 -17.645 1.00 61.66 435 PRO A CA 1
ATOM 3394 C C . PRO A 1 435 ? 26.501 4.248 -18.629 1.00 61.66 435 PRO A C 1
ATOM 3396 O O . PRO A 1 435 ? 27.119 3.991 -19.659 1.00 61.66 435 PRO A O 1
ATOM 3399 N N . GLY A 1 436 ? 26.108 5.493 -18.330 1.00 58.16 436 GLY A N 1
ATOM 3400 C CA . GLY A 1 436 ? 26.390 6.671 -19.168 1.00 58.16 436 GLY A CA 1
ATOM 3401 C C . GLY A 1 436 ? 25.306 7.072 -20.181 1.00 58.16 436 GLY A C 1
ATOM 3402 O O . GLY A 1 436 ? 25.501 8.035 -20.914 1.00 58.16 436 GLY A O 1
ATOM 3403 N N . ALA A 1 437 ? 24.147 6.406 -20.221 1.00 56.38 437 ALA A N 1
ATOM 3404 C CA . ALA A 1 437 ? 23.083 6.731 -21.184 1.00 56.38 437 ALA A CA 1
ATOM 3405 C C . ALA A 1 437 ? 22.374 8.091 -20.956 1.00 56.38 437 ALA A C 1
ATOM 3407 O O . ALA A 1 437 ? 21.647 8.548 -21.839 1.00 56.38 437 ALA A O 1
ATOM 3408 N N . PHE A 1 438 ? 22.562 8.736 -19.795 1.00 48.59 438 PHE A N 1
ATOM 3409 C CA . PHE A 1 438 ? 21.842 9.958 -19.389 1.00 48.59 438 PHE A CA 1
ATOM 3410 C C . PHE A 1 438 ? 22.740 11.165 -19.061 1.00 48.59 438 PHE A C 1
ATOM 3412 O O . PHE A 1 438 ? 22.243 12.143 -18.500 1.00 48.59 438 PHE A O 1
ATOM 3419 N N . THR A 1 439 ? 24.035 11.117 -19.391 1.00 42.69 439 THR A N 1
ATOM 3420 C CA . THR A 1 439 ? 24.944 12.275 -19.249 1.00 42.69 439 THR A CA 1
ATOM 3421 C C . THR A 1 439 ? 24.765 13.321 -20.334 1.00 42.69 439 THR A C 1
ATOM 3423 O O . THR A 1 439 ? 24.621 12.919 -21.512 1.00 42.69 439 THR A O 1
#

InterPro domains:
  IPR018392 LysM domain [PF01476] (250-276)
  IPR018392 LysM domain [PS51782] (248-293)
  IPR018392 LysM domain [cd00118] (250-276)

pLDDT: mean 72.19, std 23.0, range [24.83, 96.81]

Secondary structure (DSSP, 8-state):
-----------EEEEEEETTEEEEEEEPTTSSB-TTSPPEEESSHHHHHHHHHHHHHT---HHHHHHHHHS--SS-----S-HHHHHHHHHHHHHTT-----PPPP--SS----SS-HHHHHHHHHSS---S-----EEEEEEEEETTT--B--SBEEEEEETTS-EEEEE--TTSEEEEEEE-S-EEEEE---SS-TT--GGGEEEEEEESSS-TTTTS--SS-----------------BEEEEEEEEE--TT--HHHHHHHTT--HHHHHHHHHS---HHHHHHHIIIII---PBPTTSSSB---S--SS-EEEEEE--EE--PPSSSEEEEEEEE--PPEEEEEE--SS-TTGGG-EEEEEETTSS-EEEEEGGG--EEETTEEEEEE-SPPTT-EEEEEEE-SS-S-EEEEEEEEEHHHHHHTTT--B-TTTT-